Protein AF-A0A2S2N7P5-F1 (afdb_monomer)

InterPro domains:
  IPR018631 AAA-ATPase-like domain [PF09820] (160-215)
  IPR018631 AAA-ATPase-like domain [PF09820] (234-398)
  IPR027417 P-loop containing nucleoside triphosphate hydrolase [SSF52540] (177-439)

Organism: Schizaphis graminum (NCBI:txid13262)

Nearest PDB structures (foldseek):
  8r2g-assembly1_C  TM=4.570E-01  e=6.400E-01  Homo sapiens
  3c1y-assembly1_A  TM=4.745E-01  e=5.557E+00  Thermotoga maritima
  9cc3-assembly1_E  TM=2.678E-01  e=4.001E-01  Homo sapiens

Structure (mmCIF, N/CA/C/O backbone):
data_AF-A0A2S2N7P5-F1
#
_entry.id   AF-A0A2S2N7P5-F1
#
loop_
_atom_site.group_PDB
_atom_site.id
_atom_site.type_symbol
_atom_site.label_atom_id
_atom_site.label_alt_id
_atom_site.label_comp_id
_atom_site.label_asym_id
_atom_site.label_entity_id
_atom_site.label_seq_id
_atom_site.pdbx_PDB_ins_code
_atom_site.Cartn_x
_atom_site.Cartn_y
_atom_site.Cartn_z
_atom_site.occupancy
_atom_site.B_iso_or_equiv
_atom_site.auth_seq_id
_atom_site.auth_comp_id
_atom_site.auth_asym_id
_atom_site.auth_atom_id
_atom_site.pdbx_PDB_model_num
ATOM 1 N N . MET A 1 1 ? 34.978 11.174 -26.347 1.00 22.53 1 MET A N 1
ATOM 2 C CA . MET A 1 1 ? 35.007 11.654 -27.748 1.00 22.53 1 MET A CA 1
ATOM 3 C C . MET A 1 1 ? 33.895 10.942 -28.495 1.00 22.53 1 MET A C 1
ATOM 5 O O . MET A 1 1 ? 33.695 9.767 -28.235 1.00 22.53 1 MET A O 1
ATOM 9 N N . GLY A 1 2 ? 33.103 11.694 -29.259 1.00 28.83 2 GLY A N 1
ATOM 10 C CA . GLY A 1 2 ? 31.720 11.357 -29.600 1.00 28.83 2 GLY A CA 1
ATOM 11 C C . GLY A 1 2 ? 31.508 10.189 -30.557 1.00 28.83 2 GLY A C 1
ATOM 12 O O . GLY A 1 2 ? 32.218 10.045 -31.549 1.00 28.83 2 GLY A O 1
ATOM 13 N N . GLU A 1 3 ? 30.437 9.443 -30.300 1.00 23.84 3 GLU A N 1
ATOM 14 C CA . GLU A 1 3 ? 29.691 8.774 -31.358 1.00 23.84 3 GLU A CA 1
ATOM 15 C C . GLU A 1 3 ? 28.946 9.845 -32.157 1.00 23.84 3 GLU A C 1
ATOM 17 O O . GLU A 1 3 ? 28.132 10.613 -31.635 1.00 23.84 3 GLU A O 1
ATOM 22 N N . LYS A 1 4 ? 29.314 9.958 -33.433 1.00 25.45 4 LYS A N 1
ATOM 23 C CA . LYS A 1 4 ? 28.655 10.831 -34.393 1.00 25.45 4 LYS A CA 1
ATOM 24 C C . LYS A 1 4 ? 27.201 10.394 -34.560 1.00 25.45 4 LYS A C 1
ATOM 26 O O . LYS A 1 4 ? 26.922 9.246 -34.889 1.00 25.45 4 LYS A O 1
ATOM 31 N N . PHE A 1 5 ? 26.291 11.354 -34.431 1.00 30.88 5 PHE A N 1
ATOM 32 C CA . PHE A 1 5 ? 24.923 11.278 -34.940 1.00 30.88 5 PHE A CA 1
ATOM 33 C C . PHE A 1 5 ? 24.932 11.275 -36.485 1.00 30.88 5 PHE A C 1
ATOM 35 O O . PHE A 1 5 ? 24.481 12.227 -37.124 1.00 30.88 5 PHE A O 1
ATOM 42 N N . GLU A 1 6 ? 25.452 10.216 -37.107 1.00 25.92 6 GLU A N 1
ATOM 43 C CA . GLU A 1 6 ? 25.338 9.983 -38.552 1.00 25.92 6 GLU A CA 1
ATOM 44 C C . GLU A 1 6 ? 23.896 9.559 -38.873 1.00 25.92 6 GLU A C 1
ATOM 46 O O . GLU A 1 6 ? 23.529 8.391 -38.901 1.00 25.92 6 GLU A O 1
ATOM 51 N N . GLY A 1 7 ? 23.035 10.562 -39.029 1.00 26.22 7 GLY A N 1
ATOM 52 C CA . GLY A 1 7 ? 21.618 10.401 -39.367 1.00 26.22 7 GLY A CA 1
ATOM 53 C C . GLY A 1 7 ? 20.826 11.708 -39.293 1.00 26.22 7 GLY A C 1
ATOM 54 O O . GLY A 1 7 ? 19.800 11.849 -39.957 1.00 26.22 7 GLY A O 1
ATOM 55 N N . PHE A 1 8 ? 21.327 12.697 -38.542 1.00 30.81 8 PHE A N 1
ATOM 56 C CA . PHE A 1 8 ? 20.687 14.009 -38.394 1.00 30.81 8 PHE A CA 1
ATOM 57 C C . PHE A 1 8 ? 21.118 15.043 -39.450 1.00 30.81 8 PHE A C 1
ATOM 59 O O . PHE A 1 8 ? 20.298 15.876 -39.833 1.00 30.81 8 PHE A O 1
ATOM 66 N N . GLU A 1 9 ? 22.351 14.984 -39.967 1.00 25.83 9 GLU A N 1
ATOM 67 C CA . GLU A 1 9 ? 22.865 16.003 -40.904 1.00 25.83 9 GLU A CA 1
ATOM 68 C C . GLU A 1 9 ? 22.209 15.936 -42.295 1.00 25.83 9 GLU A C 1
ATOM 70 O O . GLU A 1 9 ? 21.950 16.968 -42.909 1.00 25.83 9 GLU A O 1
ATOM 75 N N . GLY A 1 10 ? 21.839 14.744 -42.775 1.00 25.25 10 GLY A N 1
ATOM 76 C CA . GLY A 1 10 ? 21.233 14.579 -44.104 1.00 25.25 10 GLY A CA 1
ATOM 77 C C . GLY A 1 10 ? 19.764 15.013 -44.213 1.00 25.25 10 GLY A C 1
ATOM 78 O O . GLY A 1 10 ? 19.281 15.266 -45.317 1.00 25.25 10 GLY A O 1
ATOM 79 N N . CYS A 1 11 ? 19.039 15.117 -43.092 1.00 26.73 11 CYS A N 1
ATOM 80 C CA . CYS A 1 11 ? 17.595 15.398 -43.094 1.00 26.73 11 CYS A CA 1
ATOM 81 C C . CYS A 1 11 ? 17.250 16.897 -43.039 1.00 26.73 11 CYS A C 1
ATOM 83 O O . CYS A 1 11 ? 16.102 17.265 -43.283 1.00 26.73 11 CYS A O 1
ATOM 85 N N . PHE A 1 12 ? 18.228 17.764 -42.756 1.00 29.31 12 PHE A N 1
ATOM 86 C CA . PHE A 1 12 ? 18.055 19.217 -42.655 1.00 29.31 12 PHE A CA 1
ATOM 87 C C . PHE A 1 12 ? 18.959 19.988 -43.626 1.00 29.31 12 PHE A C 1
ATOM 89 O O . PHE A 1 12 ? 19.442 21.065 -43.300 1.00 29.31 12 PHE A O 1
ATOM 96 N N . ASN A 1 13 ? 19.080 19.542 -44.879 1.00 25.12 13 ASN A N 1
ATOM 97 C CA . ASN A 1 13 ? 19.386 20.478 -45.969 1.00 25.12 13 ASN A CA 1
ATOM 98 C C . ASN A 1 13 ? 18.123 21.275 -46.344 1.00 25.12 13 ASN A C 1
ATOM 100 O O . ASN A 1 13 ? 17.674 21.297 -47.486 1.00 25.12 13 ASN A O 1
ATOM 104 N N . MET A 1 14 ? 17.521 21.942 -45.355 1.00 30.52 14 MET A N 1
ATOM 105 C CA . MET A 1 14 ? 16.767 23.150 -45.646 1.00 30.52 14 MET A CA 1
ATOM 106 C C . MET A 1 14 ? 17.818 24.207 -45.955 1.00 30.52 14 MET A C 1
ATOM 108 O O . MET A 1 14 ? 18.618 24.539 -45.086 1.00 30.52 14 MET A O 1
ATOM 112 N N . THR A 1 15 ? 17.825 24.737 -47.174 1.00 26.23 15 THR A N 1
ATOM 113 C CA . THR A 1 15 ? 18.546 25.968 -47.507 1.00 26.23 15 THR A CA 1
ATOM 114 C C . THR A 1 15 ? 18.020 27.092 -46.611 1.00 26.23 15 THR A C 1
ATOM 116 O O . THR A 1 15 ? 17.050 27.776 -46.940 1.00 26.23 15 THR A O 1
ATOM 119 N N . PHE A 1 16 ? 18.602 27.227 -45.422 1.00 29.69 16 PHE A N 1
ATOM 120 C CA . PHE A 1 16 ? 18.388 28.349 -44.529 1.00 29.69 16 PHE A CA 1
ATOM 121 C C . PHE A 1 16 ? 19.351 29.445 -44.958 1.00 29.69 16 PHE A C 1
ATOM 123 O O . PHE A 1 16 ? 20.567 29.269 -44.947 1.00 29.69 16 PHE A O 1
ATOM 130 N N . ASN A 1 17 ? 18.788 30.580 -45.357 1.00 30.58 17 ASN A N 1
ATOM 131 C CA . ASN A 1 17 ? 19.556 31.797 -45.549 1.00 30.58 17 ASN A CA 1
ATOM 132 C C . ASN A 1 17 ? 20.205 32.138 -44.195 1.00 30.58 17 ASN A C 1
ATOM 134 O O . ASN A 1 17 ? 19.498 32.257 -43.192 1.00 30.58 17 ASN A O 1
ATOM 138 N N . ALA A 1 18 ? 21.536 32.233 -44.155 1.00 30.48 18 ALA A N 1
ATOM 139 C CA . ALA A 1 18 ? 22.371 32.284 -42.947 1.00 30.48 18 ALA A CA 1
ATOM 140 C C . ALA A 1 18 ? 22.202 33.554 -42.076 1.00 30.48 18 ALA A C 1
ATOM 142 O O . ALA A 1 18 ? 23.038 33.854 -41.229 1.00 30.48 18 ALA A O 1
ATOM 143 N N . SER A 1 19 ? 21.120 34.307 -42.265 1.00 35.16 19 SER A N 1
ATOM 144 C CA . SER A 1 19 ? 20.821 35.567 -41.587 1.00 35.16 19 SER A CA 1
ATOM 145 C C . SER A 1 19 ? 19.783 35.453 -40.460 1.00 35.16 19 SER A C 1
ATOM 147 O O . SER A 1 19 ? 19.518 36.453 -39.803 1.00 35.16 19 SER A O 1
ATOM 149 N N . ASN A 1 20 ? 19.211 34.268 -40.181 1.00 42.38 20 ASN A N 1
ATOM 150 C CA . ASN A 1 20 ? 18.206 34.096 -39.115 1.00 42.38 20 ASN A CA 1
ATOM 151 C C . ASN A 1 20 ? 18.400 32.796 -38.293 1.00 42.38 20 ASN A C 1
ATOM 153 O O . ASN A 1 20 ? 17.680 31.813 -38.456 1.00 42.38 20 ASN A O 1
ATOM 157 N N . ASN A 1 21 ? 19.371 32.800 -37.369 1.00 41.62 21 ASN A N 1
ATOM 158 C CA . ASN A 1 21 ? 19.732 31.661 -36.497 1.00 41.62 21 ASN A CA 1
ATOM 159 C C . ASN A 1 21 ? 18.733 31.364 -35.353 1.00 41.62 21 ASN A C 1
ATOM 161 O O . ASN A 1 21 ? 18.910 30.402 -34.605 1.00 41.62 21 ASN A O 1
ATOM 165 N N . ILE A 1 22 ? 17.674 32.163 -35.207 1.00 47.28 22 ILE A N 1
ATOM 166 C CA . ILE A 1 22 ? 16.736 32.124 -34.070 1.00 47.28 22 ILE A CA 1
ATOM 167 C C . ILE A 1 22 ? 16.019 30.760 -33.907 1.00 47.28 22 ILE A C 1
ATOM 169 O O . ILE A 1 22 ? 15.952 30.268 -32.781 1.00 47.28 22 ILE A O 1
ATOM 173 N N . PRO A 1 23 ? 15.533 30.074 -34.966 1.00 44.66 23 PRO A N 1
ATOM 174 C CA . PRO A 1 23 ? 14.848 28.782 -34.810 1.00 44.66 23 PRO A CA 1
ATOM 175 C C . PRO A 1 23 ? 15.770 27.623 -34.402 1.00 44.66 23 PRO A C 1
ATOM 177 O O . PRO A 1 23 ? 15.336 26.712 -33.700 1.00 44.66 23 PRO A O 1
ATOM 180 N N . LEU A 1 24 ? 17.037 27.645 -34.835 1.00 43.69 24 LEU A N 1
ATOM 181 C CA . LEU A 1 24 ? 18.036 26.645 -34.438 1.00 43.69 24 LEU A CA 1
ATOM 182 C C . LEU A 1 24 ? 18.472 26.847 -32.985 1.00 43.69 24 LEU A C 1
ATOM 184 O O . LEU A 1 24 ? 18.645 25.866 -32.266 1.00 43.69 24 LEU A O 1
ATOM 188 N N . LEU A 1 25 ? 18.592 28.104 -32.544 1.00 51.56 25 LEU A N 1
ATOM 189 C CA . LEU A 1 25 ? 18.802 28.443 -31.135 1.00 51.56 25 LEU A CA 1
ATOM 190 C C . LEU A 1 25 ? 17.624 27.959 -30.283 1.00 51.56 25 LEU A C 1
ATOM 192 O O . LEU A 1 25 ? 17.841 27.253 -29.308 1.00 51.56 25 LEU A O 1
ATOM 196 N N . TYR A 1 26 ? 16.388 28.190 -30.730 1.00 55.41 26 TYR A N 1
ATOM 197 C CA . TYR A 1 26 ? 15.192 27.696 -30.047 1.00 55.41 26 TYR A CA 1
ATOM 198 C C . TYR A 1 26 ? 15.174 26.161 -29.914 1.00 55.41 26 TYR A C 1
ATOM 200 O O . TYR A 1 26 ? 14.989 25.640 -28.819 1.00 55.41 26 TYR A O 1
ATOM 208 N N . LEU A 1 27 ? 15.439 25.408 -30.991 1.00 56.97 27 LEU A N 1
ATOM 209 C CA . LEU A 1 27 ? 15.514 23.936 -30.940 1.00 56.97 27 LEU A CA 1
ATOM 210 C C . LEU A 1 27 ? 16.673 23.420 -30.071 1.00 56.97 27 LEU A C 1
ATOM 212 O O . LEU A 1 27 ? 16.563 22.365 -29.438 1.00 56.97 27 LEU A O 1
ATOM 216 N N . ARG A 1 28 ? 17.795 24.143 -30.045 1.00 62.19 28 ARG A N 1
ATOM 217 C CA . ARG A 1 28 ? 18.932 23.837 -29.174 1.00 62.19 28 ARG A CA 1
ATOM 218 C C . ARG A 1 28 ? 18.552 24.032 -27.709 1.00 62.19 28 ARG A C 1
ATOM 220 O O . ARG A 1 28 ? 18.751 23.105 -26.929 1.00 62.19 28 ARG A O 1
ATOM 227 N N . ASP A 1 29 ? 17.966 25.172 -27.365 1.00 62.53 29 ASP A N 1
ATOM 228 C CA . ASP A 1 29 ? 17.514 25.492 -26.008 1.00 62.53 29 ASP A CA 1
ATOM 229 C C . ASP A 1 29 ? 16.441 24.501 -25.541 1.00 62.53 29 ASP A C 1
ATOM 231 O O . ASP A 1 29 ? 16.486 24.017 -24.414 1.00 62.53 29 ASP A O 1
ATOM 235 N N . MET A 1 30 ? 15.544 24.078 -26.437 1.00 66.38 30 MET A N 1
ATOM 236 C CA . MET A 1 30 ? 14.578 23.012 -26.160 1.00 66.38 30 MET A CA 1
ATOM 237 C C . MET A 1 30 ? 15.243 21.682 -25.799 1.00 66.38 30 MET A C 1
ATOM 239 O O . MET A 1 30 ? 14.840 21.029 -24.837 1.00 66.38 30 MET A O 1
ATOM 243 N N . ASN A 1 31 ? 16.250 21.257 -26.565 1.00 66.69 31 ASN A N 1
ATOM 244 C CA . ASN A 1 31 ? 16.970 20.021 -26.264 1.00 66.69 31 ASN A CA 1
ATOM 245 C C . ASN A 1 31 ? 17.793 20.141 -24.972 1.00 66.69 31 ASN A C 1
ATOM 247 O O . ASN A 1 31 ? 17.956 19.142 -24.276 1.00 66.69 31 ASN A O 1
ATOM 251 N N . ILE A 1 32 ? 18.290 21.336 -24.637 1.00 70.50 32 ILE A N 1
ATOM 252 C CA . ILE A 1 32 ? 18.959 21.607 -23.357 1.00 70.50 32 ILE A CA 1
ATOM 253 C C . ILE A 1 32 ? 17.954 21.485 -22.206 1.00 70.50 32 ILE A C 1
ATOM 255 O O . ILE A 1 32 ? 18.173 20.670 -21.315 1.00 70.50 32 ILE A O 1
ATOM 259 N N . ASN A 1 33 ? 16.817 22.182 -22.273 1.00 72.12 33 ASN A N 1
ATOM 260 C CA . ASN A 1 33 ? 15.761 22.122 -21.255 1.00 72.12 33 ASN A CA 1
ATOM 261 C C . ASN A 1 33 ? 15.247 20.695 -21.050 1.00 72.12 33 ASN A C 1
ATOM 263 O O . ASN A 1 33 ? 15.081 20.230 -19.925 1.00 72.12 33 ASN A O 1
ATOM 267 N N . ARG A 1 34 ? 15.058 19.953 -22.144 1.00 74.69 34 ARG A N 1
ATOM 268 C CA . ARG A 1 34 ? 14.683 18.542 -22.093 1.00 74.69 34 ARG A CA 1
ATOM 269 C C . ARG A 1 34 ? 15.723 17.706 -21.350 1.00 74.69 34 ARG A C 1
ATOM 271 O O . ARG A 1 34 ? 15.346 16.930 -20.479 1.00 74.69 34 ARG A O 1
ATOM 278 N N . LYS A 1 35 ? 17.010 17.864 -21.677 1.00 74.56 35 LYS A N 1
ATOM 279 C CA . LYS A 1 35 ? 18.097 17.173 -20.970 1.00 74.56 35 LYS A CA 1
ATOM 280 C C . LYS A 1 35 ? 18.106 17.537 -19.491 1.00 74.56 35 LYS A C 1
ATOM 282 O O . LYS A 1 35 ? 18.282 16.656 -18.662 1.00 74.56 35 LYS A O 1
ATOM 287 N N . GLU A 1 36 ? 17.868 18.797 -19.138 1.00 75.94 36 GLU A N 1
ATOM 288 C CA . GLU A 1 36 ? 17.748 19.207 -17.737 1.00 75.94 36 GLU A CA 1
ATOM 289 C C . GLU A 1 36 ? 16.574 18.521 -17.031 1.00 75.94 36 GLU A C 1
ATOM 291 O O . GLU A 1 36 ? 16.726 18.068 -15.896 1.00 75.94 36 GLU A O 1
ATOM 296 N N . VAL A 1 37 ? 15.422 18.388 -17.694 1.00 77.62 37 VAL A N 1
ATOM 297 C CA . VAL A 1 37 ? 14.265 17.657 -17.158 1.00 77.62 37 VAL A CA 1
ATOM 298 C C . VAL A 1 37 ? 14.563 16.164 -17.032 1.00 77.62 37 VAL A C 1
ATOM 300 O O . VAL A 1 37 ? 14.272 15.590 -15.990 1.00 77.62 37 VAL A O 1
ATOM 303 N N . GLU A 1 38 ? 15.198 15.538 -18.023 1.00 72.44 38 GLU A N 1
ATOM 304 C CA . GLU A 1 38 ? 15.634 14.134 -17.964 1.00 72.44 38 GLU A CA 1
ATOM 305 C C . GLU A 1 38 ? 16.653 13.907 -16.832 1.00 72.44 38 GLU A C 1
ATOM 307 O O . GLU A 1 38 ? 16.534 12.938 -16.084 1.00 72.44 38 GLU A O 1
ATOM 312 N N . ILE A 1 39 ? 17.578 14.846 -16.609 1.00 72.00 39 ILE A N 1
ATOM 313 C CA . ILE A 1 39 ? 18.507 14.833 -15.471 1.00 72.00 39 ILE A CA 1
ATOM 314 C C . ILE A 1 39 ? 17.749 14.977 -14.147 1.00 72.00 39 ILE A C 1
ATOM 316 O O . ILE A 1 39 ? 18.034 14.246 -13.200 1.00 72.00 39 ILE A O 1
ATOM 320 N N . LYS A 1 40 ? 16.784 15.901 -14.046 1.00 70.62 40 LYS A N 1
ATOM 321 C CA . LYS A 1 40 ? 15.939 16.055 -12.847 1.00 70.62 40 LYS A CA 1
ATOM 322 C C . LYS A 1 40 ? 15.116 14.791 -12.578 1.00 70.62 40 LYS A C 1
ATOM 324 O O . LYS A 1 40 ? 14.973 14.414 -11.416 1.00 70.62 40 LYS A O 1
ATOM 329 N N . ILE A 1 41 ? 14.597 14.140 -13.626 1.00 68.94 41 ILE A N 1
ATOM 330 C CA . ILE A 1 41 ? 13.883 12.859 -13.543 1.00 68.94 41 ILE A CA 1
ATOM 331 C C . ILE A 1 41 ? 14.835 11.803 -12.993 1.00 68.94 41 ILE A C 1
ATOM 333 O O . ILE A 1 41 ? 14.551 11.237 -11.944 1.00 68.94 41 ILE A O 1
ATOM 337 N N . ALA A 1 42 ? 15.996 11.604 -13.620 1.00 66.25 42 ALA A N 1
ATOM 338 C CA . ALA A 1 42 ? 16.997 10.637 -13.175 1.00 66.25 42 ALA A CA 1
ATOM 339 C C . ALA A 1 42 ? 17.438 10.884 -11.722 1.00 66.25 42 ALA A C 1
ATOM 341 O O . ALA A 1 42 ? 17.638 9.937 -10.962 1.00 66.25 42 ALA A O 1
ATOM 342 N N . LYS A 1 43 ? 17.518 12.157 -11.316 1.00 64.56 43 LYS A N 1
ATOM 343 C CA . LYS A 1 43 ? 17.856 12.562 -9.949 1.00 64.56 43 LYS A CA 1
ATOM 344 C C . LYS A 1 43 ? 16.709 12.432 -8.944 1.00 64.56 43 LYS A C 1
ATOM 346 O O . LYS A 1 43 ? 16.936 12.605 -7.751 1.00 64.56 43 LYS A O 1
ATOM 351 N N . GLY A 1 44 ? 15.481 12.165 -9.390 1.00 64.38 44 GLY A N 1
ATOM 352 C CA . GLY A 1 44 ? 14.291 12.150 -8.536 1.00 64.38 44 GLY A CA 1
ATOM 353 C C . GLY A 1 44 ? 13.937 13.516 -7.937 1.00 64.38 44 GLY A C 1
ATOM 354 O O . GLY A 1 44 ? 13.206 13.577 -6.955 1.00 64.38 44 GLY A O 1
ATOM 355 N N . THR A 1 45 ? 14.461 14.609 -8.499 1.00 66.88 45 THR A N 1
ATOM 356 C CA . THR A 1 45 ? 14.221 15.990 -8.040 1.00 66.88 45 THR A CA 1
ATOM 357 C C . THR A 1 45 ? 13.246 16.742 -8.940 1.00 66.88 45 THR A C 1
ATOM 359 O O . THR A 1 45 ? 13.047 17.943 -8.771 1.00 66.88 45 THR A O 1
ATOM 362 N N . VAL A 1 46 ? 12.700 16.072 -9.954 1.00 72.00 46 VAL A N 1
ATOM 363 C CA . VAL A 1 46 ? 11.745 16.665 -10.887 1.00 72.00 46 VAL A CA 1
ATOM 364 C C . VAL A 1 46 ? 10.425 16.958 -10.178 1.00 72.00 46 VAL A C 1
ATOM 366 O O . VAL A 1 46 ? 9.903 16.124 -9.440 1.00 72.00 46 VAL A O 1
ATOM 369 N N . SER A 1 47 ? 9.866 18.142 -10.406 1.00 71.44 47 SER A N 1
ATOM 370 C CA . SER A 1 47 ? 8.515 18.490 -9.970 1.00 71.44 47 SER A CA 1
ATOM 371 C C . SER A 1 47 ? 7.488 18.182 -11.063 1.00 71.44 47 SER A C 1
ATOM 373 O O . SER A 1 47 ? 7.816 18.128 -12.251 1.00 71.44 47 SER A O 1
ATOM 375 N N . LYS A 1 48 ? 6.210 18.043 -10.684 1.00 68.31 48 LYS A N 1
ATOM 376 C CA . LYS A 1 48 ? 5.107 17.928 -11.655 1.00 68.31 48 LYS A CA 1
ATOM 377 C C . LYS A 1 48 ? 5.133 19.097 -12.648 1.00 68.31 48 LYS A C 1
ATOM 379 O O . LYS A 1 48 ? 4.966 18.885 -13.844 1.00 68.31 48 LYS A O 1
ATOM 384 N N . ASN A 1 49 ? 5.436 20.303 -12.164 1.00 69.69 49 ASN A N 1
ATOM 385 C CA . ASN A 1 49 ? 5.528 21.515 -12.978 1.00 69.69 49 ASN A CA 1
ATOM 386 C C . ASN A 1 49 ? 6.672 21.468 -13.999 1.00 69.69 49 ASN A C 1
ATOM 388 O O . ASN A 1 49 ? 6.476 21.929 -15.120 1.00 69.69 49 ASN A O 1
ATOM 392 N N . ASP A 1 50 ? 7.826 20.883 -13.658 1.00 74.81 50 ASP A N 1
ATOM 393 C CA . ASP A 1 50 ? 8.937 20.720 -14.608 1.00 74.81 50 ASP A CA 1
ATOM 394 C C . ASP A 1 50 ? 8.509 19.861 -15.812 1.00 74.81 50 ASP A C 1
ATOM 396 O O . ASP A 1 50 ? 8.694 20.263 -16.962 1.00 74.81 50 ASP A O 1
ATOM 400 N N . ILE A 1 51 ? 7.888 18.698 -15.560 1.00 72.19 51 ILE A N 1
ATOM 401 C CA . ILE A 1 51 ? 7.466 17.789 -16.640 1.00 72.19 51 ILE A CA 1
ATOM 402 C C . ILE A 1 51 ? 6.293 18.378 -17.425 1.00 72.19 51 ILE A C 1
ATOM 404 O O . ILE A 1 51 ? 6.281 18.305 -18.652 1.00 72.19 51 ILE A O 1
ATOM 408 N N . MET A 1 52 ? 5.326 19.001 -16.744 1.00 69.19 52 MET A N 1
ATOM 409 C CA . MET A 1 52 ? 4.206 19.673 -17.408 1.00 69.19 52 MET A CA 1
ATOM 410 C C . MET A 1 52 ? 4.666 20.849 -18.276 1.00 69.19 52 MET A C 1
ATOM 412 O O . MET A 1 52 ? 4.149 21.031 -19.377 1.00 69.19 52 MET A O 1
ATOM 416 N N . GLY A 1 53 ? 5.661 21.614 -17.820 1.00 72.56 53 GLY A N 1
ATOM 417 C CA . GLY A 1 53 ? 6.295 22.668 -18.606 1.00 72.56 53 GLY A CA 1
ATOM 418 C C . GLY A 1 53 ? 6.931 22.110 -19.878 1.00 72.56 53 GLY A C 1
ATOM 419 O O . GLY A 1 53 ? 6.618 22.578 -20.972 1.00 72.56 53 GLY A O 1
ATOM 420 N N . GLN A 1 54 ? 7.749 21.059 -19.758 1.00 79.06 54 GLN A N 1
ATOM 421 C CA . GLN A 1 54 ? 8.369 20.411 -20.919 1.00 79.06 54 GLN A CA 1
ATOM 422 C C . GLN A 1 54 ? 7.334 19.813 -21.877 1.00 79.06 54 GLN A C 1
ATOM 424 O O . GLN A 1 54 ? 7.465 19.960 -23.089 1.00 79.06 54 GLN A O 1
ATOM 429 N N . LEU A 1 55 ? 6.285 19.175 -21.355 1.00 72.94 55 LEU A N 1
ATOM 430 C CA . LEU A 1 55 ? 5.193 18.635 -22.160 1.00 72.94 55 LEU A CA 1
ATOM 431 C C . LEU A 1 55 ? 4.499 19.736 -22.969 1.00 72.94 55 LEU A C 1
ATOM 433 O O . LEU A 1 55 ? 4.279 19.565 -24.165 1.00 72.94 55 LEU A O 1
ATOM 437 N N . LYS A 1 56 ? 4.194 20.877 -22.337 1.00 69.12 56 LYS A N 1
ATOM 438 C CA . LYS A 1 56 ? 3.610 22.039 -23.018 1.00 69.12 56 LYS A CA 1
ATOM 439 C C . LYS A 1 56 ? 4.503 22.512 -24.166 1.00 69.12 56 LYS A C 1
ATOM 441 O O . LYS A 1 56 ? 3.992 22.778 -25.250 1.00 69.12 56 LYS A O 1
ATOM 446 N N . PHE A 1 57 ? 5.818 22.569 -23.960 1.00 72.69 57 PHE A N 1
ATOM 447 C CA . PHE A 1 57 ? 6.766 22.933 -25.016 1.00 72.69 57 PHE A CA 1
ATOM 448 C C . PHE A 1 57 ? 6.818 21.911 -26.162 1.00 72.69 57 PHE A C 1
ATOM 450 O O . PHE A 1 57 ? 6.813 22.309 -27.325 1.00 72.69 57 PHE A O 1
ATOM 457 N N . GLU A 1 58 ? 6.838 20.606 -25.871 1.00 73.50 58 GLU A N 1
ATOM 458 C CA . GLU A 1 58 ? 6.822 19.560 -26.911 1.00 73.50 58 GLU A CA 1
ATOM 459 C C . GLU A 1 58 ? 5.516 19.608 -27.726 1.00 73.50 58 GLU A C 1
ATOM 461 O O . GLU A 1 58 ? 5.554 19.479 -28.949 1.00 73.50 58 GLU A O 1
ATOM 466 N N . LEU A 1 59 ? 4.376 19.890 -27.080 1.00 66.88 59 LEU A N 1
ATOM 467 C CA . LEU A 1 59 ? 3.086 20.107 -27.749 1.00 66.88 59 LEU A CA 1
ATOM 468 C C . LEU A 1 59 ? 3.082 21.377 -28.620 1.00 66.88 59 LEU A C 1
ATOM 470 O O . LEU A 1 59 ? 2.586 21.348 -29.743 1.00 66.88 59 LEU A O 1
ATOM 474 N N . GLN A 1 60 ? 3.676 22.480 -28.155 1.00 67.06 60 GLN A N 1
ATOM 475 C CA . GLN A 1 60 ? 3.816 23.715 -28.944 1.00 67.06 60 GLN A CA 1
ATOM 476 C C . GLN A 1 60 ? 4.732 23.542 -30.162 1.00 67.06 60 GLN A C 1
ATOM 478 O O . GLN A 1 60 ? 4.478 24.117 -31.224 1.00 67.06 60 GLN A O 1
ATOM 483 N N . LEU A 1 61 ? 5.803 22.756 -30.028 1.00 70.00 61 LEU A N 1
ATOM 484 C CA . LEU A 1 61 ? 6.680 22.414 -31.146 1.00 70.00 61 LEU A CA 1
ATOM 485 C C . LEU A 1 61 ? 5.958 21.523 -32.152 1.00 70.00 61 LEU A C 1
ATOM 487 O O . LEU A 1 61 ? 6.058 21.764 -33.354 1.00 70.00 61 LEU A O 1
ATOM 491 N N . PHE A 1 62 ? 5.221 20.528 -31.660 1.00 67.50 62 PHE A N 1
ATOM 492 C CA . PHE A 1 62 ? 4.378 19.675 -32.485 1.00 67.50 62 PHE A CA 1
ATOM 493 C C . PHE A 1 62 ? 3.395 20.515 -33.315 1.00 67.50 62 PHE A C 1
ATOM 495 O O . PHE A 1 62 ? 3.372 20.398 -34.537 1.00 67.50 62 PHE A O 1
ATOM 502 N N . ASP A 1 63 ? 2.694 21.458 -32.684 1.00 62.28 63 ASP A N 1
ATOM 503 C CA . ASP A 1 63 ? 1.796 22.409 -33.350 1.00 62.28 63 ASP A CA 1
ATOM 504 C C . ASP A 1 63 ? 2.497 23.318 -34.365 1.00 62.28 63 ASP A C 1
ATOM 506 O O . ASP A 1 63 ? 2.056 23.465 -35.503 1.00 62.28 63 ASP A O 1
ATOM 510 N N . SER A 1 64 ? 3.631 23.906 -33.985 1.00 63.38 64 SER A N 1
ATOM 511 C CA . SER A 1 64 ? 4.401 24.788 -34.868 1.00 63.38 64 SER A CA 1
ATOM 512 C C . SER A 1 64 ? 4.917 24.054 -36.106 1.00 63.38 64 SER A C 1
ATOM 514 O O . SER A 1 64 ? 4.999 24.638 -37.190 1.00 63.38 64 SER A O 1
ATOM 516 N N . LEU A 1 65 ? 5.280 22.777 -35.955 1.00 64.19 65 LEU A N 1
ATOM 517 C CA . LEU A 1 65 ? 5.668 21.916 -37.065 1.00 64.19 65 LEU A CA 1
ATOM 518 C C . LEU A 1 65 ? 4.463 21.598 -37.945 1.00 64.19 65 LEU A C 1
ATOM 520 O O . LEU A 1 65 ? 4.571 21.791 -39.153 1.00 64.19 65 LEU A O 1
ATOM 524 N N . LEU A 1 66 ? 3.320 21.219 -37.363 1.00 57.00 66 LEU A N 1
ATOM 525 C CA . LEU A 1 66 ? 2.078 20.998 -38.110 1.00 57.00 66 LEU A CA 1
ATOM 526 C C . LEU A 1 66 ? 1.670 22.237 -38.927 1.00 57.00 66 LEU A C 1
ATOM 528 O O . LEU A 1 66 ? 1.430 22.121 -40.124 1.00 57.00 66 LEU A O 1
ATOM 532 N N . LYS A 1 67 ? 1.719 23.440 -38.341 1.00 57.19 67 LYS A N 1
ATOM 533 C CA . LYS A 1 67 ? 1.405 24.712 -39.026 1.00 57.19 67 LYS A CA 1
ATOM 534 C C . LYS A 1 67 ? 2.400 25.090 -40.128 1.00 57.19 67 LYS A C 1
ATOM 536 O O . LYS A 1 67 ? 2.025 25.714 -41.116 1.00 57.19 67 LYS A O 1
ATOM 541 N N . LYS A 1 68 ? 3.684 24.734 -39.995 1.00 55.66 68 LYS A N 1
ATOM 542 C CA . LYS A 1 68 ? 4.694 24.996 -41.041 1.00 55.66 68 LYS A CA 1
ATOM 543 C C . LYS A 1 68 ? 4.595 24.033 -42.223 1.00 55.66 68 LYS A C 1
ATOM 545 O O . LYS A 1 68 ? 5.022 24.415 -43.316 1.00 55.66 68 LYS A O 1
ATOM 550 N N . ILE A 1 69 ? 4.034 22.836 -42.032 1.00 52.12 69 ILE A N 1
ATOM 551 C CA . ILE A 1 69 ? 3.812 21.855 -43.108 1.00 52.12 69 ILE A CA 1
ATOM 552 C C . ILE A 1 69 ? 2.882 22.426 -44.189 1.00 52.12 69 ILE A C 1
ATOM 554 O O . ILE A 1 69 ? 3.143 22.202 -45.369 1.00 52.12 69 ILE A O 1
ATOM 558 N N . ASP A 1 70 ? 1.910 23.267 -43.818 1.00 48.81 70 ASP A N 1
ATOM 559 C CA . ASP A 1 70 ? 1.013 23.955 -44.763 1.00 48.81 70 ASP A CA 1
ATOM 560 C C . ASP A 1 70 ? 1.730 24.950 -45.694 1.00 48.81 70 ASP A C 1
ATOM 562 O O . ASP A 1 70 ? 1.228 25.270 -46.769 1.00 48.81 70 ASP A O 1
ATOM 566 N N . SER A 1 71 ? 2.923 25.429 -45.318 1.00 46.62 71 SER A N 1
ATOM 567 C CA . SER A 1 71 ? 3.638 26.488 -46.051 1.00 46.62 71 SER A CA 1
ATOM 568 C C . SER A 1 71 ? 4.712 25.994 -47.033 1.00 46.62 71 SER A C 1
ATOM 570 O O . SER A 1 71 ? 5.213 26.785 -47.833 1.00 46.62 71 SER A O 1
ATOM 572 N N . LYS A 1 72 ? 5.107 24.710 -46.982 1.00 50.59 72 LYS A N 1
ATOM 573 C CA . LYS A 1 72 ? 6.274 24.178 -47.722 1.00 50.59 72 LYS A CA 1
ATOM 574 C C . LYS A 1 72 ? 5.999 22.887 -48.504 1.00 50.59 72 LYS A C 1
ATOM 576 O O . LYS A 1 72 ? 6.813 21.966 -48.509 1.00 50.59 72 LYS A O 1
ATOM 581 N N . THR A 1 73 ? 4.891 22.820 -49.229 1.00 50.19 73 THR A N 1
ATOM 582 C CA . THR A 1 73 ? 4.598 21.705 -50.141 1.00 50.19 73 THR A CA 1
ATOM 583 C C . THR A 1 73 ? 5.073 21.966 -51.564 1.00 50.19 73 THR A C 1
ATOM 585 O O . THR A 1 73 ? 4.307 22.370 -52.432 1.00 50.19 73 THR A O 1
ATOM 588 N N . ARG A 1 74 ? 6.350 21.654 -51.816 1.00 49.03 74 ARG A N 1
ATOM 589 C CA . ARG A 1 74 ? 6.837 21.123 -53.101 1.00 49.03 74 ARG A CA 1
ATOM 590 C C . ARG A 1 74 ? 7.942 20.100 -52.803 1.00 49.03 74 ARG A C 1
ATOM 592 O O . ARG A 1 74 ? 8.842 20.404 -52.034 1.00 49.03 74 ARG A O 1
ATOM 599 N N . GLU A 1 75 ? 7.838 18.923 -53.430 1.00 51.19 75 GLU A N 1
ATOM 600 C CA . GLU A 1 75 ? 8.757 17.759 -53.432 1.00 51.19 75 GLU A CA 1
ATOM 601 C C . GLU A 1 75 ? 8.418 16.562 -52.508 1.00 51.19 75 GLU A C 1
ATOM 603 O O . GLU A 1 75 ? 8.320 16.662 -51.285 1.00 51.19 75 GLU A O 1
ATOM 608 N N . MET A 1 76 ? 8.337 15.368 -53.120 1.00 48.78 76 MET A N 1
ATOM 609 C CA . MET A 1 76 ? 8.073 14.035 -52.530 1.00 48.78 76 MET A CA 1
ATOM 610 C C . MET A 1 76 ? 9.073 13.570 -51.438 1.00 48.78 76 MET A C 1
ATOM 612 O O . MET A 1 76 ? 8.958 12.450 -50.948 1.00 48.78 76 MET A O 1
ATOM 616 N N . LYS A 1 77 ? 10.034 14.407 -51.012 1.00 48.38 77 LYS A N 1
ATOM 617 C CA . LYS A 1 77 ? 10.937 14.169 -49.861 1.00 48.38 77 LYS A CA 1
ATOM 618 C C . LYS A 1 77 ? 10.343 14.604 -48.512 1.00 48.38 77 LYS A C 1
ATOM 620 O O . LYS A 1 77 ? 10.865 14.234 -47.463 1.00 48.38 77 LYS A O 1
ATOM 625 N N . CYS A 1 78 ? 9.243 15.356 -48.542 1.00 51.25 78 CYS A N 1
ATOM 626 C CA . CYS A 1 78 ? 8.532 15.894 -47.380 1.00 51.25 78 CYS A CA 1
ATOM 627 C C . CYS A 1 78 ? 8.098 14.799 -46.377 1.00 51.25 78 CYS A C 1
ATOM 629 O O . CYS A 1 78 ? 8.290 14.944 -45.172 1.00 51.25 78 CYS A O 1
ATOM 631 N N . CYS A 1 79 ? 7.590 13.657 -46.859 1.00 52.16 79 CYS A N 1
ATOM 632 C CA . CYS A 1 79 ? 6.918 12.667 -46.011 1.00 52.16 79 CYS A CA 1
ATOM 633 C C . CYS A 1 79 ? 7.851 11.892 -45.065 1.00 52.16 79 CYS A C 1
ATOM 635 O O . CYS A 1 79 ? 7.485 11.668 -43.918 1.00 52.16 79 CYS A O 1
ATOM 637 N N . THR A 1 80 ? 9.044 11.471 -45.501 1.00 55.72 80 THR A N 1
ATOM 638 C CA . THR A 1 80 ? 9.905 10.583 -44.690 1.00 55.72 80 THR A CA 1
ATOM 639 C C . THR A 1 80 ? 10.524 11.308 -43.497 1.00 55.72 80 THR A C 1
ATOM 641 O O . THR A 1 80 ? 10.485 10.804 -42.376 1.00 55.72 80 THR A O 1
ATOM 644 N N . VAL A 1 81 ? 11.056 12.516 -43.716 1.00 53.72 81 VAL A N 1
ATOM 645 C CA . VAL A 1 81 ? 11.642 13.331 -42.640 1.00 53.72 81 VAL A CA 1
ATOM 646 C C . VAL A 1 81 ? 10.556 13.773 -41.660 1.00 53.72 81 VAL A C 1
ATOM 648 O O . VAL A 1 81 ? 10.757 13.679 -40.451 1.00 53.72 81 VAL A O 1
ATOM 651 N N . LEU A 1 82 ? 9.378 14.169 -42.158 1.00 56.81 82 LEU A N 1
ATOM 652 C CA . LEU A 1 82 ? 8.239 14.508 -41.305 1.00 56.81 82 LEU A CA 1
ATOM 653 C C . LEU A 1 82 ? 7.747 13.316 -40.492 1.00 56.81 82 LEU A C 1
ATOM 655 O O . LEU A 1 82 ? 7.595 13.448 -39.284 1.00 56.81 82 LEU A O 1
ATOM 659 N N . ASN A 1 83 ? 7.565 12.145 -41.103 1.00 58.41 83 ASN A N 1
ATOM 660 C CA . ASN A 1 83 ? 7.148 10.944 -40.378 1.00 58.41 83 ASN A CA 1
ATOM 661 C C . ASN A 1 83 ? 8.132 10.609 -39.246 1.00 58.41 83 ASN A C 1
ATOM 663 O O . ASN A 1 83 ? 7.698 10.274 -38.147 1.00 58.41 83 ASN A O 1
ATOM 667 N N . ASN A 1 84 ? 9.440 10.765 -39.475 1.00 61.75 84 ASN A N 1
ATOM 668 C CA . ASN A 1 84 ? 10.456 10.533 -38.449 1.00 61.75 84 ASN A CA 1
ATOM 669 C C . ASN A 1 84 ? 10.407 11.581 -37.327 1.00 61.75 84 ASN A C 1
ATOM 671 O O . ASN A 1 84 ? 10.394 11.215 -36.154 1.00 61.75 84 ASN A O 1
ATOM 675 N N . VAL A 1 85 ? 10.347 12.875 -37.662 1.00 61.25 85 VAL A N 1
ATOM 676 C CA . VAL A 1 85 ? 10.297 13.964 -36.668 1.00 61.25 85 VAL A CA 1
ATOM 677 C C . VAL A 1 85 ? 9.025 13.879 -35.826 1.00 61.25 85 VAL A C 1
ATOM 679 O O . VAL A 1 85 ? 9.091 13.958 -34.601 1.00 61.25 85 VAL A O 1
ATOM 682 N N . ILE A 1 86 ? 7.877 13.671 -36.470 1.00 61.25 86 ILE A N 1
ATOM 683 C CA . ILE A 1 86 ? 6.583 13.568 -35.798 1.00 61.25 86 ILE A CA 1
ATOM 684 C C . ILE A 1 86 ? 6.546 12.290 -34.940 1.00 61.25 86 ILE A C 1
ATOM 686 O O . ILE A 1 86 ? 6.184 12.375 -33.773 1.00 61.25 86 ILE A O 1
ATOM 690 N N . SER A 1 87 ? 7.022 11.140 -35.437 1.00 62.34 87 SER A N 1
ATOM 691 C CA . SER A 1 87 ? 7.140 9.899 -34.646 1.00 62.34 87 SER A CA 1
ATOM 692 C C . SER A 1 87 ? 8.003 10.079 -33.391 1.00 62.34 87 SER A C 1
ATOM 694 O O . SER A 1 87 ? 7.617 9.665 -32.293 1.00 62.34 87 SER A O 1
ATOM 696 N N . ILE A 1 88 ? 9.144 10.767 -33.520 1.00 67.25 88 ILE A N 1
ATOM 697 C CA . ILE A 1 88 ? 10.001 11.106 -32.380 1.00 67.25 88 ILE A CA 1
ATOM 698 C C . ILE A 1 88 ? 9.234 11.987 -31.390 1.00 67.25 88 ILE A C 1
ATOM 700 O O . ILE A 1 88 ? 9.200 11.658 -30.207 1.00 67.25 88 ILE A O 1
ATOM 704 N N . LEU A 1 89 ? 8.597 13.073 -31.838 1.00 66.44 89 LEU A N 1
ATOM 705 C CA . LEU A 1 89 ? 7.849 13.981 -30.957 1.00 66.44 89 LEU A CA 1
ATOM 706 C C . LEU A 1 89 ? 6.674 13.296 -30.263 1.00 66.44 89 LEU A C 1
ATOM 708 O O . LEU A 1 89 ? 6.486 13.477 -29.066 1.00 66.44 89 LEU A O 1
ATOM 712 N N . THR A 1 90 ? 5.942 12.438 -30.960 1.00 61.69 90 THR A N 1
ATOM 713 C CA . THR A 1 90 ? 4.873 11.632 -30.370 1.00 61.69 90 THR A CA 1
ATOM 714 C C . THR A 1 90 ? 5.406 10.705 -29.288 1.00 61.69 90 THR A C 1
ATOM 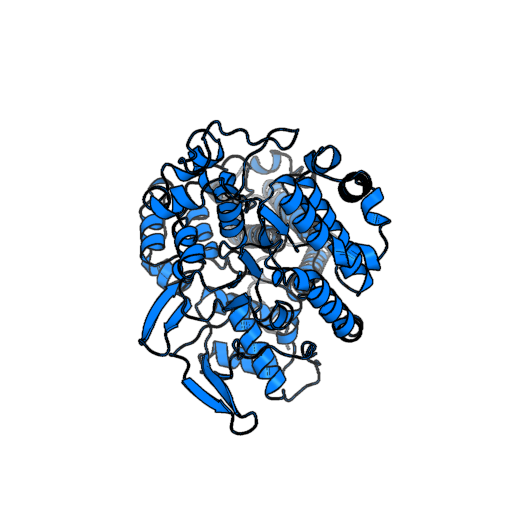716 O O . THR A 1 90 ? 4.861 10.674 -28.185 1.00 61.69 90 THR A O 1
ATOM 719 N N . LYS A 1 91 ? 6.516 10.000 -29.543 1.00 66.12 91 LYS A N 1
ATOM 720 C CA . LYS A 1 91 ? 7.174 9.179 -28.517 1.00 66.12 91 LYS A CA 1
ATOM 721 C C . LYS A 1 91 ? 7.595 10.030 -27.318 1.00 66.12 91 LYS A C 1
ATOM 723 O O . LYS A 1 91 ? 7.414 9.615 -26.179 1.00 66.12 91 LYS A O 1
ATOM 728 N N . ARG A 1 92 ? 8.115 11.236 -27.557 1.00 72.25 92 ARG A N 1
ATOM 729 C CA . ARG A 1 92 ? 8.523 12.180 -26.507 1.00 72.25 92 ARG A CA 1
ATOM 730 C C . ARG A 1 92 ? 7.345 12.651 -25.653 1.00 72.25 92 ARG A C 1
ATOM 732 O O . ARG A 1 92 ? 7.452 12.601 -24.431 1.00 72.25 92 ARG A O 1
ATOM 739 N N . ILE A 1 93 ? 6.248 13.067 -26.281 1.00 67.31 93 ILE A N 1
ATOM 740 C CA . ILE A 1 93 ? 5.017 13.508 -25.615 1.00 67.31 93 ILE A CA 1
ATOM 741 C C . ILE A 1 93 ? 4.444 12.366 -24.773 1.00 67.31 93 ILE A C 1
ATOM 743 O O . ILE A 1 93 ? 4.219 12.541 -23.577 1.00 67.31 93 ILE A O 1
ATOM 747 N N . ASN A 1 94 ? 4.299 11.176 -25.364 1.00 63.88 94 ASN A N 1
ATOM 748 C CA . ASN A 1 94 ? 3.791 9.997 -24.667 1.00 63.88 94 ASN A CA 1
ATOM 749 C C . ASN A 1 94 ? 4.697 9.596 -23.494 1.00 63.88 94 ASN A C 1
ATOM 751 O O . ASN A 1 94 ? 4.193 9.275 -22.421 1.00 63.88 94 ASN A O 1
ATOM 755 N N . ASN A 1 95 ? 6.023 9.665 -23.655 1.00 68.75 95 ASN A N 1
ATOM 756 C CA . ASN A 1 95 ? 6.961 9.400 -22.565 1.00 68.75 95 ASN A CA 1
ATOM 757 C C . ASN A 1 95 ? 6.782 10.397 -21.416 1.00 68.75 95 ASN A C 1
ATOM 759 O O . ASN A 1 95 ? 6.594 9.965 -20.287 1.00 68.75 95 ASN A O 1
ATOM 763 N N . LEU A 1 96 ? 6.771 11.707 -21.691 1.00 69.62 96 LEU A N 1
ATOM 764 C CA . LEU A 1 96 ? 6.576 12.734 -20.658 1.00 69.62 96 LEU A CA 1
ATOM 765 C C . LEU A 1 96 ? 5.236 12.558 -19.935 1.00 69.62 96 LEU A C 1
ATOM 767 O O . LEU A 1 96 ? 5.187 12.616 -18.708 1.00 69.62 96 LEU A O 1
ATOM 771 N N . TRP A 1 97 ? 4.165 12.283 -20.681 1.00 65.62 97 TRP A N 1
ATOM 772 C CA . TRP A 1 97 ? 2.841 12.018 -20.121 1.00 65.62 97 TRP A CA 1
ATOM 773 C C . TRP A 1 97 ? 2.832 10.790 -19.206 1.00 65.62 97 TRP A C 1
ATOM 775 O O . TRP A 1 97 ? 2.331 10.840 -18.081 1.00 65.62 97 TRP A O 1
ATOM 785 N N . ASN A 1 98 ? 3.450 9.696 -19.654 1.00 64.56 98 ASN A N 1
ATOM 786 C CA . ASN A 1 98 ? 3.585 8.478 -18.864 1.00 64.56 98 ASN A CA 1
ATOM 787 C C . ASN A 1 98 ? 4.403 8.731 -17.601 1.00 64.56 98 ASN A C 1
ATOM 789 O O . ASN A 1 98 ? 4.002 8.299 -16.525 1.00 64.56 98 ASN A O 1
ATOM 793 N N . THR A 1 99 ? 5.504 9.473 -17.700 1.00 66.81 99 THR A N 1
ATOM 794 C CA . THR A 1 99 ? 6.334 9.824 -16.548 1.00 66.81 99 THR A CA 1
ATOM 795 C C . THR A 1 99 ? 5.563 10.678 -15.535 1.00 66.81 99 THR A C 1
ATOM 797 O O . THR A 1 99 ? 5.689 10.425 -14.339 1.00 66.81 99 THR A O 1
ATOM 800 N N . ILE A 1 100 ? 4.701 11.615 -15.963 1.00 65.81 100 ILE A N 1
ATOM 801 C CA . ILE A 1 100 ? 3.819 12.356 -15.036 1.00 65.81 100 ILE A CA 1
ATOM 802 C C . ILE A 1 100 ? 2.945 11.383 -14.245 1.00 65.81 100 ILE A C 1
ATOM 804 O O . ILE A 1 100 ? 2.879 11.468 -13.022 1.00 65.81 100 ILE A O 1
ATOM 808 N N . TYR A 1 101 ? 2.317 10.441 -14.946 1.00 59.91 101 TYR A N 1
ATOM 809 C CA . TYR A 1 101 ? 1.429 9.442 -14.363 1.00 59.91 101 TYR A CA 1
ATOM 810 C C . TYR A 1 101 ? 2.127 8.497 -13.380 1.00 59.91 101 TYR A C 1
ATOM 812 O O . TYR A 1 101 ? 1.571 8.062 -12.367 1.00 59.91 101 TYR A O 1
ATOM 820 N N . LEU A 1 102 ? 3.349 8.116 -13.740 1.00 62.12 102 LEU A N 1
ATOM 821 C CA . LEU A 1 102 ? 4.158 7.190 -12.973 1.00 62.12 102 LEU A CA 1
ATOM 822 C C . LEU A 1 102 ? 4.709 7.857 -11.730 1.00 62.12 102 LEU A C 1
ATOM 824 O O . LEU A 1 102 ? 4.727 7.208 -10.692 1.00 62.12 102 LEU A O 1
ATOM 828 N N . LEU A 1 103 ? 5.128 9.121 -11.808 1.00 61.25 103 LEU A N 1
ATOM 829 C CA . LEU A 1 103 ? 5.793 9.807 -10.705 1.00 61.25 103 LEU A CA 1
ATOM 830 C C . LEU A 1 103 ? 4.814 10.510 -9.765 1.00 61.25 103 LEU A C 1
ATOM 832 O O . LEU A 1 103 ? 4.980 10.379 -8.551 1.00 61.25 103 LEU A O 1
ATOM 836 N N . PHE A 1 104 ? 3.765 11.150 -10.282 1.00 62.09 104 PHE A N 1
ATOM 837 C CA . PHE A 1 104 ? 2.864 12.000 -9.502 1.00 62.09 104 PHE A CA 1
ATOM 838 C C . PHE A 1 104 ? 1.452 11.422 -9.413 1.00 62.09 104 PHE A C 1
ATOM 840 O O . PHE A 1 104 ? 0.945 10.821 -10.358 1.00 62.09 104 PHE A O 1
ATOM 847 N N . ASP A 1 105 ? 0.795 11.635 -8.273 1.00 50.03 105 ASP A N 1
ATOM 848 C CA . ASP A 1 105 ? -0.637 11.369 -8.174 1.00 50.03 105 ASP A CA 1
ATOM 849 C C . ASP A 1 105 ? -1.404 12.435 -8.969 1.00 50.03 105 ASP A C 1
ATOM 851 O O . ASP A 1 105 ? -1.134 13.640 -8.893 1.00 50.03 105 ASP A O 1
ATOM 855 N N . ILE A 1 106 ? -2.384 11.982 -9.745 1.00 48.09 106 ILE A N 1
ATOM 856 C CA . ILE A 1 106 ? -3.417 12.850 -10.298 1.00 48.09 106 ILE A CA 1
ATOM 857 C C . ILE A 1 106 ? -4.494 12.900 -9.217 1.00 48.09 106 ILE A C 1
ATOM 859 O O . ILE A 1 106 ? -5.406 12.080 -9.224 1.00 48.09 106 ILE A O 1
ATOM 863 N N . ASN A 1 107 ? -4.315 13.764 -8.214 1.00 42.53 107 ASN A N 1
ATOM 864 C CA . ASN A 1 107 ? -5.358 14.003 -7.218 1.00 42.53 107 ASN A CA 1
ATOM 865 C C . ASN A 1 107 ? -6.660 14.384 -7.938 1.00 42.53 107 ASN A C 1
ATOM 867 O O . ASN A 1 107 ? -6.632 15.219 -8.842 1.00 42.53 107 ASN A O 1
ATOM 871 N N . ASP A 1 108 ? -7.777 13.816 -7.477 1.00 40.06 108 ASP A N 1
ATOM 872 C CA . ASP A 1 108 ? -9.144 14.057 -7.969 1.00 40.06 108 ASP A CA 1
ATOM 873 C C . ASP A 1 108 ? -9.595 15.541 -7.852 1.00 40.06 108 ASP A C 1
ATOM 875 O O . ASP A 1 108 ? -10.688 15.877 -8.293 1.00 40.06 108 ASP A O 1
ATOM 879 N N . GLU A 1 109 ? -8.783 16.437 -7.272 1.00 35.03 109 GLU A N 1
ATOM 880 C CA . GLU A 1 109 ? -9.154 17.836 -6.974 1.00 35.03 109 GLU A CA 1
ATOM 881 C C . GLU A 1 109 ? -8.188 18.904 -7.524 1.00 35.03 109 GLU A C 1
ATOM 883 O O . GLU A 1 109 ? -8.436 20.095 -7.364 1.00 35.03 109 GLU A O 1
ATOM 888 N N . LEU A 1 110 ? -7.092 18.521 -8.188 1.00 35.75 110 LEU A N 1
ATOM 889 C CA . LEU A 1 110 ? -6.166 19.479 -8.811 1.00 35.75 110 LEU A CA 1
ATOM 890 C C . LEU A 1 110 ? -6.008 19.145 -10.291 1.00 35.75 110 LEU A C 1
ATOM 892 O O . LEU A 1 110 ? -4.965 18.658 -10.745 1.00 35.75 110 LEU A O 1
ATOM 896 N N . GLU A 1 111 ? -7.086 19.422 -11.025 1.00 38.66 111 GLU A N 1
ATOM 897 C CA . GLU A 1 111 ? -7.041 19.677 -12.459 1.00 38.66 111 GLU A CA 1
ATOM 898 C C . GLU A 1 111 ? -5.987 20.759 -12.719 1.00 38.66 111 GLU A C 1
ATOM 900 O O . GLU A 1 111 ? -6.120 21.888 -12.242 1.00 38.66 111 GLU A O 1
ATOM 905 N N . PRO A 1 112 ? -4.912 20.477 -13.464 1.00 38.00 112 PRO A N 1
ATOM 906 C CA . PRO A 1 112 ? -4.145 21.559 -14.028 1.00 38.00 112 PRO A CA 1
ATOM 907 C C . PRO A 1 112 ? -4.965 22.127 -15.193 1.00 38.00 112 PRO A C 1
ATOM 909 O O . PRO A 1 112 ? -5.046 21.499 -16.248 1.00 38.00 112 PRO A O 1
ATOM 912 N N . GLU A 1 113 ? -5.452 23.360 -15.047 1.00 38.34 113 GLU A N 1
ATOM 913 C CA . GLU A 1 113 ? -5.902 24.283 -16.117 1.00 38.34 113 GLU A CA 1
ATOM 914 C C . GLU A 1 113 ? -4.839 24.533 -17.226 1.00 38.34 113 GLU A C 1
ATOM 916 O O . GLU A 1 113 ? -4.911 25.477 -18.008 1.00 38.34 113 GLU A O 1
ATOM 921 N N . ILE A 1 114 ? -3.794 23.709 -17.320 1.00 38.78 114 ILE A N 1
ATOM 922 C CA . ILE A 1 114 ? -2.590 23.972 -18.116 1.00 38.78 114 ILE A CA 1
ATOM 923 C C . ILE A 1 114 ? -2.663 23.326 -19.509 1.00 38.78 114 ILE A C 1
ATOM 925 O O . ILE A 1 114 ? -1.886 23.695 -20.390 1.00 38.78 114 ILE A O 1
ATOM 929 N N . LEU A 1 115 ? -3.627 22.437 -19.762 1.00 38.34 115 LEU A N 1
ATOM 930 C CA . LEU A 1 115 ? -3.910 21.916 -21.103 1.00 38.34 115 LEU A CA 1
ATOM 931 C C . LEU A 1 115 ? -5.141 22.590 -21.726 1.00 38.34 115 LEU A C 1
ATOM 933 O O . LEU A 1 115 ? -5.998 21.919 -22.286 1.00 38.34 115 LEU A O 1
ATOM 937 N N . ASN A 1 116 ? -5.193 23.926 -21.723 1.00 37.50 116 ASN A N 1
ATOM 938 C CA . ASN A 1 116 ? -5.942 24.667 -22.750 1.00 37.50 116 ASN A CA 1
ATOM 939 C C . ASN A 1 116 ? -5.183 24.576 -24.083 1.00 37.50 116 ASN A C 1
ATOM 941 O O . ASN A 1 116 ? -4.649 25.543 -24.623 1.00 37.50 116 ASN A O 1
ATOM 945 N N . VAL A 1 117 ? -5.064 23.348 -24.569 1.00 38.25 117 VAL A N 1
ATOM 946 C CA . VAL A 1 117 ? -4.636 23.012 -25.915 1.00 38.25 117 VAL A CA 1
ATOM 947 C C . VAL A 1 117 ? -5.959 23.000 -26.688 1.00 38.25 117 VAL A C 1
ATOM 949 O O . VAL A 1 117 ? -6.672 22.005 -26.651 1.00 38.25 117 VAL A O 1
ATOM 952 N N . SER A 1 118 ? -6.355 24.160 -27.240 1.00 37.41 118 SER A N 1
ATOM 953 C CA . SER A 1 118 ? -7.588 24.350 -28.025 1.00 37.41 118 SER A CA 1
ATOM 954 C C . SER A 1 118 ? -7.843 23.183 -28.982 1.00 37.41 118 SER A C 1
ATOM 956 O O . SER A 1 118 ? -6.919 22.713 -29.622 1.00 37.41 118 SER A O 1
ATOM 958 N N . GLU A 1 119 ? -9.079 22.708 -29.140 1.00 39.25 119 GLU A N 1
ATOM 959 C CA . GLU A 1 119 ? -9.402 21.589 -30.054 1.00 39.25 119 GLU A CA 1
ATOM 960 C C . GLU A 1 119 ? -8.909 21.799 -31.513 1.00 39.25 119 GLU A C 1
ATOM 962 O O . GLU A 1 119 ? -8.813 20.843 -32.283 1.00 39.25 119 GLU A O 1
ATOM 967 N N . ASP A 1 120 ? -8.491 23.019 -31.867 1.00 38.91 120 ASP A N 1
ATOM 968 C CA . ASP A 1 120 ? -7.881 23.420 -33.139 1.00 38.91 120 ASP A CA 1
ATOM 969 C C . ASP A 1 120 ? -6.592 22.663 -33.533 1.00 38.91 120 ASP A C 1
ATOM 971 O O . ASP A 1 120 ? -6.230 22.666 -34.712 1.00 38.91 120 ASP A O 1
ATOM 975 N N . PHE A 1 121 ? -5.877 21.986 -32.615 1.00 40.97 121 PHE A N 1
ATOM 976 C CA . PHE A 1 121 ? -4.702 21.168 -33.005 1.00 40.97 121 PHE A CA 1
ATOM 977 C C . PHE A 1 121 ? -5.097 19.965 -33.885 1.00 40.97 121 PHE A C 1
ATOM 979 O O . PHE A 1 121 ? -4.271 19.451 -34.644 1.00 40.97 121 PHE A O 1
ATOM 986 N N . LEU A 1 122 ? -6.358 19.516 -33.814 1.00 42.72 122 LEU A N 1
ATOM 987 C CA . LEU A 1 122 ? -6.868 18.321 -34.499 1.00 42.72 122 LEU A CA 1
ATOM 988 C C . LEU A 1 122 ? -7.302 18.568 -35.953 1.00 42.72 122 LEU A C 1
ATOM 990 O O . LEU A 1 122 ? -7.708 17.627 -36.635 1.00 42.72 122 LEU A O 1
ATOM 994 N N . THR A 1 123 ? -7.220 19.807 -36.450 1.00 41.44 123 THR A N 1
ATOM 995 C CA . THR A 1 123 ? -7.761 20.175 -37.771 1.00 41.44 123 THR A CA 1
ATOM 996 C C . THR A 1 123 ? -6.709 20.484 -38.837 1.00 41.44 123 THR A C 1
ATOM 998 O O . THR A 1 123 ? -7.086 20.849 -39.950 1.00 41.44 123 THR A O 1
ATOM 1001 N N . SER A 1 124 ? -5.409 20.334 -38.550 1.00 45.28 124 SER A N 1
ATOM 1002 C CA . SER A 1 124 ? -4.366 20.559 -39.567 1.00 45.28 124 SER A CA 1
ATOM 1003 C C . SER A 1 124 ? -4.460 19.515 -40.693 1.00 45.28 124 SER A C 1
ATOM 1005 O O . SER A 1 124 ? -4.375 18.309 -40.459 1.00 45.28 124 SER A O 1
ATOM 1007 N N . ARG A 1 125 ? -4.680 19.977 -41.931 1.00 46.62 125 ARG A N 1
ATOM 1008 C CA . ARG A 1 125 ? -4.803 19.136 -43.132 1.00 46.62 125 ARG A CA 1
ATOM 1009 C C . ARG A 1 125 ? -3.691 19.486 -44.103 1.00 46.62 125 ARG A C 1
ATOM 1011 O O . ARG A 1 125 ? -3.623 20.616 -44.570 1.00 46.62 125 ARG A O 1
ATOM 1018 N N . CYS A 1 126 ? -2.873 18.504 -44.480 1.00 45.94 126 CYS A N 1
ATOM 1019 C CA . CYS A 1 126 ? -1.916 18.695 -45.564 1.00 45.94 126 CYS A CA 1
ATOM 1020 C C . CYS A 1 126 ? -2.681 18.833 -46.889 1.00 45.94 126 CYS A C 1
ATOM 1022 O O . CYS A 1 126 ? -3.092 17.842 -47.483 1.00 45.94 126 CYS A O 1
ATOM 1024 N N . SER A 1 127 ? -2.835 20.064 -47.374 1.00 47.94 127 SER A N 1
ATOM 1025 C CA . SER A 1 127 ? -3.614 20.424 -48.573 1.00 47.94 127 SER A CA 1
ATOM 1026 C C . SER A 1 127 ? -3.155 19.776 -49.892 1.00 47.94 127 SER A C 1
ATOM 1028 O O . SER A 1 127 ? -3.788 19.957 -50.928 1.00 47.94 127 SER A O 1
ATOM 1030 N N . THR A 1 128 ? -2.031 19.057 -49.887 1.00 47.59 128 THR A N 1
ATOM 1031 C CA . THR A 1 128 ? -1.286 18.666 -51.097 1.00 47.59 128 THR A CA 1
ATOM 1032 C C . THR A 1 128 ? -0.722 17.238 -51.059 1.00 47.59 128 THR A C 1
ATOM 1034 O O . THR A 1 128 ? -0.151 16.798 -52.055 1.00 47.59 128 THR A O 1
ATOM 1037 N N . CYS A 1 129 ? -0.883 16.478 -49.964 1.00 54.50 129 CYS A N 1
ATOM 1038 C CA . CYS A 1 129 ? -0.416 15.087 -49.877 1.00 54.50 129 CYS A CA 1
ATOM 1039 C C . CYS A 1 129 ? -1.351 14.198 -49.039 1.00 54.50 129 CYS A C 1
ATOM 1041 O O . CYS A 1 129 ? -1.337 14.249 -47.808 1.00 54.50 129 CYS A O 1
ATOM 1043 N N . ALA A 1 130 ? -2.074 13.292 -49.708 1.00 54.06 130 ALA A N 1
ATOM 1044 C CA . ALA A 1 130 ? -2.956 12.316 -49.060 1.00 54.06 130 ALA A CA 1
ATOM 1045 C C . ALA A 1 130 ? -2.208 11.373 -48.091 1.00 54.06 130 ALA A C 1
ATOM 1047 O O . ALA A 1 130 ? -2.726 11.028 -47.033 1.00 54.06 130 ALA A O 1
ATOM 1048 N N . ASN A 1 131 ? -0.956 11.002 -48.397 1.00 52.53 131 ASN A N 1
ATOM 1049 C CA . ASN A 1 131 ? -0.143 10.166 -47.504 1.00 52.53 131 ASN A CA 1
ATOM 1050 C C . ASN A 1 131 ? 0.259 10.899 -46.213 1.00 52.53 131 ASN A C 1
ATOM 1052 O O . ASN A 1 131 ? 0.309 10.273 -45.157 1.00 52.53 131 ASN A O 1
ATOM 1056 N N . CYS A 1 132 ? 0.520 12.211 -46.272 1.00 51.91 132 CYS A N 1
ATOM 1057 C CA . CYS A 1 132 ? 0.769 13.011 -45.072 1.00 51.91 132 CYS A CA 1
ATOM 1058 C C . CYS A 1 132 ? -0.482 13.096 -44.205 1.00 51.91 132 CYS A C 1
ATOM 1060 O O . CYS A 1 132 ? -0.365 13.002 -42.993 1.00 51.91 132 CYS A O 1
ATOM 1062 N N . GLU A 1 133 ? -1.664 13.239 -44.802 1.00 54.00 133 GLU A N 1
ATOM 1063 C CA . GLU A 1 133 ? -2.920 13.303 -44.053 1.00 54.00 133 GLU A CA 1
ATOM 1064 C C . GLU A 1 133 ? -3.209 11.981 -43.323 1.00 54.00 133 GLU A C 1
ATOM 1066 O O . GLU A 1 133 ? -3.508 11.993 -42.131 1.00 54.00 133 GLU A O 1
ATOM 1071 N N . VAL A 1 134 ? -2.982 10.833 -43.975 1.00 55.88 134 VAL A N 1
ATOM 1072 C CA . VAL A 1 134 ? -3.081 9.508 -43.333 1.00 55.88 134 VAL A CA 1
ATOM 1073 C C . VAL A 1 134 ? -2.030 9.324 -42.231 1.00 55.88 134 VAL A C 1
ATOM 1075 O O . VAL A 1 134 ? -2.350 8.798 -41.164 1.00 55.88 134 VAL A O 1
ATOM 1078 N N . SER A 1 135 ? -0.783 9.760 -42.448 1.00 51.72 135 SER A N 1
ATOM 1079 C CA . SER A 1 135 ? 0.268 9.731 -41.421 1.00 51.72 135 SER A CA 1
ATOM 1080 C C . SER A 1 135 ? -0.065 10.630 -40.231 1.00 51.72 135 SER A C 1
ATOM 1082 O O . SER A 1 135 ? 0.034 10.185 -39.094 1.00 51.72 135 SER A O 1
ATOM 1084 N N . ILE A 1 136 ? -0.483 11.873 -40.472 1.00 51.97 136 ILE A N 1
ATOM 1085 C CA . ILE A 1 136 ? -0.845 12.841 -39.432 1.00 51.97 136 ILE A CA 1
ATOM 1086 C C . ILE A 1 136 ? -2.048 12.321 -38.645 1.00 51.97 136 ILE A C 1
ATOM 1088 O O . ILE A 1 136 ? -1.991 12.321 -37.422 1.00 51.97 136 ILE A O 1
ATOM 1092 N N . GLN A 1 137 ? -3.078 11.775 -39.300 1.00 55.53 137 GLN A N 1
ATOM 1093 C CA . GLN A 1 137 ? -4.212 11.153 -38.609 1.00 55.53 137 GLN A CA 1
ATOM 1094 C C . GLN A 1 137 ? -3.799 9.934 -37.779 1.00 55.53 137 GLN A C 1
ATOM 1096 O O . GLN A 1 137 ? -4.187 9.833 -36.616 1.00 55.53 137 GLN A O 1
ATOM 1101 N N . ARG A 1 138 ? -2.968 9.034 -38.327 1.00 53.75 138 ARG A N 1
ATOM 1102 C CA . ARG A 1 138 ? -2.407 7.907 -37.561 1.00 53.75 138 ARG A CA 1
ATOM 1103 C C . ARG A 1 138 ? -1.617 8.390 -36.350 1.00 53.75 138 ARG A C 1
ATOM 1105 O O . ARG A 1 138 ? -1.733 7.810 -35.274 1.00 53.75 138 ARG A O 1
ATOM 1112 N N . ILE A 1 139 ? -0.844 9.458 -36.498 1.00 51.69 139 ILE A N 1
ATOM 1113 C CA . ILE A 1 139 ? 0.016 9.954 -35.431 1.00 51.69 139 ILE A CA 1
ATOM 1114 C C . ILE A 1 139 ? -0.781 10.727 -34.373 1.00 51.69 139 ILE A C 1
ATOM 1116 O O . ILE A 1 139 ? -0.594 10.473 -33.187 1.00 51.69 139 ILE A O 1
ATOM 1120 N N . ILE A 1 140 ? -1.733 11.572 -34.766 1.00 50.56 140 ILE A N 1
ATOM 1121 C CA . ILE A 1 140 ? -2.696 12.202 -33.852 1.00 50.56 140 ILE A CA 1
ATOM 1122 C C . ILE A 1 140 ? -3.453 11.124 -33.070 1.00 50.56 140 ILE A C 1
ATOM 1124 O O . ILE A 1 140 ? -3.538 11.213 -31.851 1.00 50.56 140 ILE A O 1
ATOM 1128 N N . SER A 1 141 ? -3.891 10.046 -33.732 1.00 51.53 141 SER A N 1
ATOM 1129 C CA . SER A 1 141 ? -4.532 8.911 -33.052 1.00 51.53 141 SER A CA 1
ATOM 1130 C C . SER A 1 141 ? -3.603 8.139 -32.103 1.00 51.53 141 SER A C 1
ATOM 1132 O O . SER A 1 141 ? -4.081 7.376 -31.269 1.00 51.53 141 SER A O 1
ATOM 1134 N N . SER A 1 142 ? -2.283 8.335 -32.212 1.00 48.91 142 SER A N 1
ATOM 1135 C CA . SER A 1 142 ? -1.268 7.734 -31.337 1.00 48.91 142 SER A CA 1
ATOM 1136 C C . SER A 1 142 ? -0.773 8.661 -30.218 1.00 48.91 142 SER A C 1
ATOM 1138 O O . SER A 1 142 ? -0.054 8.205 -29.324 1.00 48.91 142 SER A O 1
ATOM 1140 N N . ILE A 1 143 ? -1.142 9.949 -30.243 1.00 47.66 143 ILE A N 1
ATOM 1141 C CA . ILE A 1 143 ? -0.983 10.844 -29.096 1.00 47.66 143 ILE A CA 1
ATOM 1142 C C . ILE A 1 143 ? -2.154 10.544 -28.163 1.00 47.66 143 ILE A C 1
ATOM 1144 O O . ILE A 1 143 ? -3.273 11.012 -28.357 1.00 47.66 143 ILE A O 1
ATOM 1148 N N . GLU A 1 144 ? -1.887 9.728 -27.148 1.00 51.03 144 GLU A N 1
ATOM 1149 C CA . GLU A 1 144 ? -2.859 9.378 -26.115 1.00 51.03 144 GLU A CA 1
ATOM 1150 C C . GLU A 1 144 ? -3.023 10.563 -25.145 1.00 51.03 144 GLU A C 1
ATOM 1152 O O . GLU A 1 144 ? -2.618 10.488 -23.983 1.00 51.03 144 GLU A O 1
ATOM 1157 N N . ILE A 1 145 ? -3.620 11.679 -25.588 1.00 45.28 145 ILE A N 1
ATOM 1158 C CA . ILE A 1 145 ? -4.246 12.593 -24.627 1.00 45.28 145 ILE A CA 1
ATOM 1159 C C . ILE A 1 145 ? -5.422 11.800 -24.084 1.00 45.28 145 ILE A C 1
ATOM 1161 O O . ILE A 1 145 ? -6.393 11.566 -24.798 1.00 45.28 145 ILE A O 1
ATOM 1165 N N . ILE A 1 146 ? -5.296 11.302 -22.855 1.00 42.31 146 ILE A N 1
ATOM 1166 C CA . ILE A 1 146 ? -6.394 10.626 -22.171 1.00 42.31 146 ILE A CA 1
ATOM 1167 C C . ILE A 1 146 ? -7.516 11.658 -22.063 1.00 42.31 146 ILE A C 1
ATOM 1169 O O . ILE A 1 146 ? -7.535 12.479 -21.150 1.00 42.31 146 ILE A O 1
ATOM 1173 N N . THR A 1 147 ? -8.442 11.645 -23.017 1.00 37.25 147 THR A N 1
ATOM 1174 C CA . THR A 1 147 ? -9.741 12.263 -22.831 1.00 37.25 147 THR A CA 1
ATOM 1175 C C . THR A 1 147 ? -10.354 11.531 -21.650 1.00 37.25 147 THR A C 1
ATOM 1177 O O . THR A 1 147 ? -10.505 10.312 -21.700 1.00 37.25 147 THR A O 1
ATOM 1180 N N . PHE A 1 148 ? -10.706 12.261 -20.592 1.00 40.12 148 PHE A N 1
ATOM 1181 C CA . PHE A 1 148 ? -11.345 11.749 -19.369 1.00 40.12 148 PHE A CA 1
ATOM 1182 C C . PHE A 1 148 ? -12.657 10.969 -19.616 1.00 40.12 148 PHE A C 1
ATOM 1184 O O . PHE A 1 148 ? -13.286 10.467 -18.694 1.00 40.12 148 PHE A O 1
ATOM 1191 N N . LYS A 1 149 ? -13.077 10.826 -20.874 1.00 38.09 149 LYS A N 1
ATOM 1192 C CA . LYS A 1 149 ? -14.141 9.935 -21.318 1.00 38.09 149 LYS A CA 1
ATOM 1193 C C . LYS A 1 149 ? -13.571 8.570 -21.714 1.00 38.09 149 LYS A C 1
ATOM 1195 O O . LYS A 1 149 ? -13.516 8.270 -22.897 1.00 38.09 149 LYS A O 1
ATOM 1200 N N . ASP A 1 150 ? -13.128 7.782 -20.733 1.00 46.28 150 ASP A N 1
ATOM 1201 C CA . ASP A 1 150 ? -13.169 6.304 -20.797 1.00 46.28 150 ASP A CA 1
ATOM 1202 C C . ASP A 1 150 ? -12.832 5.641 -19.438 1.00 46.28 150 ASP A C 1
ATOM 1204 O O . ASP A 1 150 ? -12.083 4.666 -19.338 1.00 46.28 150 ASP A O 1
ATOM 1208 N N . ASP A 1 151 ? -13.428 6.148 -18.351 1.00 54.16 151 ASP A N 1
ATOM 1209 C CA . ASP A 1 151 ? -13.237 5.631 -16.982 1.00 54.16 151 ASP A CA 1
ATOM 1210 C C . ASP A 1 151 ? -13.819 4.218 -16.739 1.00 54.16 151 ASP A C 1
ATOM 1212 O O . ASP A 1 151 ? -13.596 3.625 -15.682 1.00 54.16 151 ASP A O 1
ATOM 1216 N N . ALA A 1 152 ? -14.536 3.628 -17.703 1.00 62.47 152 ALA A N 1
ATOM 1217 C CA . ALA A 1 152 ? -15.183 2.322 -17.533 1.00 62.47 152 ALA A CA 1
ATOM 1218 C C . ALA A 1 152 ? -14.211 1.123 -17.619 1.00 62.47 152 ALA A C 1
ATOM 1220 O O . ALA A 1 152 ? -14.461 0.056 -17.044 1.00 62.47 152 ALA A O 1
ATOM 1221 N N . VAL A 1 153 ? -13.089 1.254 -18.338 1.00 75.94 153 VAL A N 1
ATOM 1222 C CA . VAL A 1 153 ? -12.190 0.109 -18.585 1.00 75.94 153 VAL A CA 1
ATOM 1223 C C . VAL A 1 153 ? -11.075 0.030 -17.540 1.00 75.94 153 VAL A C 1
ATOM 1225 O O . VAL A 1 153 ? -10.882 -1.029 -16.939 1.00 75.94 153 VAL A O 1
ATOM 1228 N N . PHE A 1 154 ? -10.381 1.142 -17.279 1.00 80.06 154 PHE A N 1
ATOM 1229 C CA . PHE A 1 154 ? -9.306 1.240 -16.285 1.00 80.06 154 PHE A CA 1
ATOM 1230 C C . PHE A 1 154 ? -9.338 2.595 -15.575 1.00 80.06 154 PHE A C 1
ATOM 1232 O O . PHE A 1 154 ? -9.329 3.627 -16.238 1.00 80.06 154 PHE A O 1
ATOM 1239 N N . ASN A 1 155 ? -9.217 2.592 -14.247 1.00 79.12 155 ASN A N 1
ATOM 1240 C CA . ASN A 1 155 ? -8.980 3.788 -13.443 1.00 79.12 155 ASN A CA 1
ATOM 1241 C C . ASN A 1 155 ? -7.636 3.633 -12.722 1.00 79.12 155 ASN A C 1
ATOM 1243 O O . ASN A 1 155 ? -7.534 2.988 -11.684 1.00 79.12 155 ASN A O 1
ATOM 1247 N N . PHE A 1 156 ? -6.575 4.166 -13.316 1.00 76.94 156 PHE A N 1
ATOM 1248 C CA . PHE A 1 156 ? -5.224 4.043 -12.769 1.00 76.94 156 PHE A CA 1
ATOM 1249 C C . PHE A 1 156 ? -4.891 5.134 -11.723 1.00 76.94 156 PHE A C 1
ATOM 1251 O O . PHE A 1 156 ? -3.816 5.074 -11.104 1.00 76.94 156 PHE A O 1
ATOM 1258 N N . SER A 1 157 ? -5.747 6.167 -11.607 1.00 72.31 157 SER A N 1
ATOM 1259 C CA . SER A 1 157 ? -5.484 7.396 -10.838 1.00 72.31 157 SER A CA 1
ATOM 1260 C C . SER A 1 157 ? -6.004 7.241 -9.425 1.00 72.31 157 SER A C 1
ATOM 1262 O O . SER A 1 157 ? -5.456 7.821 -8.494 1.00 72.31 157 SER A O 1
ATOM 1264 N N . SER A 1 158 ? -7.007 6.385 -9.258 1.00 81.62 158 SER A N 1
ATOM 1265 C CA . SER A 1 158 ? -7.517 6.002 -7.964 1.00 81.62 158 SER A CA 1
ATOM 1266 C C . SER A 1 158 ? -6.842 4.749 -7.406 1.00 81.62 158 SER A C 1
ATOM 1268 O O . SER A 1 158 ? -6.366 3.869 -8.122 1.00 81.62 158 SER A O 1
ATOM 1270 N N . SER A 1 159 ? -6.854 4.649 -6.083 1.00 87.56 159 SER A N 1
ATOM 1271 C CA . SER A 1 159 ? -6.640 3.413 -5.333 1.00 87.56 159 SER A CA 1
ATOM 1272 C C . SER A 1 159 ? -7.850 3.055 -4.458 1.00 87.56 159 SER A C 1
ATOM 1274 O O . SER A 1 159 ? -7.784 2.112 -3.669 1.00 87.56 159 SER A O 1
ATOM 1276 N N . ASP A 1 160 ? -8.963 3.781 -4.595 1.00 92.12 160 ASP A N 1
ATOM 1277 C CA . ASP A 1 160 ? -10.192 3.548 -3.842 1.00 92.12 160 ASP A CA 1
ATOM 1278 C C . ASP A 1 160 ? -10.929 2.318 -4.386 1.00 92.12 160 ASP A C 1
ATOM 1280 O O . ASP A 1 160 ? -11.291 2.253 -5.561 1.00 92.12 160 ASP A O 1
ATOM 1284 N N . PHE A 1 161 ? -11.134 1.317 -3.531 1.00 96.38 161 PHE A N 1
ATOM 1285 C CA . PHE A 1 161 ? -11.688 0.026 -3.933 1.00 96.38 161 PHE A CA 1
ATOM 1286 C C . PHE A 1 161 ? -13.036 0.117 -4.681 1.00 96.38 161 PHE A C 1
ATOM 1288 O O . PHE A 1 161 ? -13.129 -0.508 -5.735 1.00 96.38 161 PHE A O 1
ATOM 1295 N N . PRO A 1 162 ? -14.046 0.897 -4.239 1.00 94.94 162 PRO A N 1
ATOM 1296 C CA . PRO A 1 162 ? -15.288 1.098 -4.985 1.00 94.94 162 PRO A CA 1
ATOM 1297 C C . PRO A 1 162 ? -15.077 1.618 -6.409 1.00 94.94 162 PRO A C 1
ATOM 1299 O O . PRO A 1 162 ? -15.689 1.090 -7.335 1.00 94.94 162 PRO A O 1
ATOM 1302 N N . LYS A 1 163 ? -14.188 2.604 -6.602 1.00 91.69 163 LYS A N 1
ATOM 1303 C CA . LYS A 1 163 ? -13.863 3.132 -7.937 1.00 91.69 163 LYS A CA 1
ATOM 1304 C C . LYS A 1 163 ? -13.200 2.061 -8.807 1.00 91.69 163 LYS A C 1
ATOM 1306 O O . LYS A 1 163 ? -13.572 1.891 -9.962 1.00 91.69 163 LYS A O 1
ATOM 1311 N N . ILE A 1 164 ? -12.259 1.293 -8.252 1.00 92.62 164 ILE A N 1
ATOM 1312 C CA . ILE A 1 164 ? -11.570 0.221 -8.989 1.00 92.62 164 ILE A CA 1
ATOM 1313 C C . ILE A 1 164 ? -12.506 -0.950 -9.314 1.00 92.62 164 ILE A C 1
ATOM 1315 O O . ILE A 1 164 ? -12.419 -1.505 -10.407 1.00 92.62 164 ILE A O 1
ATOM 1319 N N . LEU A 1 165 ? -13.420 -1.308 -8.410 1.00 94.00 165 LEU A N 1
ATOM 1320 C CA . LEU A 1 165 ? -14.399 -2.386 -8.588 1.00 94.00 165 LEU A CA 1
ATOM 1321 C C . LEU A 1 165 ? -15.304 -2.166 -9.811 1.00 94.00 165 LEU A C 1
ATOM 1323 O O . LEU A 1 165 ? -15.741 -3.134 -10.427 1.00 94.00 165 LEU A O 1
ATOM 1327 N N . GLN A 1 166 ? -15.564 -0.908 -10.174 1.00 90.44 166 GLN A N 1
ATOM 1328 C CA . GLN A 1 166 ? -16.370 -0.541 -11.344 1.00 90.44 166 GLN A CA 1
ATOM 1329 C C . GLN A 1 166 ? -15.617 -0.697 -12.675 1.00 90.44 166 GLN A C 1
ATOM 1331 O O . GLN A 1 166 ? -16.232 -0.632 -13.736 1.00 90.44 166 GLN A O 1
ATOM 1336 N N . THR A 1 167 ? -14.300 -0.914 -12.639 1.00 90.31 167 THR A N 1
ATOM 1337 C CA . THR A 1 167 ? -13.478 -1.016 -13.848 1.00 90.31 167 THR A CA 1
ATOM 1338 C C . THR A 1 167 ? -13.484 -2.426 -14.427 1.00 90.31 167 THR A C 1
ATOM 1340 O O . THR A 1 167 ? -13.461 -3.430 -13.710 1.00 90.31 167 THR A O 1
ATOM 1343 N N . THR A 1 168 ? -13.399 -2.526 -15.752 1.00 89.06 168 THR A N 1
ATOM 1344 C CA . THR A 1 168 ? -13.241 -3.825 -16.430 1.00 89.06 168 THR A CA 1
ATOM 1345 C C . THR A 1 168 ? -11.905 -4.499 -16.080 1.00 89.06 168 THR A C 1
ATOM 1347 O O . THR A 1 168 ? -11.815 -5.728 -16.053 1.00 89.06 168 THR A O 1
ATOM 1350 N N . GLY A 1 169 ? -10.872 -3.717 -15.753 1.00 89.19 169 GLY A N 1
ATOM 1351 C CA . GLY A 1 169 ? -9.567 -4.190 -15.281 1.00 89.19 169 GLY A CA 1
ATOM 1352 C C . GLY A 1 169 ? -9.554 -4.808 -13.877 1.00 89.19 169 GLY A C 1
ATOM 1353 O O . GLY A 1 169 ? -8.513 -5.318 -13.460 1.00 89.19 169 GLY A O 1
ATOM 1354 N N . PHE A 1 170 ? -10.672 -4.790 -13.141 1.00 93.44 170 PHE A N 1
ATOM 1355 C CA . PHE A 1 170 ? -10.731 -5.347 -11.792 1.00 93.44 170 PHE A CA 1
ATOM 1356 C C . PHE A 1 170 ? -10.462 -6.859 -11.769 1.00 93.44 170 PHE A C 1
ATOM 1358 O O . PHE A 1 170 ? -11.076 -7.653 -12.493 1.00 93.44 170 PHE A O 1
ATOM 1365 N N . VAL A 1 171 ? -9.569 -7.258 -10.863 1.00 95.31 171 VAL A N 1
ATOM 1366 C CA . VAL A 1 171 ? -9.277 -8.652 -10.527 1.00 95.31 171 VAL A CA 1
ATOM 1367 C C . VAL A 1 171 ? -9.655 -8.879 -9.071 1.00 95.31 171 VAL A C 1
ATOM 1369 O O . VAL A 1 171 ? -9.133 -8.224 -8.173 1.00 95.31 171 VAL A O 1
ATOM 1372 N N . ASP A 1 172 ? -10.556 -9.830 -8.828 1.00 97.31 172 ASP A N 1
ATOM 1373 C CA . ASP A 1 172 ? -11.068 -10.106 -7.487 1.00 97.31 172 ASP A CA 1
ATOM 1374 C C . ASP A 1 172 ? -10.005 -10.751 -6.578 1.00 97.31 172 ASP A C 1
ATOM 1376 O O . ASP A 1 172 ? -9.766 -11.969 -6.631 1.00 97.31 172 ASP A O 1
ATOM 1380 N N . LYS A 1 173 ? -9.423 -9.906 -5.714 1.00 97.75 173 LYS A N 1
ATOM 1381 C CA . LYS A 1 173 ? -8.480 -10.238 -4.634 1.00 97.75 173 LYS A CA 1
ATOM 1382 C C . LYS A 1 173 ? -9.137 -10.344 -3.253 1.00 97.75 173 LYS A C 1
ATOM 1384 O O . LYS A 1 173 ? -8.432 -10.428 -2.248 1.00 97.75 173 LYS A O 1
ATOM 1389 N N . THR A 1 174 ? -10.468 -10.377 -3.158 1.00 98.50 174 THR A N 1
ATOM 1390 C CA . THR A 1 174 ? -11.176 -10.297 -1.865 1.00 98.50 174 THR A CA 1
ATOM 1391 C C . THR A 1 174 ? -10.877 -11.451 -0.909 1.00 98.50 174 THR A C 1
ATOM 1393 O O . THR A 1 174 ? -10.985 -11.289 0.306 1.00 98.50 174 THR A O 1
ATOM 1396 N N . LEU A 1 175 ? -10.400 -12.595 -1.409 1.00 98.50 175 LEU A N 1
ATOM 1397 C CA . LEU A 1 175 ? -9.924 -13.691 -0.559 1.00 98.50 175 LEU A CA 1
ATOM 1398 C C . LEU A 1 175 ? -8.686 -13.334 0.280 1.00 98.50 175 LEU A C 1
ATOM 1400 O O . LEU A 1 175 ? -8.406 -14.038 1.249 1.00 98.50 175 LEU A O 1
ATOM 1404 N N . MET A 1 176 ? -8.008 -12.214 0.009 1.00 98.25 176 MET A N 1
ATOM 1405 C CA . MET A 1 176 ? -6.995 -11.663 0.912 1.00 98.25 176 MET A CA 1
ATOM 1406 C C . MET A 1 176 ? -7.559 -11.456 2.322 1.00 98.25 176 MET A C 1
ATOM 1408 O O . MET A 1 176 ? -6.872 -11.706 3.308 1.00 98.25 176 MET A O 1
ATOM 1412 N N . ILE A 1 177 ? -8.830 -11.057 2.434 1.00 98.50 177 ILE A N 1
ATOM 1413 C CA . ILE A 1 177 ? -9.507 -10.832 3.716 1.00 98.50 177 ILE A CA 1
ATOM 1414 C C . ILE A 1 177 ? -9.542 -12.122 4.543 1.00 98.50 177 ILE A C 1
ATOM 1416 O O . ILE A 1 177 ? -9.334 -12.087 5.752 1.00 98.50 177 ILE A O 1
ATOM 1420 N N . LYS A 1 178 ? -9.741 -13.283 3.909 1.00 97.75 178 LYS A N 1
ATOM 1421 C CA . LYS A 1 178 ? -9.666 -14.579 4.598 1.00 97.75 178 LYS A CA 1
ATOM 1422 C C . LYS A 1 178 ? -8.268 -14.822 5.165 1.00 97.75 178 LYS A C 1
ATOM 1424 O O . LYS A 1 178 ? -8.146 -15.259 6.307 1.00 97.75 178 LYS A O 1
ATOM 1429 N N . GLU A 1 179 ? -7.228 -14.505 4.396 1.00 97.19 179 GLU A N 1
ATOM 1430 C CA . GLU A 1 179 ? -5.838 -14.656 4.834 1.00 97.19 179 GLU A CA 1
ATOM 1431 C C . GLU A 1 179 ? -5.514 -13.738 6.025 1.00 97.19 179 GLU A C 1
ATOM 1433 O O . GLU A 1 179 ? -4.896 -14.187 6.990 1.00 97.19 179 GLU A O 1
ATOM 1438 N N . VAL A 1 180 ? -6.050 -12.506 6.041 1.00 97.25 180 VAL A N 1
ATOM 1439 C CA . VAL A 1 180 ? -5.945 -11.572 7.183 1.00 97.25 180 VAL A CA 1
ATOM 1440 C C . VAL A 1 180 ? -6.415 -12.202 8.493 1.00 97.25 180 VAL A C 1
ATOM 1442 O O . VAL A 1 180 ? -5.870 -11.862 9.539 1.00 97.25 180 VAL A O 1
ATOM 1445 N N . PHE A 1 181 ? -7.387 -13.118 8.470 1.00 95.88 181 PHE A N 1
ATOM 1446 C CA . PHE A 1 181 ? -7.942 -13.763 9.669 1.00 95.88 181 PHE A CA 1
ATOM 1447 C C . PHE A 1 181 ? -7.504 -15.217 9.867 1.00 95.88 181 PHE A C 1
ATOM 1449 O O . PHE A 1 181 ? -7.921 -15.852 10.839 1.00 95.88 181 PHE A O 1
ATOM 1456 N N . ARG A 1 182 ? -6.652 -15.752 8.986 1.00 93.62 182 ARG A N 1
ATOM 1457 C CA . ARG A 1 182 ? -6.259 -17.166 9.004 1.00 93.62 182 ARG A CA 1
ATOM 1458 C C . ARG A 1 182 ? -5.530 -17.551 10.285 1.00 93.62 182 ARG A C 1
ATOM 1460 O O . ARG A 1 182 ? -5.912 -18.515 10.944 1.00 93.62 182 ARG A O 1
ATOM 1467 N N . ASN A 1 183 ? -4.508 -16.784 10.657 1.00 89.44 183 ASN A N 1
ATOM 1468 C CA . ASN A 1 183 ? -3.772 -16.989 11.899 1.00 89.44 183 ASN A CA 1
ATOM 1469 C C . ASN A 1 183 ? -4.248 -15.992 12.962 1.00 89.44 183 ASN A C 1
ATOM 1471 O O . ASN A 1 183 ? -3.960 -14.794 12.895 1.00 89.44 183 ASN A O 1
ATOM 1475 N N . LYS A 1 184 ? -4.974 -16.502 13.962 1.00 87.06 184 LYS A N 1
ATOM 1476 C CA . LYS A 1 184 ? -5.562 -15.715 15.058 1.00 87.06 184 LYS A CA 1
ATOM 1477 C C . LYS A 1 184 ? -4.533 -15.198 16.069 1.00 87.06 184 LYS A C 1
ATOM 1479 O O . LYS A 1 184 ? -4.828 -14.230 16.762 1.00 87.06 184 LYS A O 1
ATOM 1484 N N . ASN A 1 185 ? -3.339 -15.789 16.109 1.00 86.81 185 ASN A N 1
ATOM 1485 C CA . ASN A 1 185 ? -2.299 -15.461 17.088 1.00 86.81 185 ASN A CA 1
ATOM 1486 C C . ASN A 1 185 ? -1.473 -14.229 16.689 1.00 86.81 185 ASN A C 1
ATOM 1488 O O . ASN A 1 185 ? -0.832 -13.616 17.537 1.00 86.81 185 ASN A O 1
ATOM 1492 N N . ILE A 1 186 ? -1.510 -13.837 15.413 1.00 88.19 186 ILE A N 1
ATOM 1493 C CA . ILE A 1 186 ? -0.798 -12.654 14.921 1.00 88.19 186 ILE A CA 1
ATOM 1494 C C . ILE A 1 186 ? -1.537 -11.380 15.345 1.00 88.19 186 ILE A C 1
ATOM 1496 O O . ILE A 1 186 ? -2.743 -11.237 15.117 1.00 88.19 186 ILE A O 1
ATOM 1500 N N . LYS A 1 187 ? -0.813 -10.420 15.936 1.00 92.94 187 LYS A N 1
ATOM 1501 C CA . LYS A 1 187 ? -1.388 -9.125 16.331 1.00 92.94 187 LYS A CA 1
ATOM 1502 C C . LYS A 1 187 ? -1.532 -8.168 15.153 1.00 92.94 187 LYS A C 1
ATOM 1504 O O . LYS A 1 187 ? -2.456 -7.357 15.124 1.00 92.94 187 LYS A O 1
ATOM 1509 N N . GLY A 1 188 ? -0.645 -8.258 14.178 1.00 95.06 188 GLY A N 1
ATOM 1510 C CA . GLY A 1 188 ? -0.774 -7.527 12.934 1.00 95.06 188 GLY A CA 1
ATOM 1511 C C . GLY A 1 188 ? 0.212 -8.001 11.887 1.00 95.06 188 GLY A C 1
ATOM 1512 O O . GLY A 1 188 ? 1.132 -8.754 12.192 1.00 95.06 188 GLY A O 1
ATOM 1513 N N . THR A 1 189 ? 0.012 -7.533 10.666 1.00 96.56 189 THR A N 1
ATOM 1514 C CA . THR A 1 189 ? 0.840 -7.901 9.521 1.00 96.56 189 THR A CA 1
ATOM 1515 C C . THR A 1 189 ? 1.260 -6.644 8.777 1.00 96.56 189 THR A C 1
ATOM 1517 O O . THR A 1 189 ? 0.437 -5.754 8.564 1.00 96.56 189 THR A O 1
ATOM 1520 N N . VAL A 1 190 ? 2.523 -6.570 8.373 1.00 96.06 190 VAL A N 1
ATOM 1521 C CA . VAL A 1 190 ? 3.018 -5.603 7.393 1.00 96.06 190 VAL A CA 1
ATOM 1522 C C . VAL A 1 190 ? 3.240 -6.340 6.084 1.00 96.06 190 VAL A C 1
ATOM 1524 O O . VAL A 1 190 ? 3.962 -7.331 6.071 1.00 96.06 190 VAL A O 1
ATOM 1527 N N . ILE A 1 191 ? 2.676 -5.841 4.988 1.00 95.94 191 ILE A N 1
ATOM 1528 C CA . ILE A 1 191 ? 3.046 -6.281 3.644 1.00 95.94 191 ILE A CA 1
ATOM 1529 C C . ILE A 1 191 ? 3.933 -5.221 3.005 1.00 95.94 191 ILE A C 1
ATOM 1531 O O . ILE A 1 191 ? 3.501 -4.079 2.824 1.00 95.94 191 ILE A O 1
ATOM 1535 N N . THR A 1 192 ? 5.142 -5.604 2.601 1.00 93.75 192 THR A N 1
ATOM 1536 C CA . THR A 1 192 ? 5.898 -4.787 1.646 1.00 93.75 192 THR A CA 1
ATOM 1537 C C . THR A 1 192 ? 5.622 -5.285 0.241 1.00 93.75 192 THR A C 1
ATOM 1539 O O . THR A 1 192 ? 5.463 -6.482 0.033 1.00 93.75 192 THR A O 1
ATOM 1542 N N . ALA A 1 193 ? 5.509 -4.372 -0.719 1.00 92.31 193 ALA A N 1
ATOM 1543 C CA . ALA A 1 193 ? 5.526 -4.696 -2.141 1.00 92.31 193 ALA A CA 1
ATOM 1544 C C . ALA A 1 193 ? 5.936 -3.478 -2.971 1.00 92.31 193 ALA A C 1
ATOM 1546 O O . ALA A 1 193 ? 5.730 -2.343 -2.522 1.00 92.31 193 ALA A O 1
ATOM 1547 N N . PRO A 1 194 ? 6.422 -3.669 -4.206 1.00 89.25 194 PRO A N 1
ATOM 1548 C CA . PRO A 1 194 ? 6.785 -2.556 -5.069 1.00 89.25 194 PRO A CA 1
ATOM 1549 C C . PRO A 1 194 ? 5.595 -1.634 -5.395 1.00 89.25 194 PRO A C 1
ATOM 1551 O O . PRO A 1 194 ? 4.420 -1.914 -5.101 1.00 89.25 194 PRO A O 1
ATOM 1554 N N . ARG A 1 195 ? 5.884 -0.468 -5.980 1.00 83.62 195 ARG A N 1
ATOM 1555 C CA . ARG A 1 195 ? 4.864 0.523 -6.364 1.00 83.62 195 ARG A CA 1
ATOM 1556 C C . ARG A 1 195 ? 3.854 -0.084 -7.355 1.00 83.62 195 ARG A C 1
ATOM 1558 O O . ARG A 1 195 ? 4.213 -0.912 -8.175 1.00 83.62 195 ARG A O 1
ATOM 1565 N N . LYS A 1 196 ? 2.579 0.322 -7.265 1.00 84.62 196 LYS A N 1
ATOM 1566 C CA . LYS A 1 196 ? 1.474 -0.114 -8.153 1.00 84.62 196 LYS A CA 1
ATOM 1567 C C . LYS A 1 196 ? 1.161 -1.635 -8.165 1.00 84.62 196 LYS A C 1
ATOM 1569 O O . LYS A 1 196 ? 0.458 -2.107 -9.048 1.00 84.62 196 LYS A O 1
ATOM 1574 N N . TYR A 1 197 ? 1.553 -2.389 -7.131 1.00 89.81 197 TYR A N 1
ATOM 1575 C CA . TYR A 1 197 ? 1.155 -3.801 -6.924 1.00 89.81 197 TYR A CA 1
ATOM 1576 C C . TYR A 1 197 ? -0.206 -3.999 -6.215 1.00 89.81 197 TYR A C 1
ATOM 1578 O O . TYR A 1 197 ? -0.496 -5.084 -5.717 1.00 89.81 197 TYR A O 1
ATOM 1586 N N . GLY A 1 198 ? -1.043 -2.957 -6.128 1.00 91.69 198 GLY A N 1
ATOM 1587 C CA . GLY A 1 198 ? -2.387 -3.047 -5.533 1.00 91.69 198 GLY A CA 1
ATOM 1588 C C . GLY A 1 198 ? -2.462 -2.879 -4.009 1.00 91.69 198 GLY A C 1
ATOM 1589 O O . GLY A 1 198 ? -3.516 -3.124 -3.432 1.00 91.69 198 GLY A O 1
ATOM 1590 N N . LYS A 1 199 ? -1.381 -2.434 -3.342 1.00 94.81 199 LYS A N 1
ATOM 1591 C CA . LYS A 1 199 ? -1.336 -2.274 -1.872 1.00 94.81 199 LYS A CA 1
ATOM 1592 C C . LYS A 1 199 ? -2.472 -1.415 -1.310 1.00 94.81 199 LYS A C 1
ATOM 1594 O O . LYS A 1 199 ? -3.259 -1.911 -0.508 1.00 94.81 199 LYS A O 1
ATOM 1599 N N . SER A 1 200 ? -2.581 -0.172 -1.771 1.00 95.06 200 SER A N 1
ATOM 1600 C CA . SER A 1 200 ? -3.601 0.771 -1.305 1.00 95.06 200 SER A CA 1
ATOM 1601 C C . SER A 1 200 ? -5.017 0.293 -1.637 1.00 95.06 200 SER A C 1
ATOM 1603 O O . SER A 1 200 ? -5.881 0.322 -0.771 1.00 95.06 200 SER A O 1
ATOM 1605 N N . THR A 1 201 ? -5.247 -0.261 -2.833 1.00 96.19 201 THR A N 1
ATOM 1606 C CA . THR A 1 201 ? -6.5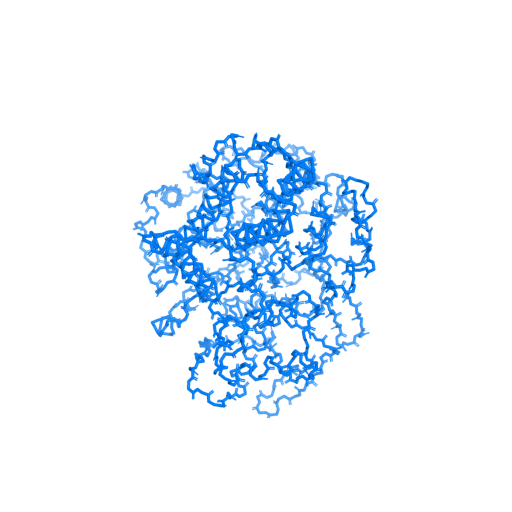50 -0.840 -3.222 1.00 96.19 201 THR A CA 1
ATOM 1607 C C . THR A 1 201 ? -6.961 -2.010 -2.335 1.00 96.19 201 THR A C 1
ATOM 1609 O O . THR A 1 201 ? -8.108 -2.099 -1.905 1.00 96.19 201 THR A O 1
ATOM 1612 N N . ASN A 1 202 ? -6.025 -2.894 -2.001 1.00 97.62 202 ASN A N 1
ATOM 1613 C CA . ASN A 1 202 ? -6.281 -3.994 -1.079 1.00 97.62 202 ASN A CA 1
ATOM 1614 C C . ASN A 1 202 ? -6.562 -3.493 0.348 1.00 97.62 202 ASN A C 1
ATOM 1616 O O . ASN A 1 202 ? -7.405 -4.055 1.051 1.00 97.62 202 ASN A O 1
ATOM 1620 N N . LEU A 1 203 ? -5.878 -2.432 0.786 1.00 97.62 203 LEU A N 1
ATOM 1621 C CA . LEU A 1 203 ? -6.086 -1.844 2.105 1.00 97.62 203 LEU A CA 1
ATOM 1622 C C . LEU A 1 203 ? -7.438 -1.119 2.203 1.00 97.62 203 LEU A C 1
ATOM 1624 O O . LEU A 1 203 ? -8.145 -1.288 3.197 1.00 97.62 203 LEU A O 1
ATOM 1628 N N . THR A 1 204 ? -7.839 -0.373 1.167 1.00 97.81 204 THR A N 1
ATOM 1629 C CA . THR A 1 204 ? -9.164 0.263 1.094 1.00 97.81 204 THR A CA 1
ATOM 1630 C C . THR A 1 204 ? -10.269 -0.788 0.997 1.00 97.81 204 THR A C 1
ATOM 1632 O O . THR A 1 204 ? -11.255 -0.693 1.720 1.00 97.81 204 THR A O 1
ATOM 1635 N N . MET A 1 205 ? -10.080 -1.865 0.228 1.00 98.62 205 MET A N 1
ATOM 1636 C CA . MET A 1 205 ? -10.978 -3.027 0.227 1.00 98.62 205 MET A CA 1
ATOM 1637 C C . MET A 1 205 ? -11.169 -3.597 1.642 1.00 98.62 205 MET A C 1
ATOM 1639 O O . MET A 1 205 ? -12.299 -3.820 2.077 1.00 98.62 205 MET A O 1
ATOM 1643 N N . LEU A 1 206 ? -10.079 -3.804 2.391 1.00 98.69 206 LEU A N 1
ATOM 1644 C CA . LEU A 1 206 ? -10.147 -4.297 3.768 1.00 98.69 206 LEU A CA 1
ATOM 1645 C C . LEU A 1 206 ? -10.862 -3.302 4.700 1.00 98.69 206 LEU A C 1
ATOM 1647 O O . LEU A 1 206 ? -11.631 -3.730 5.560 1.00 98.69 206 LEU A O 1
ATOM 1651 N N . LYS A 1 207 ? -10.665 -1.990 4.507 1.00 98.62 207 LYS A N 1
ATOM 1652 C CA . LYS A 1 207 ? -11.403 -0.935 5.220 1.00 98.62 207 LYS A CA 1
ATOM 1653 C C . LYS A 1 207 ? -12.913 -1.079 5.000 1.00 98.62 207 LYS A C 1
ATOM 1655 O O . LYS A 1 207 ? -13.627 -1.278 5.981 1.00 98.62 207 LYS A O 1
ATOM 1660 N N . TYR A 1 208 ? -13.382 -1.059 3.748 1.00 98.62 208 TYR A N 1
ATOM 1661 C CA . TYR A 1 208 ? -14.814 -1.166 3.425 1.00 98.62 208 TYR A CA 1
ATOM 1662 C C . TYR A 1 208 ? -15.427 -2.487 3.905 1.00 98.62 208 TYR A C 1
ATOM 1664 O O . TYR A 1 208 ? -16.578 -2.523 4.339 1.00 98.62 208 TYR A O 1
ATOM 1672 N N . PHE A 1 209 ? -14.661 -3.581 3.878 1.00 98.81 209 PHE A N 1
ATOM 1673 C CA . PHE A 1 209 ? -15.130 -4.865 4.390 1.00 98.81 209 PHE A CA 1
ATOM 1674 C C . PHE A 1 209 ? -15.373 -4.840 5.906 1.00 98.81 209 PHE A C 1
ATOM 1676 O O . PHE A 1 209 ? -16.339 -5.424 6.391 1.00 98.81 209 PHE A O 1
ATOM 1683 N N . LEU A 1 210 ? -14.482 -4.210 6.676 1.00 98.62 210 LEU A N 1
ATOM 1684 C CA . LEU A 1 210 ? -14.485 -4.295 8.138 1.00 98.62 210 LEU A CA 1
ATOM 1685 C C . LEU A 1 210 ? -15.300 -3.201 8.823 1.00 98.62 210 LEU A C 1
ATOM 1687 O O . LEU A 1 210 ? -15.832 -3.447 9.908 1.00 98.62 210 LEU A O 1
ATOM 1691 N N . GLU A 1 211 ? -15.339 -2.003 8.243 1.00 98.06 211 GLU A N 1
ATOM 1692 C CA . GLU A 1 211 ? -15.808 -0.802 8.927 1.00 98.06 211 GLU A CA 1
ATOM 1693 C C . GLU A 1 211 ? -17.302 -0.839 9.258 1.00 98.06 211 GLU A C 1
ATOM 1695 O O . GLU A 1 211 ? -18.153 -1.210 8.449 1.00 98.06 211 GLU A O 1
ATOM 1700 N N . ILE A 1 212 ? -17.631 -0.405 10.472 1.00 97.69 212 ILE A N 1
ATOM 1701 C CA . ILE A 1 212 ? -19.013 -0.124 10.852 1.00 97.69 212 ILE A CA 1
ATOM 1702 C C . ILE A 1 212 ? -19.447 1.146 10.115 1.00 97.69 212 ILE A C 1
ATOM 1704 O O . ILE A 1 212 ? -18.996 2.239 10.456 1.00 97.69 212 ILE A O 1
ATOM 1708 N N . GLN A 1 213 ? -20.348 1.012 9.142 1.00 96.69 213 GLN A N 1
ATOM 1709 C CA . GLN A 1 213 ? -20.973 2.171 8.508 1.00 96.69 213 GLN A CA 1
ATOM 1710 C C . GLN A 1 213 ? -21.893 2.900 9.492 1.00 96.69 213 GLN A C 1
ATOM 1712 O O . GLN A 1 213 ? -22.719 2.274 10.167 1.00 96.69 213 GLN A O 1
ATOM 1717 N N . VAL A 1 214 ? -21.758 4.224 9.560 1.00 96.38 214 VAL A N 1
ATOM 1718 C CA . VAL A 1 214 ? -22.463 5.081 10.519 1.00 96.38 214 VAL A CA 1
ATOM 1719 C C . VAL A 1 214 ? -23.090 6.308 9.867 1.00 96.38 214 VAL A C 1
ATOM 1721 O O . VAL A 1 214 ? -22.664 6.738 8.799 1.00 96.38 214 VAL A O 1
ATOM 1724 N N . ASP A 1 215 ? -24.099 6.869 10.529 1.00 94.62 215 ASP A N 1
ATOM 1725 C CA . ASP A 1 215 ? -24.658 8.180 10.201 1.00 94.62 215 ASP A CA 1
ATOM 1726 C C . ASP A 1 215 ? -23.761 9.337 10.694 1.00 94.62 215 ASP A C 1
ATOM 1728 O O . ASP A 1 215 ? -22.692 9.136 11.280 1.00 94.62 215 ASP A O 1
ATOM 1732 N N . SER A 1 216 ? -24.209 10.579 10.488 1.00 92.62 216 SER A N 1
ATOM 1733 C CA . SER A 1 216 ? -23.496 11.791 10.921 1.00 92.62 216 SER A CA 1
ATOM 1734 C C . SER A 1 216 ? -23.309 11.907 12.442 1.00 92.62 216 SER A C 1
ATOM 1736 O O . SER A 1 216 ? -22.457 12.672 12.896 1.00 92.62 216 SER A O 1
ATOM 1738 N N . LEU A 1 217 ? -24.063 11.140 13.238 1.00 91.81 217 LEU A N 1
ATOM 1739 C CA . LEU A 1 217 ? -23.962 11.082 14.698 1.00 91.81 217 LEU A CA 1
ATOM 1740 C C . LEU A 1 217 ? -23.075 9.921 15.180 1.00 91.81 217 LEU A C 1
ATOM 1742 O O . LEU A 1 217 ? -22.860 9.767 16.386 1.00 91.81 217 LEU A O 1
ATOM 1746 N N . GLY A 1 218 ? -22.539 9.110 14.264 1.00 92.69 218 GLY A N 1
ATOM 1747 C CA . GLY A 1 218 ? -21.727 7.939 14.587 1.00 92.69 218 GLY A CA 1
ATOM 1748 C C . GLY A 1 218 ? -22.550 6.708 14.970 1.00 92.69 218 GLY A C 1
ATOM 1749 O O . GLY A 1 218 ? -21.998 5.734 15.488 1.00 92.69 218 GLY A O 1
ATOM 1750 N N . LYS A 1 219 ? -23.868 6.713 14.741 1.00 93.44 219 LYS A N 1
ATOM 1751 C CA . LYS A 1 219 ? -24.718 5.553 15.014 1.00 93.44 219 LYS A CA 1
ATOM 1752 C C . LYS A 1 219 ? -24.647 4.570 13.837 1.00 93.44 219 LYS A C 1
ATOM 1754 O O . LYS A 1 219 ? -24.769 5.006 12.695 1.00 93.44 219 LYS A O 1
ATOM 1759 N N . PRO A 1 220 ? -24.480 3.254 14.081 1.00 95.06 220 PRO A N 1
ATOM 1760 C CA . PRO A 1 220 ? -24.514 2.253 13.017 1.00 95.06 220 PRO A CA 1
ATOM 1761 C C . PRO A 1 220 ? -25.807 2.332 12.199 1.00 95.06 220 PRO A C 1
ATOM 1763 O O . PRO A 1 220 ? -26.890 2.373 12.783 1.00 95.06 220 PRO A O 1
ATOM 1766 N N . ILE A 1 221 ? -25.690 2.330 10.867 1.00 96.12 221 ILE A N 1
ATOM 1767 C CA . ILE A 1 221 ? -26.857 2.418 9.968 1.00 96.12 221 ILE A CA 1
ATOM 1768 C C . ILE A 1 221 ? -27.564 1.070 9.765 1.00 96.12 221 ILE A C 1
ATOM 1770 O O . ILE A 1 221 ? -28.735 1.036 9.395 1.00 96.12 221 ILE A O 1
ATOM 1774 N N . THR A 1 222 ? -26.862 -0.040 10.016 1.00 95.31 222 THR A N 1
ATOM 1775 C CA . THR A 1 222 ? -27.425 -1.392 9.906 1.00 95.31 222 THR A CA 1
ATOM 1776 C C . THR A 1 222 ? -28.502 -1.636 10.965 1.00 95.31 222 THR A C 1
ATOM 1778 O O . THR A 1 222 ? -28.375 -1.237 12.125 1.00 95.31 222 THR A O 1
ATOM 1781 N N . LYS A 1 223 ? -29.557 -2.350 10.573 1.00 93.56 223 LYS A N 1
ATOM 1782 C CA . LYS A 1 223 ? -30.629 -2.847 11.446 1.00 93.56 223 LYS A CA 1
ATOM 1783 C C . LYS A 1 223 ? -30.310 -4.231 12.018 1.00 93.56 223 LYS A C 1
ATOM 1785 O O . LYS A 1 223 ? -31.066 -4.741 12.850 1.00 93.56 223 LYS A O 1
ATOM 1790 N N . ALA A 1 224 ? -29.217 -4.862 11.581 1.00 91.75 224 ALA A N 1
ATOM 1791 C CA . ALA A 1 224 ? -28.824 -6.183 12.047 1.00 91.75 224 ALA A CA 1
ATOM 1792 C C . ALA A 1 224 ? -28.530 -6.170 13.557 1.00 91.75 224 ALA A C 1
ATOM 1794 O O . ALA A 1 224 ? -27.758 -5.359 14.071 1.00 91.75 224 ALA A O 1
ATOM 1795 N N . LYS A 1 225 ? -29.135 -7.114 14.287 1.00 88.38 225 LYS A N 1
ATOM 1796 C CA . LYS A 1 225 ? -28.835 -7.324 15.710 1.00 88.38 225 LYS A CA 1
ATOM 1797 C C . LYS A 1 225 ? -27.419 -7.880 15.885 1.00 88.38 225 LYS A C 1
ATOM 1799 O O . LYS A 1 225 ? -26.874 -8.526 14.989 1.00 88.38 225 LYS A O 1
ATOM 1804 N N . SER A 1 226 ? -26.854 -7.693 17.079 1.00 82.94 226 SER A N 1
ATOM 1805 C CA . SER A 1 226 ? -25.551 -8.267 17.436 1.00 82.94 226 SER A CA 1
ATOM 1806 C C . SER A 1 226 ? -25.495 -9.766 17.116 1.00 82.94 226 SER A C 1
ATOM 1808 O O . SER A 1 226 ? -26.435 -10.510 17.399 1.00 82.94 226 SER A O 1
ATOM 1810 N N . GLY A 1 227 ? -24.409 -10.200 16.476 1.00 82.06 227 GLY A N 1
ATOM 1811 C CA . GLY A 1 227 ? -24.206 -11.590 16.058 1.00 82.06 227 GLY A CA 1
ATOM 1812 C C . GLY A 1 227 ? -24.906 -12.005 14.758 1.00 82.06 227 GLY A C 1
ATOM 1813 O O . GLY A 1 227 ? -24.568 -13.056 14.221 1.00 82.06 227 GLY A O 1
ATOM 1814 N N . LYS A 1 228 ? -25.818 -11.200 14.191 1.00 92.06 228 LYS A N 1
ATOM 1815 C CA . LYS A 1 228 ? -26.433 -11.496 12.885 1.00 92.06 228 LYS A CA 1
ATOM 1816 C C . LYS A 1 228 ? -25.564 -11.006 11.714 1.00 92.06 228 LYS A C 1
ATOM 1818 O O . LYS A 1 228 ? -24.717 -10.128 11.918 1.00 92.06 228 LYS A O 1
ATOM 1823 N N . PRO A 1 229 ? -25.697 -11.598 10.514 1.00 94.19 229 PRO A N 1
ATOM 1824 C CA . PRO A 1 229 ? -25.035 -11.096 9.311 1.00 94.19 229 PRO A CA 1
ATOM 1825 C C . PRO A 1 229 ? -25.535 -9.688 8.964 1.00 94.19 229 PRO A C 1
ATOM 1827 O O . PRO A 1 229 ? -26.718 -9.398 9.139 1.00 94.19 229 PRO A O 1
ATOM 1830 N N . ILE A 1 230 ? -24.635 -8.829 8.486 1.00 96.62 230 ILE A N 1
ATOM 1831 C CA . ILE A 1 230 ? -24.968 -7.489 7.990 1.00 96.62 230 ILE A CA 1
ATOM 1832 C C . ILE A 1 230 ? -25.120 -7.593 6.474 1.00 96.62 230 ILE A C 1
ATOM 1834 O O . ILE A 1 230 ? -24.170 -7.985 5.799 1.00 96.62 230 ILE A O 1
ATOM 1838 N N . ILE A 1 231 ? -26.312 -7.274 5.969 1.00 96.56 231 ILE A N 1
ATOM 1839 C CA . ILE A 1 231 ? -26.673 -7.381 4.542 1.00 96.56 231 ILE A CA 1
ATOM 1840 C C . ILE A 1 231 ? -27.375 -6.122 4.007 1.00 96.56 231 ILE A C 1
ATOM 1842 O O . ILE A 1 231 ? -27.818 -6.094 2.867 1.00 96.56 231 ILE A O 1
ATOM 1846 N N . ASP A 1 232 ? -27.527 -5.097 4.846 1.00 96.12 232 ASP A N 1
ATOM 1847 C CA . ASP A 1 232 ? -28.361 -3.912 4.623 1.00 96.12 232 ASP A CA 1
ATOM 1848 C C . ASP A 1 232 ? -27.539 -2.612 4.579 1.00 96.12 232 ASP A C 1
ATOM 1850 O O . ASP A 1 232 ? -28.020 -1.542 4.947 1.00 96.12 232 ASP A O 1
ATOM 1854 N N . THR A 1 233 ? -26.277 -2.708 4.157 1.00 97.06 233 THR A N 1
ATOM 1855 C CA . THR A 1 233 ? -25.330 -1.588 4.067 1.00 97.06 233 THR A CA 1
ATOM 1856 C C . THR A 1 233 ? -24.848 -1.400 2.635 1.00 97.06 233 THR A C 1
ATOM 1858 O O . THR A 1 233 ? -24.772 -2.362 1.872 1.00 97.06 233 THR A O 1
ATOM 1861 N N . SER A 1 234 ? -24.451 -0.181 2.259 1.00 96.88 234 SER A N 1
ATOM 1862 C CA . SER A 1 234 ? -23.887 0.044 0.920 1.00 96.88 234 SER A CA 1
ATOM 1863 C C . SER A 1 234 ? -22.558 -0.691 0.730 1.00 96.88 234 SER A C 1
ATOM 1865 O O . SER A 1 234 ? -22.270 -1.145 -0.372 1.00 96.88 234 SER A O 1
ATOM 1867 N N . ASN A 1 235 ? -21.788 -0.913 1.804 1.00 97.56 235 ASN A N 1
ATOM 1868 C CA . ASN A 1 235 ? -20.601 -1.763 1.724 1.00 97.56 235 ASN A CA 1
ATOM 1869 C C . ASN A 1 235 ? -20.973 -3.205 1.355 1.00 97.56 235 ASN A C 1
ATOM 1871 O O . ASN A 1 235 ? -20.219 -3.830 0.624 1.00 97.56 235 ASN A O 1
ATOM 1875 N N . TYR A 1 236 ? -22.109 -3.758 1.808 1.00 97.88 236 TYR A N 1
ATOM 1876 C CA . TYR A 1 236 ? -22.491 -5.139 1.466 1.00 97.88 236 TYR A CA 1
ATOM 1877 C C . TYR A 1 236 ? -22.662 -5.327 -0.044 1.00 97.88 236 TYR A C 1
ATOM 1879 O O . TYR A 1 236 ? -22.204 -6.324 -0.607 1.00 97.88 236 TYR A O 1
ATOM 1887 N N . GLU A 1 237 ? -23.228 -4.321 -0.710 1.00 97.44 237 GLU A N 1
ATOM 1888 C CA . GLU A 1 237 ? -23.412 -4.299 -2.161 1.00 97.44 237 GLU A CA 1
ATOM 1889 C C . GLU A 1 237 ? -22.088 -4.412 -2.928 1.00 97.44 237 GLU A C 1
ATOM 1891 O O . GLU A 1 237 ? -22.053 -5.050 -3.979 1.00 97.44 237 GLU A O 1
ATOM 1896 N N . LEU A 1 238 ? -20.987 -3.889 -2.371 1.00 97.81 238 LEU A N 1
ATOM 1897 C CA . LEU A 1 238 ? -19.651 -4.007 -2.963 1.00 97.81 238 LEU A CA 1
ATOM 1898 C C . LEU A 1 238 ? -19.117 -5.447 -2.942 1.00 97.81 238 LEU A C 1
ATOM 1900 O O . LEU A 1 238 ? -18.306 -5.804 -3.789 1.00 97.81 238 LEU A O 1
ATOM 1904 N N . PHE A 1 239 ? -19.532 -6.278 -1.978 1.00 98.50 239 PHE A N 1
ATOM 1905 C CA . PHE A 1 239 ? -18.936 -7.602 -1.746 1.00 98.50 239 PHE A CA 1
ATOM 1906 C C . PHE A 1 239 ? -19.839 -8.780 -2.102 1.00 98.50 239 PHE A C 1
ATOM 1908 O O . PHE A 1 239 ? -19.323 -9.885 -2.269 1.00 98.50 239 PHE A O 1
ATOM 1915 N N . LYS A 1 240 ? -21.158 -8.588 -2.231 1.00 97.31 240 LYS A N 1
ATOM 1916 C CA . LYS A 1 240 ? -22.135 -9.685 -2.378 1.00 97.31 240 LYS A CA 1
ATOM 1917 C C . LYS A 1 240 ? -21.898 -10.612 -3.580 1.00 97.31 240 LYS A C 1
ATOM 1919 O O . LYS A 1 240 ? -22.322 -11.761 -3.543 1.00 97.31 240 LYS A O 1
ATOM 1924 N N . THR A 1 241 ? -21.220 -10.137 -4.627 1.00 97.12 241 THR A N 1
ATOM 1925 C CA . THR A 1 241 ? -20.875 -10.923 -5.828 1.00 97.12 241 THR A CA 1
ATOM 1926 C C . THR A 1 241 ? -19.417 -11.395 -5.856 1.00 97.12 241 THR A C 1
ATOM 1928 O O . THR A 1 241 ? -19.049 -12.199 -6.713 1.00 97.12 241 THR A O 1
ATOM 1931 N N . LEU A 1 242 ? -18.581 -10.926 -4.924 1.00 98.38 242 LEU A N 1
ATOM 1932 C CA . LEU A 1 242 ? -17.143 -11.201 -4.886 1.00 98.38 242 LEU A CA 1
ATOM 1933 C C . LEU A 1 242 ? -16.840 -12.524 -4.181 1.00 98.38 242 LEU A C 1
ATOM 1935 O O . LEU A 1 242 ? -17.638 -13.020 -3.387 1.00 98.38 242 LEU A O 1
ATOM 1939 N N . LYS A 1 243 ? -15.665 -13.106 -4.431 1.00 98.44 243 LYS A N 1
ATOM 1940 C CA . LYS A 1 243 ? -15.236 -14.414 -3.901 1.00 98.44 243 LYS A CA 1
ATOM 1941 C C . LYS A 1 243 ? -15.374 -14.510 -2.379 1.00 98.44 243 LYS A C 1
ATOM 1943 O O . LYS A 1 243 ? -15.783 -15.559 -1.887 1.00 98.44 243 LYS A O 1
ATOM 1948 N N . ILE A 1 244 ? -15.085 -13.434 -1.640 1.00 98.44 244 ILE A N 1
ATOM 1949 C CA . ILE A 1 244 ? -15.201 -13.411 -0.173 1.00 98.44 244 ILE A CA 1
ATOM 1950 C C . ILE A 1 244 ? -16.631 -13.640 0.335 1.00 98.44 244 ILE A C 1
ATOM 1952 O O . ILE A 1 244 ? -16.792 -14.176 1.428 1.00 98.44 244 ILE A O 1
ATOM 1956 N N . SER A 1 245 ? -17.669 -13.326 -0.451 1.00 97.81 245 SER A N 1
ATOM 1957 C CA . SER A 1 245 ? -19.069 -13.579 -0.066 1.00 97.81 245 SER A CA 1
ATOM 1958 C C . SER A 1 245 ? -19.355 -15.061 0.200 1.00 97.81 245 SER A C 1
ATOM 1960 O O . SER A 1 245 ? -20.219 -15.391 1.010 1.00 97.81 245 SER A O 1
ATOM 1962 N N . LYS A 1 246 ? -18.584 -15.959 -0.430 1.00 97.81 246 LYS A N 1
ATOM 1963 C CA . LYS A 1 246 ? -18.681 -17.415 -0.256 1.00 97.81 246 LYS A CA 1
ATOM 1964 C C . LYS A 1 246 ? -18.065 -17.893 1.063 1.00 97.81 246 LYS A C 1
ATOM 1966 O O . LYS A 1 246 ? -18.341 -19.003 1.509 1.00 97.81 246 LYS A O 1
ATOM 1971 N N . GLU A 1 247 ? -17.262 -17.064 1.725 1.00 98.12 247 GLU A N 1
ATOM 1972 C CA . GLU A 1 247 ? -16.628 -17.369 3.008 1.00 98.12 247 GLU A CA 1
ATOM 1973 C C . GLU A 1 247 ? -17.556 -16.975 4.167 1.00 98.12 247 GLU A C 1
ATOM 1975 O O . GLU A 1 247 ? -17.290 -16.034 4.919 1.00 98.12 247 GLU A O 1
ATOM 1980 N N . ALA A 1 248 ? -18.660 -17.715 4.326 1.00 96.19 248 ALA A N 1
ATOM 1981 C CA . ALA A 1 248 ? -19.743 -17.393 5.262 1.00 96.19 248 ALA A CA 1
ATOM 1982 C C . ALA A 1 248 ? -19.261 -17.117 6.698 1.00 96.19 248 ALA A C 1
ATOM 1984 O O . ALA A 1 248 ? -19.760 -16.208 7.358 1.00 96.19 248 ALA A O 1
ATOM 1985 N N . LYS A 1 249 ? -18.254 -17.856 7.181 1.00 96.38 249 LYS A N 1
ATOM 1986 C CA . LYS A 1 249 ? -17.667 -17.631 8.511 1.00 96.38 249 LYS A CA 1
ATOM 1987 C C . LYS A 1 249 ? -17.009 -16.254 8.626 1.00 96.38 249 LYS A C 1
ATOM 1989 O O . LYS A 1 249 ? -17.256 -15.544 9.594 1.00 96.38 249 LYS A O 1
ATOM 1994 N N . ILE A 1 250 ? -16.212 -15.863 7.631 1.00 97.50 250 ILE A N 1
ATOM 1995 C CA . ILE A 1 250 ? -15.517 -14.569 7.611 1.00 97.50 250 ILE A CA 1
ATOM 1996 C C . ILE A 1 250 ? -16.527 -13.426 7.466 1.00 97.50 250 ILE A C 1
ATOM 1998 O O . ILE A 1 250 ? -16.458 -12.453 8.218 1.00 97.50 250 ILE A O 1
ATOM 2002 N N . MET A 1 251 ? -17.511 -13.579 6.573 1.00 97.81 251 MET A N 1
ATOM 2003 C CA . MET A 1 251 ? -18.618 -12.628 6.422 1.00 97.81 251 MET A CA 1
ATOM 2004 C C . MET A 1 251 ? -19.363 -12.432 7.749 1.00 97.81 251 MET A C 1
ATOM 2006 O O . MET A 1 251 ? -19.535 -11.309 8.219 1.00 97.81 251 MET A O 1
ATOM 2010 N N . ASN A 1 252 ? -19.739 -13.524 8.416 1.00 96.12 252 ASN A N 1
ATOM 2011 C CA . ASN A 1 252 ? -20.504 -13.462 9.656 1.00 96.12 252 ASN A CA 1
ATOM 2012 C C . ASN A 1 252 ? -19.694 -12.915 10.836 1.00 96.12 252 ASN A C 1
ATOM 2014 O O . ASN A 1 252 ? -20.258 -12.211 11.670 1.00 96.12 252 ASN A O 1
ATOM 2018 N N . GLU A 1 253 ? -18.401 -13.214 10.949 1.00 95.75 253 GLU A N 1
ATOM 2019 C CA . GLU A 1 253 ? -17.589 -12.782 12.095 1.00 95.75 253 GLU A CA 1
ATOM 2020 C C . GLU A 1 253 ? -17.063 -11.342 11.956 1.00 95.75 253 GLU A C 1
ATOM 2022 O O . GLU A 1 253 ? -16.874 -10.658 12.969 1.00 95.75 253 GLU A O 1
ATOM 2027 N N . HIS A 1 254 ? -16.819 -10.861 10.731 1.00 97.25 254 HIS A N 1
ATOM 2028 C CA . HIS A 1 254 ? -16.008 -9.655 10.525 1.00 97.25 254 HIS A CA 1
ATOM 2029 C C . HIS A 1 254 ? -16.625 -8.576 9.636 1.00 97.25 254 HIS A C 1
ATOM 2031 O O . HIS A 1 254 ? -16.294 -7.408 9.846 1.00 97.25 254 HIS A O 1
ATOM 2037 N N . PHE A 1 255 ? -17.514 -8.922 8.701 1.00 98.44 255 PHE A N 1
ATOM 2038 C CA . PHE A 1 255 ? -18.065 -7.943 7.765 1.00 98.44 255 PHE A CA 1
ATOM 2039 C C . PHE A 1 255 ? -18.838 -6.838 8.492 1.00 98.44 255 PHE A C 1
ATOM 2041 O O . PHE A 1 255 ? -19.753 -7.137 9.260 1.00 98.44 255 PHE A O 1
ATOM 2048 N N . GLY A 1 256 ? -18.464 -5.577 8.267 1.00 97.88 256 GLY A N 1
ATOM 2049 C CA . GLY A 1 256 ? -19.123 -4.389 8.817 1.00 97.88 256 GLY A CA 1
ATOM 2050 C C . GLY A 1 256 ? -19.137 -4.292 10.347 1.00 97.88 256 GLY A C 1
ATOM 2051 O O . GLY A 1 256 ? -19.994 -3.617 10.918 1.00 97.88 256 GLY A O 1
ATOM 2052 N N . LYS A 1 257 ? -18.260 -5.030 11.042 1.00 97.00 257 LYS A N 1
ATOM 2053 C CA . LYS A 1 257 ? -18.353 -5.252 12.497 1.00 97.00 257 LYS A CA 1
ATOM 2054 C C . LYS A 1 257 ? -17.262 -4.584 13.312 1.00 97.00 257 LYS A C 1
ATOM 2056 O O . LYS A 1 257 ? -17.310 -4.690 14.539 1.00 97.00 257 LYS A O 1
ATOM 2061 N N . HIS A 1 258 ? -16.271 -3.938 12.709 1.00 97.69 258 HIS A N 1
ATOM 2062 C CA . HIS A 1 258 ? -15.128 -3.385 13.437 1.00 97.69 258 HIS A CA 1
ATOM 2063 C C . HIS A 1 258 ? -15.063 -1.860 13.342 1.00 97.69 258 HIS A C 1
ATOM 2065 O O . HIS A 1 258 ? -15.254 -1.304 12.262 1.00 97.69 258 HIS A O 1
ATOM 2071 N N . PRO A 1 259 ? -14.741 -1.157 14.443 1.00 98.06 259 PRO A N 1
ATOM 2072 C CA . PRO A 1 259 ? -14.237 0.197 14.314 1.00 98.06 259 PRO A CA 1
ATOM 2073 C C . PRO A 1 259 ? -12.894 0.135 13.591 1.00 98.06 259 PRO A C 1
ATOM 2075 O O . PRO A 1 259 ? -11.998 -0.600 14.011 1.00 98.06 259 PRO A O 1
ATOM 2078 N N . VAL A 1 260 ? -12.764 0.873 12.495 1.00 98.69 260 VAL A N 1
ATOM 2079 C CA . VAL A 1 260 ? -11.538 0.912 11.698 1.00 98.69 260 VAL A CA 1
ATOM 2080 C C . VAL A 1 260 ? -10.863 2.255 11.915 1.00 98.69 260 VAL A C 1
ATOM 2082 O O . VAL A 1 260 ? -11.505 3.286 11.762 1.00 98.69 260 VAL A O 1
ATOM 2085 N N . MET A 1 261 ? -9.579 2.240 12.274 1.00 98.62 261 MET A N 1
ATOM 2086 C CA . MET A 1 261 ? -8.729 3.428 12.234 1.00 98.62 261 MET A CA 1
ATOM 2087 C C . MET A 1 261 ? -7.843 3.324 10.996 1.00 98.62 261 MET A C 1
ATOM 2089 O O . MET A 1 261 ? -6.990 2.441 10.942 1.00 98.62 261 MET A O 1
ATOM 2093 N N . TYR A 1 262 ? -8.046 4.208 10.024 1.00 98.62 262 TYR A N 1
ATOM 2094 C CA . TYR A 1 262 ? -7.268 4.254 8.789 1.00 98.62 262 TYR A CA 1
ATOM 2095 C C . TYR A 1 262 ? -6.345 5.474 8.786 1.00 98.62 262 TYR A C 1
ATOM 2097 O O . TYR A 1 262 ? -6.813 6.581 9.042 1.00 98.62 262 TYR A O 1
ATOM 2105 N N . ALA A 1 263 ? -5.063 5.273 8.478 1.00 98.19 263 ALA A N 1
ATOM 2106 C CA . ALA A 1 263 ? -4.080 6.341 8.313 1.00 98.19 263 ALA A CA 1
ATOM 2107 C C . ALA A 1 263 ? -3.237 6.091 7.056 1.00 98.19 263 ALA A C 1
ATOM 2109 O O . ALA A 1 263 ? -2.638 5.029 6.919 1.00 98.19 263 ALA A O 1
ATOM 2110 N N . ASN A 1 264 ? -3.166 7.066 6.152 1.00 96.06 264 ASN A N 1
ATOM 2111 C CA . ASN A 1 264 ? -2.264 7.026 5.000 1.00 96.06 264 ASN A CA 1
ATOM 2112 C C . ASN A 1 264 ? -1.054 7.911 5.300 1.00 96.06 264 ASN A C 1
ATOM 2114 O O . ASN A 1 264 ? -1.242 9.092 5.569 1.00 96.06 264 ASN A O 1
ATOM 2118 N N . PHE A 1 265 ? 0.152 7.338 5.287 1.00 94.31 265 PHE A N 1
ATOM 2119 C CA . PHE A 1 265 ? 1.392 8.038 5.628 1.00 94.31 265 PHE A CA 1
ATOM 2120 C C . PHE A 1 265 ? 2.022 8.787 4.450 1.00 94.31 265 PHE A C 1
ATOM 2122 O O . PHE A 1 265 ? 3.003 9.509 4.637 1.00 94.31 265 PHE A O 1
ATOM 2129 N N . LYS A 1 266 ? 1.454 8.662 3.248 1.00 87.31 266 LYS A N 1
ATOM 2130 C CA . LYS A 1 266 ? 1.854 9.478 2.108 1.00 87.31 266 LYS A CA 1
ATOM 2131 C C . LYS A 1 266 ? 1.536 10.949 2.375 1.00 87.31 266 LYS A C 1
ATOM 2133 O O . LYS A 1 266 ? 0.402 11.301 2.699 1.00 87.31 266 LYS A O 1
ATOM 2138 N N . THR A 1 267 ? 2.534 11.807 2.203 1.00 79.12 267 THR A N 1
ATOM 2139 C CA . THR A 1 267 ? 2.405 13.262 2.347 1.00 79.12 267 THR A CA 1
ATOM 2140 C C . THR A 1 267 ? 2.832 13.962 1.064 1.00 79.12 267 THR A C 1
ATOM 2142 O O . THR A 1 267 ? 3.713 13.488 0.348 1.00 79.12 267 THR A O 1
ATOM 2145 N N . GLU A 1 268 ? 2.184 15.087 0.771 1.00 71.62 268 GLU A N 1
ATOM 2146 C CA . GLU A 1 268 ? 2.556 15.978 -0.334 1.00 71.62 268 GLU A CA 1
ATOM 2147 C C . GLU A 1 268 ? 3.729 16.892 0.049 1.00 71.62 268 GLU A C 1
ATOM 2149 O O . GLU A 1 268 ? 4.353 17.510 -0.814 1.00 71.62 268 GLU A O 1
ATOM 2154 N N . ASN A 1 269 ? 4.053 16.968 1.344 1.00 70.44 269 ASN A N 1
ATOM 2155 C CA . ASN A 1 269 ? 5.140 17.793 1.841 1.00 70.44 269 ASN A CA 1
ATOM 2156 C C . ASN A 1 269 ? 6.494 17.194 1.456 1.00 70.44 269 ASN A C 1
ATOM 2158 O O . ASN A 1 269 ? 6.750 16.002 1.636 1.00 70.44 269 ASN A O 1
ATOM 2162 N N . VAL A 1 270 ? 7.403 18.051 0.992 1.00 73.38 270 VAL A N 1
ATOM 2163 C CA . VAL A 1 270 ? 8.801 17.669 0.781 1.00 73.38 270 VAL A CA 1
ATOM 2164 C C . VAL A 1 270 ? 9.444 17.407 2.141 1.00 73.38 270 VAL A C 1
ATOM 2166 O O . VAL A 1 270 ? 9.613 18.323 2.946 1.00 73.38 270 VAL A O 1
ATOM 2169 N N . ILE A 1 271 ? 9.815 16.153 2.393 1.00 76.25 271 ILE A N 1
ATOM 2170 C CA . ILE A 1 271 ? 10.474 15.753 3.636 1.00 76.25 271 ILE A CA 1
ATOM 2171 C C . ILE A 1 271 ? 11.988 15.938 3.501 1.00 76.25 271 ILE A C 1
ATOM 2173 O O . ILE A 1 271 ? 12.651 15.213 2.762 1.00 76.25 271 ILE A O 1
ATOM 2177 N N . ASN A 1 272 ? 12.532 16.916 4.227 1.00 77.75 272 ASN A N 1
ATOM 2178 C CA . ASN A 1 272 ? 13.951 17.299 4.193 1.00 77.75 272 ASN A CA 1
ATOM 2179 C C . ASN A 1 272 ? 14.585 17.501 5.587 1.00 77.75 272 ASN A C 1
ATOM 2181 O O . ASN A 1 272 ? 15.769 17.817 5.686 1.00 77.75 272 ASN A O 1
ATOM 2185 N N . SER A 1 273 ? 13.797 17.349 6.653 1.00 82.81 273 SER A N 1
ATOM 2186 C CA . SER A 1 273 ? 14.193 17.596 8.046 1.00 82.81 273 SER A CA 1
ATOM 2187 C C . SER A 1 273 ? 13.256 16.890 9.027 1.00 82.81 273 SER A C 1
ATOM 2189 O O . SER A 1 273 ? 12.111 16.575 8.687 1.00 82.81 273 SER A O 1
ATOM 2191 N N . TYR A 1 274 ? 13.680 16.720 10.280 1.00 87.12 274 TYR A N 1
ATOM 2192 C CA . TYR A 1 274 ? 12.802 16.222 11.343 1.00 87.12 274 TYR A CA 1
ATOM 2193 C C . TYR A 1 274 ? 11.524 17.068 11.496 1.00 87.12 274 TYR A C 1
ATOM 2195 O O . TYR A 1 274 ? 10.432 16.521 11.624 1.00 87.12 274 TYR A O 1
ATOM 2203 N N . SER A 1 275 ? 11.632 18.397 11.392 1.00 88.88 275 SER A N 1
ATOM 2204 C CA . SER A 1 275 ? 10.477 19.308 11.457 1.00 88.88 275 SER A CA 1
ATOM 2205 C C . SER A 1 275 ? 9.446 19.022 10.355 1.00 88.88 275 SER A C 1
ATOM 2207 O O . SER A 1 275 ? 8.253 18.901 10.635 1.00 88.88 275 SER A O 1
ATOM 2209 N N . SER A 1 276 ? 9.900 18.802 9.114 1.00 87.50 276 SER A N 1
ATOM 2210 C CA . SER A 1 276 ? 9.005 18.442 8.002 1.00 87.50 276 SER A CA 1
ATOM 2211 C C . SER A 1 276 ? 8.281 17.105 8.221 1.00 87.50 276 SER A C 1
ATOM 2213 O O . SER A 1 276 ? 7.117 16.978 7.846 1.00 87.50 276 SER A O 1
ATOM 2215 N N . VAL A 1 277 ? 8.914 16.134 8.899 1.00 89.62 277 VAL A N 1
ATOM 2216 C CA . VAL A 1 277 ? 8.263 14.870 9.295 1.00 89.62 277 VAL A CA 1
ATOM 2217 C C . VAL A 1 277 ? 7.143 15.120 10.302 1.00 89.62 277 VAL A C 1
ATOM 2219 O O . VAL A 1 277 ? 6.072 14.526 10.179 1.00 89.62 277 VAL A O 1
ATOM 2222 N N . ILE A 1 278 ? 7.356 16.005 11.282 1.00 91.94 278 ILE A N 1
ATOM 2223 C CA . ILE A 1 278 ? 6.324 16.358 12.267 1.00 91.94 278 ILE A CA 1
ATOM 2224 C C . ILE A 1 278 ? 5.122 17.020 11.587 1.00 91.94 278 ILE A C 1
ATOM 2226 O O . ILE A 1 278 ? 3.986 16.635 11.868 1.00 91.94 278 ILE A O 1
ATOM 2230 N N . GLU A 1 279 ? 5.347 17.964 10.672 1.00 91.94 279 GLU A N 1
ATOM 2231 C CA . GLU A 1 279 ? 4.264 18.621 9.926 1.00 91.94 279 GLU A CA 1
ATOM 2232 C C . GLU A 1 279 ? 3.519 17.647 9.001 1.00 91.94 279 GLU A C 1
ATOM 2234 O O . GLU A 1 279 ? 2.285 17.611 9.013 1.00 91.94 279 GLU A O 1
ATOM 2239 N N . GLY A 1 280 ? 4.240 16.779 8.283 1.00 92.19 280 GLY A N 1
ATOM 2240 C CA . GLY A 1 280 ? 3.626 15.704 7.501 1.00 92.19 280 GLY A CA 1
ATOM 2241 C C . GLY A 1 280 ? 2.788 14.767 8.374 1.00 92.19 280 GLY A C 1
ATOM 2242 O O . GLY A 1 280 ? 1.658 14.425 8.033 1.00 92.19 280 GLY A O 1
ATOM 2243 N N . TYR A 1 281 ? 3.275 14.410 9.563 1.00 94.88 281 TYR A N 1
ATOM 2244 C CA . TYR A 1 281 ? 2.526 13.560 10.485 1.00 94.88 281 TYR A CA 1
ATOM 2245 C C . TYR A 1 281 ? 1.306 14.250 11.111 1.00 94.88 281 TYR A C 1
ATOM 2247 O O . TYR A 1 281 ? 0.273 13.601 11.295 1.00 94.88 281 TYR A O 1
ATOM 2255 N N . LYS A 1 282 ? 1.351 15.563 11.369 1.00 95.38 282 LYS A N 1
ATOM 2256 C CA . LYS A 1 282 ? 0.159 16.338 11.759 1.00 95.38 282 LYS A CA 1
ATOM 2257 C C . LYS A 1 282 ? -0.953 16.215 10.715 1.00 95.38 282 LYS A C 1
ATOM 2259 O O . LYS A 1 282 ? -2.107 15.999 11.085 1.00 95.38 282 LYS A O 1
ATOM 2264 N N . GLU A 1 283 ? -0.609 16.315 9.432 1.00 94.62 283 GLU A N 1
ATOM 2265 C CA . GLU A 1 283 ? -1.549 16.142 8.319 1.00 94.62 283 GLU A CA 1
ATOM 2266 C C . GLU A 1 283 ? -2.137 14.721 8.280 1.00 94.62 283 GLU A C 1
ATOM 2268 O O . GLU A 1 283 ? -3.350 14.554 8.145 1.00 94.62 283 GLU A O 1
ATOM 2273 N N . ILE A 1 284 ? -1.303 13.696 8.482 1.00 96.38 284 ILE A N 1
ATOM 2274 C CA . ILE A 1 284 ? -1.732 12.289 8.547 1.00 96.38 284 ILE A CA 1
ATOM 2275 C C . ILE A 1 284 ? -2.761 12.083 9.667 1.00 96.38 284 ILE A C 1
ATOM 2277 O O . ILE A 1 284 ? -3.812 11.466 9.456 1.00 96.38 284 ILE A O 1
ATOM 2281 N N . VAL A 1 285 ? -2.492 12.615 10.865 1.00 97.75 285 VAL A N 1
ATOM 2282 C CA . VAL A 1 285 ? -3.420 12.524 12.001 1.00 97.75 285 VAL A CA 1
ATOM 2283 C C . VAL A 1 285 ? -4.712 13.286 11.703 1.00 97.75 285 VAL A C 1
ATOM 2285 O O . VAL A 1 285 ? -5.790 12.735 11.924 1.00 97.75 285 VAL A O 1
ATOM 2288 N N . HIS A 1 286 ? -4.623 14.508 11.169 1.00 97.19 286 HIS A N 1
ATOM 2289 C CA . HIS A 1 286 ? -5.780 15.311 10.763 1.00 97.19 286 HIS A CA 1
ATOM 2290 C C . HIS A 1 286 ? -6.703 14.533 9.815 1.00 97.19 286 HIS A C 1
ATOM 2292 O O . HIS A 1 286 ? -7.860 14.289 10.165 1.00 97.19 286 HIS A O 1
ATOM 2298 N N . LYS A 1 287 ? -6.169 14.037 8.688 1.00 96.88 287 LYS A N 1
ATOM 2299 C CA . LYS A 1 287 ? -6.921 13.244 7.698 1.00 96.88 287 LYS A CA 1
ATOM 2300 C C . LYS A 1 287 ? -7.542 11.987 8.316 1.00 96.88 287 LYS A C 1
ATOM 2302 O O . LYS A 1 287 ? -8.672 11.629 7.998 1.00 96.88 287 LYS A O 1
ATOM 2307 N N . SER A 1 288 ? -6.844 11.342 9.254 1.00 98.12 288 SER A N 1
ATOM 2308 C CA . SER A 1 288 ? -7.371 10.172 9.972 1.00 98.12 288 SER A CA 1
ATOM 2309 C C . SER A 1 288 ? -8.558 10.534 10.878 1.00 98.12 288 SER A C 1
ATOM 2311 O O . SER A 1 288 ? -9.539 9.795 10.939 1.00 98.12 288 SER A O 1
ATOM 2313 N N . PHE A 1 289 ? -8.508 11.674 11.578 1.00 98.38 289 PHE A N 1
ATOM 2314 C CA . PHE A 1 289 ? -9.622 12.164 12.400 1.00 98.38 289 PHE A CA 1
ATOM 2315 C C . PHE A 1 289 ? -10.818 12.623 11.560 1.00 98.38 289 PHE A C 1
ATOM 2317 O O . PHE A 1 289 ? -11.961 12.440 11.986 1.00 98.38 289 PHE A O 1
ATOM 2324 N N . GLU A 1 290 ? -10.584 13.182 10.371 1.00 97.19 290 GLU A N 1
ATOM 2325 C CA . GLU A 1 290 ? -11.652 13.625 9.470 1.00 97.19 290 GLU A CA 1
ATOM 2326 C C . GLU A 1 290 ? -12.573 12.490 9.011 1.00 97.19 290 GLU A C 1
ATOM 2328 O O . GLU A 1 290 ? -13.770 12.715 8.825 1.00 97.19 290 GLU A O 1
ATOM 2333 N N . LEU A 1 291 ? -12.063 11.258 8.925 1.00 96.75 291 LEU A N 1
ATOM 2334 C CA . LEU A 1 291 ? -12.879 10.067 8.658 1.00 96.75 291 LEU A CA 1
ATOM 2335 C C . LEU A 1 291 ? -13.891 9.772 9.781 1.00 96.75 291 LEU A C 1
ATOM 2337 O O . LEU A 1 291 ? -14.826 8.997 9.593 1.00 96.75 291 LEU A O 1
ATOM 2341 N N . HIS A 1 292 ? -13.727 10.401 10.948 1.00 97.69 292 HIS A N 1
ATOM 2342 C CA . HIS A 1 292 ? -14.519 10.162 12.149 1.00 97.69 292 HIS A CA 1
ATOM 2343 C C . HIS A 1 292 ? -15.041 11.466 12.778 1.00 97.69 292 HIS A C 1
ATOM 2345 O O . HIS A 1 292 ? -15.083 11.603 14.005 1.00 97.69 292 HIS A O 1
ATOM 2351 N N . LYS A 1 293 ? -15.482 12.432 11.951 1.00 97.19 293 LYS A N 1
ATOM 2352 C CA . LYS A 1 293 ? -16.001 13.748 12.397 1.00 97.19 293 LYS A CA 1
ATOM 2353 C C . LYS A 1 293 ? -17.076 13.655 13.492 1.00 97.19 293 LYS A C 1
ATOM 2355 O O . LYS A 1 293 ? -17.110 14.505 14.381 1.00 97.19 293 LYS A O 1
ATOM 2360 N N . TYR A 1 294 ? -17.884 12.593 13.510 1.00 97.69 294 TYR A N 1
ATOM 2361 C CA . TYR A 1 294 ? -18.897 12.339 14.545 1.00 97.69 294 TYR A CA 1
ATOM 2362 C C . TYR A 1 294 ? -18.324 12.240 15.976 1.00 97.69 294 TYR A C 1
ATOM 2364 O O . TYR A 1 294 ? -19.029 12.508 16.953 1.00 97.69 294 TYR A O 1
ATOM 2372 N N . LEU A 1 295 ? -17.031 11.933 16.150 1.00 98.19 295 LEU A N 1
ATOM 2373 C CA . LEU A 1 295 ? -16.388 11.917 17.470 1.00 98.19 295 LEU A CA 1
ATOM 2374 C C . LEU A 1 295 ? -16.407 13.294 18.154 1.00 98.19 295 LEU A C 1
ATOM 2376 O O . LEU A 1 295 ? -16.426 13.361 19.383 1.00 98.19 295 LEU A O 1
ATOM 2380 N N . GLN A 1 296 ? -16.490 14.390 17.392 1.00 97.75 296 GLN A N 1
ATOM 2381 C CA . GLN A 1 296 ? -16.576 15.758 17.920 1.00 97.75 296 GLN A CA 1
ATOM 2382 C C . GLN A 1 296 ? -17.827 16.008 18.779 1.00 97.75 296 GLN A C 1
ATOM 2384 O O . GLN A 1 296 ? -17.814 16.889 19.644 1.00 97.75 296 GLN A O 1
ATOM 2389 N N . ILE A 1 297 ? -18.892 15.234 18.554 1.00 96.94 297 ILE A N 1
ATOM 2390 C CA . ILE A 1 297 ? -20.191 15.347 19.237 1.00 96.94 297 ILE A CA 1
ATOM 2391 C C . ILE A 1 297 ? -20.603 14.054 19.956 1.00 96.94 297 ILE A C 1
ATOM 2393 O O . ILE A 1 297 ? -21.662 13.995 20.572 1.00 96.94 297 ILE A O 1
ATOM 2397 N N . SER A 1 298 ? -19.753 13.025 19.938 1.00 97.06 298 SER A N 1
ATOM 2398 C CA . SER A 1 298 ? -20.032 11.736 20.571 1.00 97.06 298 SER A CA 1
ATOM 2399 C C . SER A 1 298 ? -20.298 11.886 22.073 1.00 97.06 298 SER A C 1
ATOM 2401 O O . SER A 1 298 ? -19.399 12.246 22.841 1.00 97.06 298 SER A O 1
ATOM 2403 N N . ASN A 1 299 ? -21.500 11.511 22.516 1.00 95.69 299 ASN A N 1
ATOM 2404 C CA . ASN A 1 299 ? -21.899 11.501 23.929 1.00 95.69 299 ASN A CA 1
ATOM 2405 C C . ASN A 1 299 ? -21.096 10.501 24.787 1.00 95.69 299 ASN A C 1
ATOM 2407 O O . ASN A 1 299 ? -20.968 10.692 25.991 1.00 95.69 299 ASN A O 1
ATOM 2411 N N . LYS A 1 300 ? -20.487 9.482 24.169 1.00 96.88 300 LYS A N 1
ATOM 2412 C CA . LYS A 1 300 ? -19.620 8.496 24.840 1.00 96.88 300 LYS A CA 1
ATOM 2413 C C . LYS A 1 300 ? -18.223 9.021 25.182 1.00 96.88 300 LYS A C 1
ATOM 2415 O O . LYS A 1 300 ? -17.486 8.371 25.919 1.00 96.88 300 LYS A O 1
ATOM 2420 N N . LEU A 1 301 ? -17.818 10.163 24.627 1.00 98.00 301 LEU A N 1
ATOM 2421 C CA . LEU A 1 301 ? -16.517 10.777 24.912 1.00 98.00 301 LEU A CA 1
ATOM 2422 C C . LEU A 1 301 ? -16.639 11.815 26.038 1.00 98.00 301 LEU A C 1
ATOM 2424 O O . LEU A 1 301 ? -17.726 12.317 26.311 1.00 98.00 301 LEU A O 1
ATOM 2428 N N . SER A 1 302 ? -15.535 12.140 26.715 1.00 98.06 302 SER A N 1
ATOM 2429 C CA . SER A 1 302 ? -15.513 13.279 27.649 1.00 98.06 302 SER A CA 1
ATOM 2430 C C . SER A 1 302 ? -15.456 14.614 26.893 1.00 98.06 302 SER A C 1
ATOM 2432 O O . SER A 1 302 ? -15.170 14.648 25.692 1.00 98.06 302 SER A O 1
ATOM 2434 N N . ASN A 1 303 ? -15.692 15.728 27.596 1.00 97.75 303 ASN A N 1
ATOM 2435 C CA . ASN A 1 303 ? -15.559 17.074 27.024 1.00 97.75 303 ASN A CA 1
ATOM 2436 C C . ASN A 1 303 ? -14.163 17.316 26.428 1.00 97.75 303 ASN A C 1
ATOM 2438 O O . ASN A 1 303 ? -14.054 17.814 25.310 1.00 97.75 303 ASN A O 1
ATOM 2442 N N . GLU A 1 304 ? -13.106 16.897 27.125 1.00 96.94 304 GLU A N 1
ATOM 2443 C CA . GLU A 1 304 ? -11.719 17.011 26.657 1.00 96.94 304 GLU A CA 1
ATOM 2444 C C . GLU A 1 304 ? -11.465 16.187 25.390 1.00 96.94 304 GLU A C 1
ATOM 2446 O O . GLU A 1 304 ? -10.879 16.679 24.429 1.00 96.94 304 GLU A O 1
ATOM 2451 N N . GLN A 1 305 ? -11.968 14.951 25.341 1.00 97.81 305 GLN A N 1
ATOM 2452 C CA . GLN A 1 305 ? -11.813 14.072 24.178 1.00 97.81 305 GLN A CA 1
ATOM 2453 C C . GLN A 1 305 ? -12.538 14.626 22.942 1.00 97.81 305 GLN A C 1
ATOM 2455 O O . GLN A 1 305 ? -12.000 14.595 21.831 1.00 97.81 305 GLN A O 1
ATOM 2460 N N . ARG A 1 306 ? -13.738 15.193 23.132 1.00 98.06 306 ARG A N 1
ATOM 2461 C CA . ARG A 1 306 ? -14.458 15.917 22.073 1.00 98.06 306 ARG A CA 1
ATOM 2462 C C . ARG A 1 306 ? -13.693 17.159 21.623 1.00 98.06 306 ARG A C 1
ATOM 2464 O O . ARG A 1 306 ? -13.577 17.385 20.423 1.00 98.06 306 ARG A O 1
ATOM 2471 N N . LYS A 1 307 ? -13.135 17.939 22.557 1.00 96.62 307 LYS A N 1
ATOM 2472 C CA . LYS A 1 307 ? -12.315 19.121 22.247 1.00 96.62 307 LYS A CA 1
ATOM 2473 C C . LYS A 1 307 ? -11.084 18.742 21.422 1.00 96.62 307 LYS A C 1
ATOM 2475 O O . LYS A 1 307 ? -10.844 19.370 20.399 1.00 96.62 307 LYS A O 1
ATOM 2480 N N . MET A 1 308 ? -10.371 17.679 21.793 1.00 95.88 308 MET A N 1
ATOM 2481 C CA . MET A 1 308 ? -9.234 17.186 21.010 1.00 95.88 308 MET A CA 1
ATOM 2482 C C . MET A 1 308 ? -9.660 16.705 19.616 1.00 95.88 308 MET A C 1
ATOM 2484 O O . MET A 1 308 ? -8.990 17.010 18.636 1.00 95.88 308 MET A O 1
ATOM 2488 N N . SER A 1 309 ? -10.807 16.028 19.498 1.00 96.94 309 SER A N 1
ATOM 2489 C CA . SER A 1 309 ? -11.346 15.631 18.187 1.00 96.94 309 SER A CA 1
ATOM 2490 C C . SER A 1 309 ? -11.656 16.847 17.303 1.00 96.94 309 SER A C 1
ATOM 2492 O O . SER A 1 309 ? -11.353 16.827 16.114 1.00 96.94 309 SER A O 1
ATOM 2494 N N . LYS A 1 310 ? -12.207 17.928 17.878 1.00 97.06 310 LYS A N 1
ATOM 2495 C CA . LYS A 1 310 ? -12.443 19.202 17.172 1.00 97.06 310 LYS A CA 1
ATOM 2496 C C . LYS A 1 310 ? -11.136 19.858 16.725 1.00 97.06 310 LYS A C 1
ATOM 2498 O O . LYS A 1 310 ? -11.058 20.319 15.593 1.00 97.06 310 LYS A O 1
ATOM 2503 N N . LEU A 1 311 ? -10.111 19.863 17.582 1.00 96.00 311 LEU A N 1
ATOM 2504 C CA . LEU A 1 311 ? -8.793 20.411 17.248 1.00 96.00 311 LEU A CA 1
ATOM 2505 C C . LEU A 1 311 ? -8.161 19.685 16.057 1.00 96.00 311 LEU A C 1
ATOM 2507 O O . LEU A 1 311 ? -7.712 20.351 15.126 1.00 96.00 311 LEU A O 1
ATOM 2511 N N . TRP A 1 312 ? -8.182 18.348 16.065 1.00 97.25 312 TRP A N 1
ATOM 2512 C CA . TRP A 1 312 ? -7.658 17.542 14.963 1.00 97.25 312 TRP A CA 1
ATOM 2513 C C . TRP A 1 312 ? -8.490 17.642 13.690 1.00 97.25 312 TRP A C 1
ATOM 2515 O O . TRP A 1 312 ? -7.913 17.539 12.623 1.00 97.25 312 TRP A O 1
ATOM 2525 N N . CYS A 1 313 ? -9.807 17.858 13.762 1.00 95.81 313 CYS A N 1
ATOM 2526 C CA . CYS A 1 313 ? -10.644 18.029 12.566 1.00 95.81 313 CYS A CA 1
ATOM 2527 C C . CYS A 1 313 ? -10.602 19.452 11.979 1.00 95.81 313 CYS A C 1
ATOM 2529 O O . CYS A 1 313 ? -11.057 19.651 10.858 1.00 95.81 313 CYS A O 1
ATOM 2531 N N . GLY A 1 314 ? -10.126 20.456 12.722 1.00 92.69 314 GLY A N 1
ATOM 2532 C CA . GLY A 1 314 ? -10.126 21.846 12.263 1.00 92.69 314 GLY A CA 1
ATOM 2533 C C . GLY A 1 314 ? -8.933 22.164 11.362 1.00 92.69 314 GLY A C 1
ATOM 2534 O O . GLY A 1 314 ? -7.793 22.028 11.797 1.00 92.69 314 GLY A O 1
ATOM 2535 N N . SER A 1 315 ? -9.192 22.667 10.151 1.00 86.12 315 SER A N 1
ATOM 2536 C CA . SER A 1 315 ? -8.209 22.903 9.072 1.00 86.12 315 SER A CA 1
ATOM 2537 C C . SER A 1 315 ? -7.004 23.788 9.437 1.00 86.12 315 SER A C 1
ATOM 2539 O O . SER A 1 315 ? -5.927 23.638 8.864 1.00 86.12 315 SER A O 1
ATOM 2541 N N . ALA A 1 316 ? -7.152 24.703 10.400 1.00 89.75 316 ALA A N 1
ATOM 2542 C CA . ALA A 1 316 ? -6.064 25.562 10.881 1.00 89.75 316 ALA A CA 1
ATOM 2543 C C . ALA A 1 316 ? -5.571 25.198 12.291 1.00 89.75 316 ALA A C 1
ATOM 2545 O O . ALA A 1 316 ? -4.430 25.497 12.644 1.00 89.75 316 ALA A O 1
ATOM 2546 N N . SER A 1 317 ? -6.415 24.575 13.120 1.00 91.75 317 SER A N 1
ATOM 2547 C CA . SER A 1 317 ? -6.081 24.283 14.518 1.00 91.75 317 SER A CA 1
ATOM 2548 C C . SER A 1 317 ? -5.093 23.134 14.653 1.00 91.75 317 SER A C 1
ATOM 2550 O O . SER A 1 317 ? -4.213 23.214 15.507 1.00 91.75 317 SER A O 1
ATOM 2552 N N . TYR A 1 318 ? -5.186 22.105 13.801 1.00 91.88 318 TYR A N 1
ATOM 2553 C CA . TYR A 1 318 ? -4.309 20.934 13.899 1.00 91.88 318 TYR A CA 1
ATOM 2554 C C . TYR A 1 318 ? -2.825 21.295 13.700 1.00 91.88 318 TYR A C 1
ATOM 2556 O O . TYR A 1 318 ? -1.947 20.705 14.326 1.00 91.88 318 TYR A O 1
ATOM 2564 N N . LYS A 1 319 ? -2.544 22.325 12.890 1.00 91.56 319 LYS A N 1
ATOM 2565 C CA . LYS A 1 319 ? -1.184 22.822 12.621 1.00 91.56 319 LYS A CA 1
ATOM 2566 C C . LYS A 1 319 ? -0.508 23.399 13.871 1.00 91.56 319 LYS A C 1
ATOM 2568 O O . LYS A 1 319 ? 0.712 23.345 13.992 1.00 91.56 319 LYS A O 1
ATOM 2573 N N . LYS A 1 320 ? -1.297 23.907 14.825 1.00 91.00 320 LYS A N 1
ATOM 2574 C CA . LYS A 1 320 ? -0.818 24.555 16.060 1.00 91.00 320 LYS A CA 1
ATOM 2575 C C . LYS A 1 320 ? -0.603 23.585 17.228 1.00 91.00 320 LYS A C 1
ATOM 2577 O O . LYS A 1 320 ? -0.239 24.032 18.310 1.00 91.00 320 LYS A O 1
ATOM 2582 N N . ILE A 1 321 ? -0.864 22.290 17.041 1.00 90.38 321 ILE A N 1
ATOM 2583 C CA . ILE A 1 321 ? -0.710 21.279 18.094 1.00 90.38 321 ILE A CA 1
ATOM 2584 C C . ILE A 1 321 ? 0.780 21.082 18.409 1.00 90.38 321 ILE A C 1
ATOM 2586 O O . ILE A 1 321 ? 1.604 20.984 17.495 1.00 90.38 321 ILE A O 1
ATOM 2590 N N . ASP A 1 322 ? 1.107 21.025 19.703 1.00 87.50 322 ASP A N 1
ATOM 2591 C CA . ASP A 1 322 ? 2.474 20.844 20.200 1.00 87.50 322 ASP A CA 1
ATOM 2592 C C . ASP A 1 322 ? 3.056 19.478 19.812 1.00 87.50 322 ASP A C 1
ATOM 2594 O O . ASP A 1 322 ? 2.355 18.463 19.807 1.00 87.50 322 ASP A O 1
ATOM 2598 N N . CYS A 1 323 ? 4.364 19.429 19.549 1.00 78.31 323 CYS A N 1
ATOM 2599 C CA . CYS A 1 323 ? 5.072 18.221 19.124 1.00 78.31 323 CYS A CA 1
ATOM 2600 C C . CYS A 1 323 ? 4.853 17.018 20.061 1.00 78.31 323 CYS A C 1
ATOM 2602 O O . CYS A 1 323 ? 4.738 15.883 19.586 1.00 78.31 323 CYS A O 1
ATOM 2604 N N . ASN A 1 324 ? 4.749 17.237 21.377 1.00 79.88 324 ASN A N 1
ATOM 2605 C CA . ASN A 1 324 ? 4.526 16.143 22.324 1.00 79.88 324 ASN A CA 1
ATOM 2606 C C . ASN A 1 324 ? 3.133 15.527 22.152 1.00 79.88 324 ASN A C 1
ATOM 2608 O O . ASN A 1 324 ? 2.990 14.299 22.145 1.00 79.88 324 ASN A O 1
ATOM 2612 N N . GLU A 1 325 ? 2.113 16.364 21.951 1.00 87.19 325 GLU A N 1
ATOM 2613 C CA . GLU A 1 325 ? 0.735 15.928 21.708 1.00 87.19 325 GLU A CA 1
ATOM 2614 C C . GLU A 1 325 ? 0.577 15.266 20.337 1.00 87.19 325 GLU A C 1
ATOM 2616 O O . GLU A 1 325 ? -0.147 14.273 20.210 1.00 87.19 325 GLU A O 1
ATOM 2621 N N . VAL A 1 326 ? 1.307 15.755 19.327 1.00 92.94 326 VAL A N 1
ATOM 2622 C CA . VAL A 1 326 ? 1.318 15.185 17.975 1.00 92.94 326 VAL A CA 1
ATOM 2623 C C . VAL A 1 326 ? 1.649 13.695 18.021 1.00 92.94 326 VAL A C 1
ATOM 2625 O O . VAL A 1 326 ? 0.903 12.892 17.459 1.00 92.94 326 VAL A O 1
ATOM 2628 N N . SER A 1 327 ? 2.685 13.293 18.770 1.00 92.31 327 SER A N 1
ATOM 2629 C CA . SER A 1 327 ? 3.099 11.883 18.884 1.00 92.31 327 SER A CA 1
ATOM 2630 C C . SER A 1 327 ? 1.986 10.941 19.387 1.00 92.31 327 SER A C 1
ATOM 2632 O O . SER A 1 327 ? 1.998 9.735 19.128 1.00 92.31 327 SER A O 1
ATOM 2634 N N . LEU A 1 328 ? 0.980 11.482 20.082 1.00 94.62 328 LEU A N 1
ATOM 2635 C CA . LEU A 1 328 ? -0.147 10.741 20.643 1.00 94.62 328 LEU A CA 1
ATOM 2636 C C . LEU A 1 328 ? -1.396 10.759 19.751 1.00 94.62 328 LEU A C 1
ATOM 2638 O O . LEU A 1 328 ? -2.386 10.122 20.116 1.00 94.62 328 LEU A O 1
ATOM 2642 N N . GLY A 1 329 ? -1.372 11.442 18.604 1.00 96.69 329 GLY A N 1
ATOM 2643 C CA . GLY A 1 329 ? -2.522 11.667 17.722 1.00 96.69 329 GLY A CA 1
ATOM 2644 C C . GLY A 1 329 ? -3.275 10.390 17.333 1.00 96.69 329 GLY A C 1
ATOM 2645 O O . GLY A 1 329 ? -4.403 10.173 17.784 1.00 96.69 329 GLY A O 1
ATOM 2646 N N . LEU A 1 330 ? -2.640 9.492 16.568 1.00 97.94 330 LEU A N 1
ATOM 2647 C CA . LEU A 1 330 ? -3.255 8.221 16.143 1.00 97.94 330 LEU A CA 1
ATOM 2648 C C . LEU A 1 330 ? -3.632 7.322 17.328 1.00 97.94 330 LEU A C 1
ATOM 2650 O O . LEU A 1 330 ? -4.708 6.722 17.356 1.00 97.94 330 LEU A O 1
ATOM 2654 N N . ARG A 1 331 ? -2.794 7.279 18.372 1.00 97.69 331 ARG A N 1
ATOM 2655 C CA . ARG A 1 331 ? -3.117 6.555 19.611 1.00 97.69 331 ARG A CA 1
ATOM 2656 C C . ARG A 1 331 ? -4.407 7.081 20.243 1.00 97.69 331 ARG A C 1
ATOM 2658 O O . ARG A 1 331 ? -5.191 6.295 20.779 1.00 97.69 331 ARG A O 1
ATOM 2665 N N . SER A 1 332 ? -4.615 8.392 20.222 1.00 97.81 332 SER A N 1
ATOM 2666 C CA . SER A 1 332 ? -5.804 9.035 20.776 1.00 97.81 332 SER A CA 1
ATOM 2667 C C . SER A 1 332 ? -7.034 8.737 19.931 1.00 97.81 332 SER A C 1
ATOM 2669 O O . SER A 1 332 ? -8.047 8.331 20.496 1.00 97.81 332 SER A O 1
ATOM 2671 N N . LEU A 1 333 ? -6.924 8.807 18.601 1.00 98.62 333 LEU A N 1
ATOM 2672 C CA . LEU A 1 333 ? -7.996 8.395 17.691 1.00 98.62 333 LEU A CA 1
ATOM 2673 C C . LEU A 1 333 ? -8.428 6.944 17.950 1.00 98.62 333 LEU A C 1
ATOM 2675 O O . LEU A 1 333 ? -9.605 6.679 18.188 1.00 98.62 333 LEU A O 1
ATOM 2679 N N . CYS A 1 334 ? -7.470 6.015 18.021 1.00 98.44 334 CYS A N 1
ATOM 2680 C CA . CYS A 1 334 ? -7.734 4.605 18.317 1.00 98.44 334 CYS A CA 1
ATOM 2681 C C . CYS A 1 334 ? -8.451 4.414 19.667 1.00 98.44 334 CYS A C 1
ATOM 2683 O O . CYS A 1 334 ? -9.403 3.634 19.777 1.00 98.44 334 CYS A O 1
ATOM 2685 N N . LYS A 1 335 ? -8.043 5.154 20.708 1.00 98.38 335 LYS A N 1
ATOM 2686 C CA . LYS A 1 335 ? -8.726 5.150 22.014 1.00 98.38 335 LYS A CA 1
ATOM 2687 C C . LYS A 1 335 ? -10.153 5.688 21.919 1.00 98.38 335 LYS A C 1
ATOM 2689 O O . LYS A 1 335 ? -11.045 5.151 22.573 1.00 98.38 335 LYS A O 1
ATOM 2694 N N . PHE A 1 336 ? -10.370 6.749 21.147 1.00 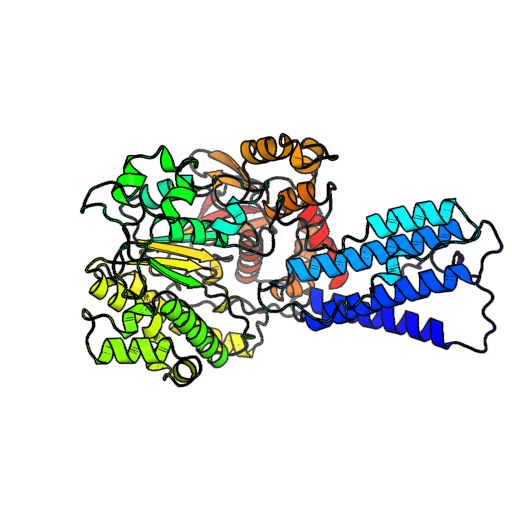98.56 336 PHE A N 1
ATOM 2695 C CA . PHE A 1 336 ? -11.671 7.406 21.026 1.00 98.56 336 PHE A CA 1
ATOM 2696 C C . PHE A 1 336 ? -12.666 6.530 20.286 1.00 98.56 336 PHE A C 1
ATOM 2698 O O . PHE A 1 336 ? -13.772 6.331 20.782 1.00 98.56 336 PHE A O 1
ATOM 2705 N N . LEU A 1 337 ? -12.241 5.927 19.178 1.00 98.44 337 LEU A N 1
ATOM 2706 C CA . LEU A 1 337 ? -13.017 4.918 18.467 1.00 98.44 337 LEU A CA 1
ATOM 2707 C C . LEU A 1 337 ? -13.338 3.736 19.382 1.00 98.44 337 LEU A C 1
ATOM 2709 O O . LEU A 1 337 ? -14.501 3.358 19.511 1.00 98.44 337 LEU A O 1
ATOM 2713 N N . THR A 1 338 ? -12.347 3.225 20.118 1.00 98.19 338 THR A N 1
ATOM 2714 C CA . THR A 1 338 ? -12.581 2.121 21.057 1.00 98.19 338 THR A CA 1
ATOM 2715 C C . THR A 1 338 ? -13.628 2.473 22.109 1.00 98.19 338 THR A C 1
ATOM 2717 O O . THR A 1 338 ? -14.520 1.674 22.380 1.00 98.19 338 THR A O 1
ATOM 2720 N N . LYS A 1 339 ? -13.564 3.681 22.681 1.00 97.94 339 LYS A N 1
ATOM 2721 C CA . LYS A 1 339 ? -14.535 4.156 23.674 1.00 97.94 339 LYS A CA 1
ATOM 2722 C C . LYS A 1 339 ? -15.920 4.385 23.062 1.00 97.94 339 LYS A C 1
ATOM 2724 O O . LYS A 1 339 ? -16.925 4.041 23.675 1.00 97.94 339 LYS A O 1
ATOM 2729 N N . HIS A 1 340 ? -15.983 4.936 21.852 1.00 97.62 340 HIS A N 1
ATOM 2730 C CA . HIS A 1 340 ? -17.236 5.188 21.148 1.00 97.62 340 HIS A CA 1
ATOM 2731 C C . HIS A 1 340 ? -17.955 3.884 20.770 1.00 97.62 340 HIS A C 1
ATOM 2733 O O . HIS A 1 340 ? -19.164 3.765 20.953 1.00 97.62 340 HIS A O 1
ATOM 2739 N N . TYR A 1 341 ? -17.240 2.867 20.297 1.00 95.69 341 TYR A N 1
ATOM 2740 C CA . TYR A 1 341 ? -17.856 1.595 19.898 1.00 95.69 341 TYR A CA 1
ATOM 2741 C C . TYR A 1 341 ? -17.856 0.533 20.999 1.00 95.69 341 TYR A C 1
ATOM 2743 O O . TYR A 1 341 ? -18.475 -0.513 20.826 1.00 95.69 341 TYR A O 1
ATOM 2751 N N . ASN A 1 342 ? -17.190 0.798 22.127 1.00 96.12 342 ASN A N 1
ATOM 2752 C CA . ASN A 1 342 ? -16.903 -0.187 23.171 1.00 96.12 342 ASN A CA 1
ATOM 2753 C C . ASN A 1 342 ? -16.283 -1.479 22.600 1.00 96.12 342 ASN A C 1
ATOM 2755 O O . ASN A 1 342 ? -16.641 -2.592 22.982 1.00 96.12 342 ASN A O 1
ATOM 2759 N N . LYS A 1 343 ? -15.391 -1.322 21.616 1.00 96.25 343 LYS A N 1
ATOM 2760 C CA . LYS A 1 343 ? -14.767 -2.422 20.876 1.00 96.25 343 LYS A CA 1
ATOM 2761 C C . LYS A 1 343 ? -13.383 -1.997 20.377 1.00 96.25 343 LYS A C 1
ATOM 2763 O O . LYS A 1 343 ? -13.274 -0.894 19.848 1.00 96.25 343 LYS A O 1
ATOM 2768 N N . PRO A 1 344 ? -12.334 -2.828 20.514 1.00 97.75 344 PRO A N 1
ATOM 2769 C CA . PRO A 1 344 ? -11.011 -2.500 19.988 1.00 97.75 344 PRO A CA 1
ATOM 2770 C C . PRO A 1 344 ? -11.024 -2.342 18.459 1.00 97.75 344 PRO A C 1
ATOM 2772 O O . PRO A 1 344 ? -11.792 -3.001 17.757 1.00 97.75 344 PRO A O 1
ATOM 2775 N N . CYS A 1 345 ? -10.155 -1.469 17.953 1.00 98.12 345 CYS A N 1
ATOM 2776 C CA . CYS A 1 345 ? -10.088 -1.065 16.553 1.00 98.12 345 CYS A CA 1
ATOM 2777 C C . CYS A 1 345 ? -9.287 -2.038 15.696 1.00 98.12 345 CYS A C 1
ATOM 2779 O O . CYS A 1 345 ? -8.232 -2.523 16.110 1.00 98.12 345 CYS A O 1
ATOM 2781 N N . PHE A 1 346 ? -9.734 -2.253 14.464 1.00 98.56 346 PHE A N 1
ATOM 2782 C CA . PHE A 1 346 ? -8.856 -2.732 13.409 1.00 98.56 346 PHE A CA 1
ATOM 2783 C C . PHE A 1 346 ? -8.061 -1.535 12.872 1.00 98.56 346 PHE A C 1
ATOM 2785 O O . PHE A 1 346 ? -8.646 -0.528 12.479 1.00 98.56 346 PHE A O 1
ATOM 2792 N N . VAL A 1 347 ? -6.734 -1.607 12.906 1.00 98.75 347 VAL A N 1
ATOM 2793 C CA . VAL A 1 347 ? -5.856 -0.501 12.500 1.00 98.75 347 VAL A CA 1
ATOM 2794 C C . VAL A 1 347 ? -5.305 -0.769 11.107 1.00 98.75 347 VAL A C 1
ATOM 2796 O O . VAL A 1 347 ? -4.720 -1.822 10.873 1.00 98.75 347 VAL A O 1
ATOM 2799 N N . LEU A 1 348 ? -5.476 0.181 10.196 1.00 98.81 348 LEU A N 1
ATOM 2800 C CA . LEU A 1 348 ? -4.984 0.128 8.825 1.00 98.81 348 LEU A CA 1
ATOM 2801 C C . LEU A 1 348 ? -4.020 1.292 8.599 1.00 98.81 348 LEU A C 1
ATOM 2803 O O . LEU A 1 348 ? -4.388 2.442 8.835 1.00 98.81 348 LEU A O 1
ATOM 2807 N N . ILE A 1 349 ? -2.793 0.994 8.172 1.00 98.44 349 ILE A N 1
ATOM 2808 C CA . ILE A 1 349 ? -1.772 2.009 7.884 1.00 98.44 349 ILE A CA 1
ATOM 2809 C C . ILE A 1 349 ? -1.252 1.797 6.461 1.00 98.44 349 ILE A C 1
ATOM 2811 O O . ILE A 1 349 ? -0.708 0.734 6.170 1.00 98.44 349 ILE A O 1
ATOM 2815 N N . ASP A 1 350 ? -1.419 2.791 5.591 1.00 97.00 350 ASP A N 1
ATOM 2816 C CA . ASP A 1 350 ? -0.913 2.762 4.213 1.00 97.00 350 ASP A CA 1
ATOM 2817 C C . ASP A 1 350 ? 0.417 3.513 4.089 1.00 97.00 350 ASP A C 1
ATOM 2819 O O . ASP A 1 350 ? 0.599 4.535 4.748 1.00 97.00 350 ASP A O 1
ATOM 2823 N N . GLU A 1 351 ? 1.311 3.021 3.228 1.00 91.94 351 GLU A N 1
ATOM 2824 C CA . GLU A 1 351 ? 2.612 3.629 2.888 1.00 91.94 351 GLU A CA 1
ATOM 2825 C C . GLU A 1 351 ? 3.437 4.073 4.112 1.00 91.94 351 GLU A C 1
ATOM 2827 O O . GLU A 1 351 ? 3.952 5.191 4.153 1.00 91.94 351 GLU A O 1
ATOM 2832 N N . LEU A 1 352 ? 3.577 3.198 5.120 1.00 92.88 352 LEU A N 1
ATOM 2833 C CA . LEU A 1 352 ? 4.240 3.529 6.392 1.00 92.88 352 LEU A CA 1
ATOM 2834 C C . LEU A 1 352 ? 5.652 4.112 6.205 1.00 92.88 352 LEU A C 1
ATOM 2836 O O . LEU A 1 352 ? 6.083 4.993 6.949 1.00 92.88 352 LEU A O 1
ATOM 2840 N N . ASP A 1 353 ? 6.373 3.610 5.212 1.00 87.94 353 ASP A N 1
ATOM 2841 C CA . ASP A 1 353 ? 7.728 4.019 4.879 1.00 87.94 353 ASP A CA 1
ATOM 2842 C C . ASP A 1 353 ? 7.813 5.330 4.090 1.00 87.94 353 ASP A C 1
ATOM 2844 O O . ASP A 1 353 ? 8.910 5.779 3.785 1.00 87.94 353 ASP A O 1
ATOM 2848 N N . SER A 1 354 ? 6.701 6.009 3.794 1.00 86.25 354 SER A N 1
ATOM 2849 C CA . SER A 1 354 ? 6.736 7.296 3.085 1.00 86.25 354 SER A CA 1
ATOM 2850 C C . SER A 1 354 ? 7.427 8.414 3.875 1.00 86.25 354 SER A C 1
ATOM 2852 O O . SER A 1 354 ? 7.916 9.361 3.266 1.00 86.25 354 SER A O 1
ATOM 2854 N N . LEU A 1 355 ? 7.470 8.329 5.211 1.00 83.00 355 LEU A N 1
ATOM 2855 C CA . LEU A 1 355 ? 8.165 9.308 6.062 1.00 83.00 355 LEU A CA 1
ATOM 2856 C C . LEU A 1 355 ? 9.648 8.966 6.288 1.00 83.00 355 LEU A C 1
ATOM 2858 O O . LEU A 1 355 ? 10.386 9.792 6.821 1.00 83.00 355 LEU A O 1
ATOM 2862 N N . THR A 1 356 ? 10.084 7.760 5.907 1.00 75.50 356 THR A N 1
ATOM 2863 C CA . THR A 1 356 ? 11.483 7.305 6.009 1.00 75.50 356 THR A CA 1
ATOM 2864 C C . THR A 1 356 ? 12.175 7.201 4.657 1.00 75.50 356 THR A C 1
ATOM 2866 O O . THR A 1 356 ? 13.377 7.441 4.578 1.00 75.50 356 THR A O 1
ATOM 2869 N N . ILE A 1 357 ? 11.432 6.902 3.586 1.00 64.44 357 ILE A N 1
ATOM 2870 C CA . ILE A 1 357 ? 11.870 7.021 2.192 1.00 64.44 357 ILE A CA 1
ATOM 2871 C C . ILE A 1 357 ? 11.874 8.505 1.852 1.00 64.44 357 ILE A C 1
ATOM 2873 O O . ILE A 1 357 ? 10.986 9.035 1.187 1.00 64.44 357 ILE A O 1
ATOM 2877 N N . THR A 1 358 ? 12.883 9.208 2.338 1.00 52.09 358 THR A N 1
ATOM 2878 C CA . THR A 1 358 ? 13.148 10.549 1.865 1.00 52.09 358 THR A CA 1
ATOM 2879 C C . THR A 1 358 ? 13.918 10.418 0.571 1.00 52.09 358 THR A C 1
ATOM 2881 O O . THR A 1 358 ? 15.055 9.952 0.523 1.00 52.09 358 THR A O 1
ATOM 2884 N N . GLY A 1 359 ? 13.283 10.865 -0.509 1.00 47.59 359 GLY A N 1
ATOM 2885 C CA . GLY A 1 359 ? 13.900 11.051 -1.813 1.00 47.59 359 GLY A CA 1
ATOM 2886 C C . GLY A 1 359 ? 15.055 12.056 -1.796 1.00 47.59 359 GLY A C 1
ATOM 2887 O O . GLY A 1 359 ? 15.429 12.517 -2.855 1.00 47.59 359 GLY A O 1
ATOM 2888 N N . ILE A 1 360 ? 15.646 12.389 -0.652 1.00 44.84 360 ILE A N 1
ATOM 2889 C CA . ILE A 1 360 ? 16.831 13.216 -0.486 1.00 44.84 360 ILE A CA 1
ATOM 2890 C C . ILE A 1 360 ? 17.510 12.682 0.780 1.00 44.84 360 ILE A C 1
ATOM 2892 O O . ILE A 1 360 ? 17.202 13.146 1.867 1.00 44.84 360 ILE A O 1
ATOM 2896 N N . ILE A 1 361 ? 18.433 11.721 0.707 1.00 51.19 361 ILE A N 1
ATOM 2897 C CA . ILE A 1 361 ? 19.376 11.554 1.828 1.00 51.19 361 ILE A CA 1
ATOM 2898 C C . ILE A 1 361 ? 20.404 12.680 1.677 1.00 51.19 361 ILE A C 1
ATOM 2900 O O . ILE A 1 361 ? 21.525 12.475 1.226 1.00 51.19 361 ILE A O 1
ATOM 2904 N N . ALA A 1 362 ? 19.981 13.910 1.968 1.00 50.81 362 ALA A N 1
ATOM 2905 C CA . ALA A 1 362 ? 20.920 14.982 2.252 1.00 50.81 362 ALA A CA 1
ATOM 2906 C C . ALA A 1 362 ? 21.643 14.605 3.550 1.00 50.81 362 ALA A C 1
ATOM 2908 O O . ALA A 1 362 ? 21.060 13.956 4.421 1.00 50.81 362 ALA A O 1
ATOM 2909 N N . GLU A 1 363 ? 22.897 15.026 3.710 1.00 55.97 363 GLU A N 1
ATOM 2910 C CA . GLU A 1 363 ? 23.662 14.811 4.951 1.00 55.97 363 GLU A CA 1
ATOM 2911 C C . GLU A 1 363 ? 22.880 15.272 6.203 1.00 55.97 363 GLU A C 1
ATOM 2913 O O . GLU A 1 363 ? 22.985 14.678 7.281 1.00 55.97 363 GLU A O 1
ATOM 2918 N N . THR A 1 364 ? 22.002 16.269 6.041 1.00 54.53 364 THR A N 1
ATOM 2919 C CA . THR A 1 364 ? 21.070 16.755 7.069 1.00 54.53 364 THR A CA 1
ATOM 2920 C C . THR A 1 364 ? 20.091 15.679 7.552 1.00 54.53 364 THR A C 1
ATOM 2922 O O . THR A 1 364 ? 19.884 15.530 8.755 1.00 54.53 364 THR A O 1
ATOM 2925 N N . LEU A 1 365 ? 19.531 14.869 6.650 1.00 61.53 365 LEU A N 1
ATOM 2926 C CA . LEU A 1 365 ? 18.582 13.805 6.989 1.00 61.53 365 LEU A CA 1
ATOM 2927 C C . LEU A 1 365 ? 19.254 12.595 7.634 1.00 61.53 365 LEU A C 1
ATOM 2929 O O . LEU A 1 365 ? 18.626 11.935 8.455 1.00 61.53 365 LEU A O 1
ATOM 2933 N N . VAL A 1 366 ? 20.529 12.327 7.335 1.00 67.62 366 VAL A N 1
ATOM 2934 C CA . VAL A 1 366 ? 21.310 11.306 8.062 1.00 67.62 366 VAL A CA 1
ATOM 2935 C C . VAL A 1 366 ? 21.461 11.701 9.529 1.00 67.62 366 VAL A C 1
ATOM 2937 O O . VAL A 1 366 ? 21.308 10.861 10.416 1.00 67.62 366 VAL A O 1
ATOM 2940 N N . THR A 1 367 ? 21.702 12.990 9.780 1.00 71.19 367 THR A N 1
ATOM 2941 C CA . THR A 1 367 ? 21.818 13.545 11.135 1.00 71.19 367 THR A CA 1
ATOM 2942 C C . THR A 1 367 ? 20.489 13.434 11.893 1.00 71.19 367 THR A C 1
ATOM 2944 O O . THR A 1 367 ? 20.461 12.979 13.038 1.00 71.19 367 THR A O 1
ATOM 2947 N N . ASP A 1 368 ? 19.371 13.751 11.230 1.00 80.06 368 ASP A N 1
ATOM 2948 C CA . ASP A 1 368 ? 18.026 13.671 11.815 1.00 80.06 368 ASP A CA 1
ATOM 2949 C C . ASP A 1 368 ? 17.435 12.252 11.858 1.00 80.06 368 ASP A C 1
ATOM 2951 O O . ASP A 1 368 ? 16.469 12.012 12.589 1.00 80.06 368 ASP A O 1
ATOM 2955 N N . TYR A 1 369 ? 18.002 11.289 11.122 1.00 81.69 369 TYR A N 1
ATOM 2956 C CA . TYR A 1 369 ? 17.437 9.947 10.936 1.00 81.69 369 TYR A CA 1
ATOM 2957 C C . TYR A 1 369 ? 17.117 9.257 12.262 1.00 81.69 369 TYR A C 1
ATOM 2959 O O . TYR A 1 369 ? 16.062 8.644 12.420 1.00 81.69 369 TYR A O 1
ATOM 2967 N N . LYS A 1 370 ? 18.006 9.394 13.254 1.00 83.75 370 LYS A N 1
ATOM 2968 C CA . LYS A 1 370 ? 17.796 8.825 14.589 1.00 83.75 370 LYS A CA 1
ATOM 2969 C C . LYS A 1 370 ? 16.551 9.410 15.261 1.00 83.75 370 LYS A C 1
ATOM 2971 O O . LYS A 1 370 ? 15.766 8.651 15.827 1.00 83.75 370 LYS A O 1
ATOM 2976 N N . ASN A 1 371 ? 16.355 10.725 15.184 1.00 87.62 371 ASN A N 1
ATOM 2977 C CA . ASN A 1 371 ? 15.200 11.406 15.772 1.00 87.62 371 ASN A CA 1
ATOM 2978 C C . ASN A 1 371 ? 13.909 11.016 15.045 1.00 87.62 371 ASN A C 1
ATOM 2980 O O . ASN A 1 371 ? 12.924 10.671 15.696 1.00 87.62 371 ASN A O 1
ATOM 2984 N N . ILE A 1 372 ? 13.943 10.977 13.708 1.00 88.31 372 ILE A N 1
ATOM 2985 C CA . ILE A 1 372 ? 12.824 10.525 12.869 1.00 88.31 372 ILE A CA 1
ATOM 2986 C C . ILE A 1 372 ? 12.433 9.091 13.237 1.00 88.31 372 ILE A C 1
ATOM 2988 O O . ILE A 1 372 ? 11.272 8.821 13.529 1.00 88.31 372 ILE A O 1
ATOM 2992 N N . PHE A 1 373 ? 13.396 8.171 13.293 1.00 87.62 373 PHE A N 1
ATOM 2993 C CA . PHE A 1 373 ? 13.133 6.775 13.623 1.00 87.62 373 PHE A CA 1
ATOM 2994 C C . PHE A 1 373 ? 12.562 6.609 15.035 1.00 87.62 373 PHE A C 1
ATOM 2996 O O . PHE A 1 373 ? 11.597 5.870 15.226 1.00 87.62 373 PHE A O 1
ATOM 3003 N N . VAL A 1 374 ? 13.130 7.296 16.035 1.00 89.31 374 VAL A N 1
ATOM 3004 C CA . VAL A 1 374 ? 12.629 7.253 17.420 1.00 89.31 374 VAL A CA 1
ATOM 3005 C C . VAL A 1 374 ? 11.193 7.768 17.488 1.00 89.31 374 VAL A C 1
ATOM 3007 O O . VAL A 1 374 ? 10.345 7.118 18.102 1.00 89.31 374 VAL A O 1
ATOM 3010 N N . PHE A 1 375 ? 10.903 8.878 16.811 1.00 92.00 375 PHE A N 1
ATOM 3011 C CA . PHE A 1 375 ? 9.558 9.428 16.715 1.00 92.00 375 PHE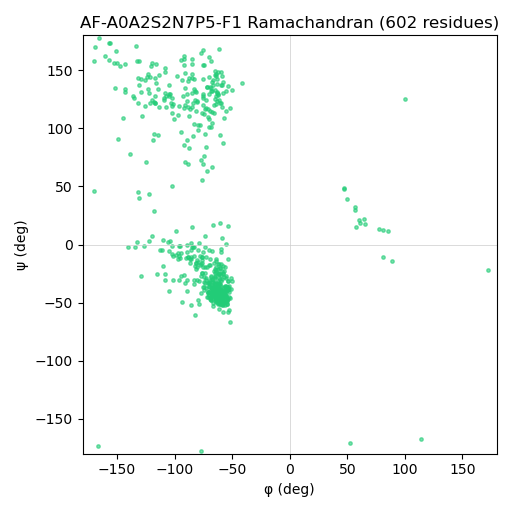 A CA 1
ATOM 3012 C C . PHE A 1 375 ? 8.586 8.443 16.053 1.00 92.00 375 PHE A C 1
ATOM 3014 O O . PHE A 1 375 ? 7.553 8.114 16.637 1.00 92.00 375 PHE A O 1
ATOM 3021 N N . LEU A 1 376 ? 8.934 7.892 14.886 1.00 92.00 376 LEU A N 1
ATOM 3022 C CA . LEU A 1 376 ? 8.100 6.925 14.167 1.00 92.00 376 LEU A CA 1
ATOM 3023 C C . LEU A 1 376 ? 7.847 5.650 14.993 1.00 92.00 376 LEU A C 1
ATOM 3025 O O . LEU A 1 376 ? 6.724 5.154 15.082 1.00 92.00 376 LEU A O 1
ATOM 3029 N N . LYS A 1 377 ? 8.867 5.149 15.692 1.00 91.75 377 LYS A N 1
ATOM 3030 C CA . LYS A 1 377 ? 8.726 4.016 16.615 1.00 91.75 377 LYS A CA 1
ATOM 3031 C C . LYS A 1 377 ? 7.802 4.351 17.790 1.00 91.75 377 LYS A C 1
ATOM 3033 O O . LYS A 1 377 ? 6.982 3.522 18.191 1.00 91.75 377 LYS A O 1
ATOM 3038 N N . GLN A 1 378 ? 7.892 5.566 18.334 1.00 92.81 378 GLN A N 1
ATOM 3039 C CA . GLN A 1 378 ? 7.024 6.038 19.414 1.00 92.81 378 GLN A CA 1
ATOM 3040 C C . GLN A 1 378 ? 5.558 6.121 18.972 1.00 92.81 378 GLN A C 1
ATOM 3042 O O . GLN A 1 378 ? 4.683 5.629 19.693 1.00 92.81 378 GLN A O 1
ATOM 3047 N N . ILE A 1 379 ? 5.274 6.682 17.793 1.00 95.19 379 ILE A N 1
ATOM 3048 C CA . ILE A 1 379 ? 3.896 6.811 17.300 1.00 95.19 379 ILE A CA 1
ATOM 3049 C C . ILE A 1 379 ? 3.265 5.460 16.957 1.00 95.19 379 ILE A C 1
ATOM 3051 O O . ILE A 1 379 ? 2.052 5.336 17.062 1.00 95.19 379 ILE A O 1
ATOM 3055 N N . LEU A 1 380 ? 4.045 4.432 16.599 1.00 95.50 380 LEU A N 1
ATOM 3056 C CA . LEU A 1 380 ? 3.537 3.082 16.308 1.00 95.50 380 LEU A CA 1
ATOM 3057 C C . LEU A 1 380 ? 3.444 2.193 17.555 1.00 95.50 380 LEU A C 1
ATOM 3059 O O . LEU A 1 380 ? 2.811 1.134 17.531 1.00 95.50 380 LEU A O 1
ATOM 3063 N N . ALA A 1 381 ? 4.016 2.616 18.685 1.00 94.56 381 ALA A N 1
ATOM 3064 C CA . ALA A 1 381 ? 4.062 1.812 19.902 1.00 94.56 381 ALA A CA 1
ATOM 3065 C C . ALA A 1 381 ? 2.673 1.451 20.459 1.00 94.56 381 ALA A C 1
ATOM 3067 O O . ALA A 1 381 ? 2.562 0.497 21.232 1.00 94.56 381 ALA A O 1
ATOM 3068 N N . PHE A 1 382 ? 1.600 2.170 20.096 1.00 96.19 382 PHE A N 1
ATOM 3069 C CA . PHE A 1 382 ? 0.241 1.825 20.533 1.00 96.19 382 PHE A CA 1
ATOM 3070 C C . PHE A 1 382 ? -0.304 0.548 19.883 1.00 96.19 382 PHE A C 1
ATOM 3072 O O . PHE A 1 382 ? -1.234 -0.034 20.441 1.00 96.19 382 PHE A O 1
ATOM 3079 N N . LEU A 1 383 ? 0.277 0.077 18.773 1.00 96.50 383 LEU A N 1
ATOM 3080 C CA . LEU A 1 383 ? -0.184 -1.125 18.070 1.00 96.50 383 LEU A CA 1
ATOM 3081 C C . LEU A 1 383 ? -0.102 -2.393 18.942 1.00 96.50 383 LEU A C 1
ATOM 3083 O O . LEU A 1 383 ? -0.902 -3.312 18.774 1.00 96.50 383 LEU A O 1
ATOM 3087 N N . LYS A 1 384 ? 0.783 -2.409 19.952 1.00 94.62 384 LYS A N 1
ATOM 3088 C CA . LYS A 1 384 ? 0.883 -3.497 20.945 1.00 94.62 384 LYS A CA 1
ATOM 3089 C C . LYS A 1 384 ? -0.266 -3.525 21.963 1.00 94.62 384 LYS A C 1
ATOM 3091 O O . LYS A 1 384 ? -0.371 -4.451 22.762 1.00 94.62 384 LYS A O 1
ATOM 3096 N N . ASN A 1 385 ? -1.107 -2.489 22.009 1.00 94.81 385 ASN A N 1
ATOM 3097 C CA . ASN A 1 385 ? -2.103 -2.333 23.064 1.00 94.81 385 ASN A CA 1
ATOM 3098 C C . ASN A 1 385 ? -3.384 -3.130 22.777 1.00 94.81 385 ASN A C 1
ATOM 3100 O O . ASN A 1 385 ? -4.255 -2.684 22.032 1.00 94.81 385 ASN A O 1
ATOM 3104 N N . ASN A 1 386 ? -3.546 -4.262 23.462 1.00 93.31 386 ASN A N 1
ATOM 3105 C CA . ASN A 1 386 ? -4.708 -5.146 23.321 1.00 93.31 386 ASN A CA 1
ATOM 3106 C C . ASN A 1 386 ? -6.051 -4.528 23.739 1.00 93.31 386 ASN A C 1
ATOM 3108 O O . ASN A 1 386 ? -7.090 -5.026 23.317 1.00 93.31 386 ASN A O 1
ATOM 3112 N N . LYS A 1 387 ? -6.055 -3.455 24.542 1.00 95.38 387 LYS A N 1
ATOM 3113 C CA . LYS A 1 387 ? -7.302 -2.798 24.963 1.00 95.38 387 LYS A CA 1
ATOM 3114 C C . LYS A 1 387 ? -7.927 -1.972 23.842 1.00 95.38 387 LYS A C 1
ATOM 3116 O O . LYS A 1 387 ? -9.143 -1.844 23.809 1.00 95.38 387 LYS A O 1
ATOM 3121 N N . TYR A 1 388 ? -7.109 -1.398 22.957 1.00 95.38 388 TYR A N 1
ATOM 3122 C CA . TYR A 1 388 ? -7.575 -0.468 21.919 1.00 95.38 388 TYR A CA 1
ATOM 3123 C C . TYR A 1 388 ? -7.385 -0.996 20.501 1.00 95.38 388 TYR A C 1
ATOM 3125 O O . TYR A 1 388 ? -8.119 -0.596 19.608 1.00 95.38 388 TYR A O 1
ATOM 3133 N N . VAL A 1 389 ? -6.432 -1.899 20.283 1.00 97.62 389 VAL A N 1
ATOM 3134 C CA . VAL A 1 389 ? -6.144 -2.480 18.970 1.00 97.62 389 VAL A CA 1
ATOM 3135 C C . VAL A 1 389 ? -6.587 -3.931 18.991 1.00 97.62 389 VAL A C 1
ATOM 3137 O O . VAL A 1 389 ? -6.173 -4.688 19.864 1.00 97.62 389 VAL A O 1
ATOM 3140 N N . TYR A 1 390 ? -7.419 -4.328 18.038 1.00 97.00 390 TYR A N 1
ATOM 3141 C CA . TYR A 1 390 ? -7.794 -5.717 17.804 1.00 97.00 390 TYR A CA 1
ATOM 3142 C C . TYR A 1 390 ? -6.705 -6.388 16.968 1.00 97.00 390 TYR A C 1
ATOM 3144 O O . TYR A 1 390 ? -6.018 -7.286 17.460 1.00 97.00 390 TYR A O 1
ATOM 3152 N N . ARG A 1 391 ? -6.488 -5.861 15.758 1.00 97.44 391 ARG A N 1
ATOM 3153 C CA . ARG A 1 391 ? -5.469 -6.286 14.794 1.00 97.44 391 ARG A CA 1
ATOM 3154 C C . ARG A 1 391 ? -4.985 -5.086 13.974 1.00 97.44 391 ARG A C 1
ATOM 3156 O O . ARG A 1 391 ? -5.735 -4.121 13.831 1.00 97.44 391 ARG A O 1
ATOM 3163 N N . ALA A 1 392 ? -3.758 -5.144 13.462 1.00 97.94 392 ALA A N 1
ATOM 3164 C CA . ALA A 1 392 ? -3.213 -4.146 12.542 1.00 97.94 392 ALA A CA 1
ATOM 3165 C C . ALA A 1 392 ? -2.882 -4.753 11.169 1.00 97.94 392 ALA A C 1
ATOM 3167 O O . ALA A 1 392 ? -2.410 -5.887 11.096 1.00 97.94 392 ALA A O 1
ATOM 3168 N N . PHE A 1 393 ? -3.097 -4.002 10.093 1.00 98.25 393 PHE A N 1
ATOM 3169 C CA . PHE A 1 393 ? -2.613 -4.337 8.757 1.00 98.25 393 PHE A CA 1
ATOM 3170 C C . PHE A 1 393 ? -1.934 -3.107 8.157 1.00 98.25 393 PHE A C 1
ATOM 3172 O O . PHE A 1 393 ? -2.532 -2.035 8.078 1.00 98.25 393 PHE A O 1
ATOM 3179 N N . VAL A 1 394 ? -0.666 -3.254 7.801 1.00 97.81 394 VAL A N 1
ATOM 3180 C CA . VAL A 1 394 ? 0.215 -2.156 7.403 1.00 97.81 394 VAL A CA 1
ATOM 3181 C C . VAL A 1 394 ? 0.779 -2.452 6.022 1.00 97.81 394 VAL A C 1
ATOM 3183 O O . VAL A 1 394 ? 1.061 -3.606 5.704 1.00 97.81 394 VAL A O 1
ATOM 3186 N N . THR A 1 395 ? 0.965 -1.430 5.199 1.00 96.62 395 THR A N 1
ATOM 3187 C CA . THR A 1 395 ? 1.624 -1.565 3.899 1.00 96.62 395 THR A CA 1
ATOM 3188 C C . THR A 1 395 ? 2.878 -0.692 3.830 1.00 96.62 395 THR A C 1
ATOM 3190 O O . THR A 1 395 ? 3.005 0.315 4.531 1.00 96.62 395 THR A O 1
ATOM 3193 N N . GLY A 1 396 ? 3.807 -1.075 2.958 1.00 92.94 396 GLY A N 1
ATOM 3194 C CA . GLY A 1 396 ? 4.954 -0.255 2.576 1.00 92.94 396 GLY A CA 1
ATOM 3195 C C . GLY A 1 396 ? 5.654 -0.797 1.334 1.00 92.94 396 GLY A C 1
ATOM 3196 O O . GLY A 1 396 ? 5.164 -1.724 0.681 1.00 92.94 396 GLY A O 1
ATOM 3197 N N . LYS A 1 397 ? 6.786 -0.204 0.972 1.00 88.69 397 LYS A N 1
ATOM 3198 C CA . LYS A 1 397 ? 7.641 -0.615 -0.151 1.00 88.69 397 LYS A CA 1
ATOM 3199 C C . LYS A 1 397 ? 8.896 -1.337 0.329 1.00 88.69 397 LYS A C 1
ATOM 3201 O O . LYS A 1 397 ? 9.257 -2.334 -0.276 1.00 88.69 397 LYS A O 1
ATOM 3206 N N . SER A 1 398 ? 9.513 -0.880 1.415 1.00 86.56 398 SER A N 1
ATOM 3207 C CA . SER A 1 398 ? 10.811 -1.358 1.890 1.00 86.56 398 SER A CA 1
ATOM 3208 C C . SER A 1 398 ? 10.734 -2.007 3.266 1.00 86.56 398 SER A C 1
ATOM 3210 O O . SER A 1 398 ? 10.262 -1.411 4.237 1.00 86.56 398 SER A O 1
ATOM 3212 N N . VAL A 1 399 ? 11.270 -3.224 3.366 1.00 87.75 399 VAL A N 1
ATOM 3213 C CA . VAL A 1 399 ? 11.460 -3.911 4.643 1.00 87.75 399 VAL A CA 1
ATOM 3214 C C . VAL A 1 399 ? 12.454 -3.134 5.485 1.00 87.75 399 VAL A C 1
ATOM 3216 O O . VAL A 1 399 ? 12.174 -2.890 6.652 1.00 87.75 399 VAL A O 1
ATOM 3219 N N . TYR A 1 400 ? 13.571 -2.682 4.907 1.00 82.94 400 TYR A N 1
ATOM 3220 C CA . TYR A 1 400 ? 14.599 -1.934 5.638 1.00 82.94 400 TYR A CA 1
ATOM 3221 C C . TYR A 1 400 ? 14.028 -0.728 6.391 1.00 82.94 400 TYR A C 1
ATOM 3223 O O . TYR A 1 400 ? 14.339 -0.527 7.563 1.00 82.94 400 TYR A O 1
ATOM 3231 N N . ASN A 1 401 ? 13.165 0.036 5.722 1.00 82.06 401 ASN A N 1
ATOM 3232 C CA . ASN A 1 401 ? 12.602 1.278 6.243 1.00 82.06 401 ASN A CA 1
ATOM 3233 C C . ASN A 1 401 ? 11.478 1.078 7.263 1.00 82.06 401 ASN A C 1
ATOM 3235 O O . ASN A 1 401 ? 11.150 2.013 7.991 1.00 82.06 401 ASN A O 1
ATOM 3239 N N . ILE A 1 402 ? 10.880 -0.114 7.316 1.00 87.44 402 ILE A N 1
ATOM 3240 C CA . ILE A 1 402 ? 9.812 -0.461 8.266 1.00 87.44 402 ILE A CA 1
ATOM 3241 C C . ILE A 1 402 ? 10.355 -1.293 9.430 1.00 87.44 402 ILE A C 1
ATOM 3243 O O . ILE A 1 402 ? 9.848 -1.232 10.556 1.00 87.44 402 ILE A O 1
ATOM 3247 N N . HIS A 1 403 ? 11.393 -2.079 9.172 1.00 83.75 403 HIS A N 1
ATOM 3248 C CA . HIS A 1 403 ? 11.973 -2.991 10.133 1.00 83.75 403 HIS A CA 1
ATOM 3249 C C . HIS A 1 403 ? 12.556 -2.225 11.327 1.00 83.75 403 HIS A C 1
ATOM 3251 O O . HIS A 1 403 ? 13.395 -1.338 11.186 1.00 83.75 403 HIS A O 1
ATOM 3257 N N . GLY A 1 404 ? 12.083 -2.561 12.528 1.00 83.62 404 GLY A N 1
ATOM 3258 C CA . GLY A 1 404 ? 12.432 -1.874 13.774 1.00 83.62 404 GLY A CA 1
ATOM 3259 C C . GLY A 1 404 ? 11.537 -0.678 14.139 1.00 83.62 404 GLY A C 1
ATOM 3260 O O . GLY A 1 404 ? 11.571 -0.256 15.301 1.00 83.62 404 GLY A O 1
ATOM 3261 N N . LEU A 1 405 ? 10.713 -0.166 13.210 1.00 88.94 405 LEU A N 1
ATOM 3262 C CA . LEU A 1 405 ? 9.665 0.823 13.509 1.00 88.94 405 LEU A CA 1
ATOM 3263 C C . LEU A 1 405 ? 8.429 0.157 14.112 1.00 88.94 405 LEU A C 1
ATOM 3265 O O . LEU A 1 405 ? 7.887 0.616 15.120 1.00 88.94 405 LEU A O 1
ATOM 3269 N N . VAL A 1 406 ? 7.976 -0.928 13.483 1.00 90.69 406 VAL A N 1
ATOM 3270 C CA . VAL A 1 406 ? 6.805 -1.679 13.939 1.00 90.69 406 VAL A CA 1
ATOM 3271 C C . VAL A 1 406 ? 7.142 -2.524 15.175 1.00 90.69 406 VAL A C 1
ATOM 3273 O O . VAL A 1 406 ? 8.245 -3.067 15.269 1.00 90.69 406 VAL A O 1
ATOM 3276 N N . PRO A 1 407 ? 6.221 -2.658 16.149 1.00 90.69 407 PRO A N 1
ATOM 3277 C CA . PRO A 1 407 ? 6.422 -3.551 17.289 1.00 90.69 407 PRO A CA 1
ATOM 3278 C C . PRO A 1 407 ? 6.615 -5.012 16.863 1.00 90.69 407 PRO A C 1
ATOM 3280 O O . PRO A 1 407 ? 5.963 -5.463 15.928 1.00 90.69 407 PRO A O 1
ATOM 3283 N N . SER A 1 408 ? 7.401 -5.782 17.622 1.00 87.94 408 SER A N 1
ATOM 3284 C CA . SER A 1 408 ? 7.709 -7.198 17.337 1.00 87.94 408 SER A CA 1
ATOM 3285 C C . SER A 1 408 ? 6.495 -8.135 17.280 1.00 87.94 408 SER A C 1
ATOM 3287 O O . SER A 1 408 ? 6.591 -9.236 16.754 1.00 87.94 408 SER A O 1
ATOM 3289 N N . CYS A 1 409 ? 5.338 -7.719 17.802 1.00 89.19 409 CYS A N 1
ATOM 3290 C CA . CYS A 1 409 ? 4.087 -8.467 17.661 1.00 89.19 409 CYS A CA 1
ATOM 3291 C C . CYS A 1 409 ? 3.449 -8.345 16.262 1.00 89.19 409 CYS A C 1
ATOM 3293 O O . CYS A 1 409 ? 2.424 -8.976 16.002 1.00 89.19 409 CYS A O 1
ATOM 3295 N N . ILE A 1 410 ? 3.996 -7.493 15.392 1.00 92.50 410 ILE A N 1
ATOM 3296 C CA . ILE A 1 410 ? 3.561 -7.308 14.010 1.00 92.50 410 ILE A CA 1
ATOM 3297 C C . ILE A 1 410 ? 4.534 -8.050 13.102 1.00 92.50 410 ILE A C 1
ATOM 3299 O O . ILE A 1 410 ? 5.719 -7.735 13.066 1.00 92.50 410 ILE A O 1
ATOM 3303 N N . GLU A 1 411 ? 4.020 -9.023 12.362 1.00 92.75 411 GLU A N 1
ATOM 3304 C CA . GLU A 1 411 ? 4.816 -9.826 11.442 1.00 92.75 411 GLU A CA 1
ATOM 3305 C C . GLU A 1 411 ? 5.020 -9.077 10.124 1.00 92.75 411 GLU A C 1
ATOM 3307 O O . GLU A 1 411 ? 4.059 -8.581 9.534 1.00 92.75 411 GLU A O 1
ATOM 3312 N N . ILE A 1 412 ? 6.261 -9.004 9.648 1.00 91.88 412 ILE A N 1
ATOM 3313 C CA . ILE A 1 412 ? 6.577 -8.436 8.337 1.00 91.88 412 ILE A CA 1
ATOM 3314 C C . ILE A 1 412 ? 6.594 -9.569 7.315 1.00 91.88 412 ILE A C 1
ATOM 3316 O O . ILE A 1 412 ? 7.279 -10.568 7.504 1.00 91.88 412 ILE A O 1
ATOM 3320 N N . GLN A 1 413 ? 5.852 -9.388 6.229 1.00 92.69 413 GLN A N 1
ATOM 3321 C CA . GLN A 1 413 ? 5.769 -10.295 5.091 1.00 92.69 413 GLN A CA 1
ATOM 3322 C C . GLN A 1 413 ? 6.353 -9.577 3.864 1.00 92.69 413 GLN A C 1
ATOM 3324 O O . GLN A 1 413 ? 5.656 -8.775 3.227 1.00 92.69 413 GLN A O 1
ATOM 3329 N N . PRO A 1 414 ? 7.650 -9.786 3.569 1.00 90.56 414 PRO A N 1
ATOM 3330 C CA . PRO A 1 414 ? 8.315 -9.152 2.441 1.00 90.56 414 PRO A CA 1
ATOM 3331 C C . PRO A 1 414 ? 7.786 -9.651 1.102 1.00 90.56 414 PRO A C 1
ATOM 3333 O O . PRO A 1 414 ? 7.656 -10.861 0.917 1.00 90.56 414 PRO A O 1
ATOM 3336 N N . PHE A 1 415 ? 7.622 -8.761 0.119 1.00 89.81 415 PHE A N 1
ATOM 3337 C CA . PHE A 1 415 ? 7.245 -9.179 -1.237 1.00 89.81 415 PHE A CA 1
ATOM 3338 C C . PHE A 1 415 ? 8.193 -10.215 -1.828 1.00 89.81 415 PHE A C 1
ATOM 3340 O O . PHE A 1 415 ? 7.740 -11.083 -2.567 1.00 89.81 415 PHE A O 1
ATOM 3347 N N . SER A 1 416 ? 9.497 -10.139 -1.554 1.00 85.19 416 SER A N 1
ATOM 3348 C CA . SER A 1 416 ? 10.487 -11.110 -2.040 1.00 85.19 416 SER A CA 1
ATOM 3349 C C . SER A 1 416 ? 10.190 -12.548 -1.601 1.00 85.19 416 SER A C 1
ATOM 3351 O O . SER A 1 416 ? 10.586 -13.483 -2.298 1.00 85.19 416 SER A O 1
ATOM 3353 N N . ASN A 1 417 ? 9.473 -12.730 -0.491 1.00 86.38 417 ASN A N 1
ATOM 3354 C CA . ASN A 1 417 ? 9.275 -14.022 0.148 1.00 86.38 417 ASN A CA 1
ATOM 3355 C C . ASN A 1 417 ? 8.002 -14.723 -0.347 1.00 86.38 417 ASN A C 1
ATOM 3357 O O . ASN A 1 417 ? 7.087 -14.130 -0.923 1.00 86.38 417 ASN A O 1
ATOM 3361 N N . PHE A 1 418 ? 7.948 -16.032 -0.110 1.00 88.81 418 PHE A N 1
ATOM 3362 C CA . PHE A 1 418 ? 6.735 -16.822 -0.272 1.00 88.81 418 PHE A CA 1
ATOM 3363 C C . PHE A 1 418 ? 5.946 -16.815 1.040 1.00 88.81 418 PHE A C 1
ATOM 3365 O O . PHE A 1 418 ? 6.472 -17.205 2.078 1.00 88.81 418 PHE A O 1
ATOM 3372 N N . HIS A 1 419 ? 4.687 -16.384 0.999 1.00 91.75 419 HIS A N 1
ATOM 3373 C CA . HIS A 1 419 ? 3.822 -16.312 2.176 1.00 91.75 419 HIS A CA 1
ATOM 3374 C C . HIS A 1 419 ? 2.335 -16.366 1.797 1.00 91.75 419 HIS A C 1
ATOM 3376 O O . HIS A 1 419 ? 1.960 -16.286 0.624 1.00 91.75 419 HIS A O 1
ATOM 3382 N N . GLY A 1 420 ? 1.448 -16.441 2.795 1.00 93.25 420 GLY A N 1
ATOM 3383 C CA . GLY A 1 420 ? -0.005 -16.528 2.583 1.00 93.25 420 GLY A CA 1
ATOM 3384 C C . GLY A 1 420 ? -0.577 -15.411 1.702 1.00 93.25 420 GLY A C 1
ATOM 3385 O O . GLY A 1 420 ? -1.497 -15.641 0.921 1.00 93.25 420 GLY A O 1
ATOM 3386 N N . PHE A 1 421 ? 0.026 -14.218 1.749 1.00 95.69 421 PHE A N 1
ATOM 3387 C CA . PHE A 1 421 ? -0.430 -13.062 0.977 1.00 95.69 421 PHE A CA 1
ATOM 3388 C C . PHE A 1 421 ? 0.092 -12.969 -0.468 1.00 95.69 421 PHE A C 1
ATOM 3390 O O . PHE A 1 421 ? -0.278 -12.040 -1.182 1.00 95.69 421 PHE A O 1
ATOM 3397 N N . THR A 1 422 ? 0.952 -13.895 -0.911 1.00 94.44 422 THR A N 1
ATOM 3398 C CA . THR A 1 422 ? 1.713 -13.767 -2.168 1.00 94.44 422 THR A CA 1
ATOM 3399 C C . THR A 1 422 ? 0.826 -13.528 -3.395 1.00 94.44 422 THR A C 1
ATOM 3401 O O . THR A 1 422 ? 1.174 -12.715 -4.247 1.00 94.44 422 THR A O 1
ATOM 3404 N N . ASP A 1 423 ? -0.341 -14.169 -3.472 1.00 95.94 423 ASP A N 1
ATOM 3405 C CA . ASP A 1 423 ? -1.217 -14.077 -4.650 1.00 95.94 423 ASP A CA 1
ATOM 3406 C C . ASP A 1 423 ? -1.985 -12.752 -4.735 1.00 95.94 423 ASP A C 1
ATOM 3408 O O . ASP A 1 423 ? -2.617 -12.479 -5.752 1.00 95.94 423 ASP A O 1
ATOM 3412 N N . PHE A 1 424 ? -1.976 -11.922 -3.688 1.00 96.69 424 PHE A N 1
ATOM 3413 C CA . PHE A 1 424 ? -2.822 -10.725 -3.623 1.00 96.69 424 PHE A CA 1
ATOM 3414 C C . PHE A 1 424 ? -2.113 -9.439 -4.053 1.00 96.69 424 PHE A C 1
ATOM 3416 O O . PHE A 1 424 ? -2.783 -8.430 -4.262 1.00 96.69 424 PHE A O 1
ATOM 3423 N N . PHE A 1 425 ? -0.792 -9.472 -4.234 1.00 95.00 425 PHE A N 1
ATOM 3424 C CA . PHE A 1 425 ? 0.015 -8.313 -4.617 1.00 95.00 425 PHE A CA 1
ATOM 3425 C C . PHE A 1 425 ? 0.690 -8.583 -5.960 1.00 95.00 425 PHE A C 1
ATOM 3427 O O . PHE A 1 425 ? 1.791 -9.123 -6.013 1.00 95.00 425 PHE A O 1
ATOM 3434 N N . GLY A 1 426 ? 0.002 -8.223 -7.046 1.00 94.62 426 GLY A N 1
ATOM 3435 C CA . GLY A 1 426 ? 0.345 -8.592 -8.424 1.00 94.62 426 GLY A CA 1
ATOM 3436 C C . GLY A 1 426 ? -0.706 -9.509 -9.059 1.00 94.62 426 GLY A C 1
ATOM 3437 O O . GLY A 1 426 ? -1.813 -9.665 -8.536 1.00 94.62 426 GLY A O 1
ATOM 3438 N N . LEU A 1 427 ? -0.375 -10.107 -10.203 1.00 96.81 427 LEU A N 1
ATOM 3439 C CA . LEU A 1 427 ? -1.253 -11.030 -10.928 1.00 96.81 427 LEU A CA 1
ATOM 3440 C C . LEU A 1 427 ? -0.669 -12.440 -10.936 1.00 96.81 427 LEU A C 1
ATOM 3442 O O . LEU A 1 427 ? 0.507 -12.633 -11.227 1.00 96.81 427 LEU A O 1
ATOM 3446 N N . THR A 1 428 ? -1.496 -13.434 -10.643 1.00 96.75 428 THR A N 1
ATOM 3447 C CA . THR A 1 428 ? -1.162 -14.844 -10.878 1.00 96.75 428 THR A CA 1
ATOM 3448 C C . THR A 1 428 ? -1.301 -15.187 -12.364 1.00 96.75 428 THR A C 1
ATOM 3450 O O . THR A 1 428 ? -1.964 -14.466 -13.111 1.00 96.75 428 THR A O 1
ATOM 3453 N N . ASN A 1 429 ? -0.740 -16.323 -12.795 1.00 95.44 429 ASN A N 1
ATOM 3454 C CA . ASN A 1 429 ? -0.923 -16.836 -14.162 1.00 95.44 429 ASN A CA 1
ATOM 3455 C C . ASN A 1 429 ? -2.404 -16.917 -14.572 1.00 95.44 429 ASN A C 1
ATOM 3457 O O . ASN A 1 429 ? -2.776 -16.438 -15.639 1.00 95.44 429 ASN A O 1
ATOM 3461 N N . ASN A 1 430 ? -3.259 -17.454 -13.697 1.00 96.19 430 ASN A N 1
ATOM 3462 C CA . ASN A 1 430 ? -4.685 -17.612 -13.986 1.00 96.19 430 ASN A CA 1
ATOM 3463 C C . ASN A 1 430 ? -5.398 -16.264 -14.147 1.00 96.19 430 ASN A C 1
ATOM 3465 O O . ASN A 1 430 ? -6.306 -16.133 -14.961 1.00 96.19 430 ASN A O 1
ATOM 3469 N N . GLU A 1 431 ? -5.011 -15.257 -13.363 1.00 97.31 431 GLU A N 1
ATOM 3470 C CA . GLU A 1 431 ? -5.602 -13.919 -13.454 1.00 97.31 431 GLU A CA 1
ATOM 3471 C C . GLU A 1 431 ? -5.107 -13.160 -14.683 1.00 97.31 431 GLU A C 1
ATOM 3473 O O . GLU A 1 431 ? -5.894 -12.459 -15.312 1.00 97.31 431 GLU A O 1
ATOM 3478 N N . LEU A 1 432 ? -3.835 -13.336 -15.051 1.00 95.94 432 LEU A N 1
ATOM 3479 C CA . LEU A 1 432 ? -3.293 -12.844 -16.313 1.00 95.94 432 LEU A CA 1
ATOM 3480 C C . LEU A 1 432 ? -4.077 -13.438 -17.493 1.00 95.94 432 LEU A C 1
ATOM 3482 O O . LEU A 1 432 ? -4.610 -12.699 -18.312 1.00 95.94 432 LEU A O 1
ATOM 3486 N N . GLU A 1 433 ? -4.228 -14.762 -17.541 1.00 94.81 433 GLU A N 1
ATOM 3487 C CA . GLU A 1 433 ? -5.002 -15.448 -18.584 1.00 94.81 433 GLU A CA 1
ATOM 3488 C C . GLU A 1 433 ? -6.471 -15.025 -18.609 1.00 94.81 433 GLU A C 1
ATOM 3490 O O . GLU A 1 433 ? -7.045 -14.839 -19.681 1.00 94.81 433 GLU A O 1
ATOM 3495 N N . TYR A 1 434 ? -7.085 -14.841 -17.440 1.00 94.50 434 TYR A N 1
ATOM 3496 C CA . TYR A 1 434 ? -8.448 -14.332 -17.331 1.00 94.50 434 TYR A CA 1
ATOM 3497 C C . TYR A 1 434 ? -8.590 -12.934 -17.939 1.00 94.50 434 TYR A C 1
ATOM 3499 O O . TYR A 1 434 ? -9.531 -12.699 -18.694 1.00 94.50 434 TYR A O 1
ATOM 3507 N N . LEU A 1 435 ? -7.658 -12.019 -17.654 1.00 94.50 435 LEU A N 1
ATOM 3508 C CA . LEU A 1 435 ? -7.684 -10.674 -18.223 1.00 94.50 435 LEU A CA 1
ATOM 3509 C C . LEU A 1 435 ? -7.527 -10.700 -19.750 1.00 94.50 435 LEU A C 1
ATOM 3511 O O . LEU A 1 435 ? -8.272 -10.010 -20.433 1.00 94.50 435 LEU A O 1
ATOM 3515 N N . PHE A 1 436 ? -6.634 -11.524 -20.301 1.00 93.38 436 PHE A N 1
ATOM 3516 C CA . PHE A 1 436 ? -6.425 -11.608 -21.756 1.00 93.38 436 PHE A CA 1
ATOM 3517 C C . PHE A 1 436 ? -7.602 -12.241 -22.516 1.00 93.38 436 PHE A C 1
ATOM 3519 O O . PHE A 1 436 ? -7.728 -12.042 -23.720 1.00 93.38 436 PHE A O 1
ATOM 3526 N N . LYS A 1 437 ? -8.492 -12.966 -21.827 1.00 93.19 437 LYS A N 1
ATOM 3527 C CA . LYS A 1 437 ? -9.723 -13.525 -22.411 1.00 93.19 437 LYS A CA 1
ATOM 3528 C C . LYS A 1 437 ? -10.884 -12.530 -22.469 1.00 93.19 437 LYS A C 1
ATOM 3530 O O . LYS A 1 437 ? -11.906 -12.847 -23.074 1.00 93.19 437 LYS A O 1
ATOM 3535 N N . LYS A 1 438 ? -10.763 -11.358 -21.837 1.00 90.75 438 LYS A N 1
ATOM 3536 C CA . LYS A 1 438 ? -11.828 -10.350 -21.813 1.00 90.75 438 LYS A CA 1
ATOM 3537 C C . LYS A 1 438 ? -11.956 -9.649 -23.175 1.00 90.75 438 LYS A C 1
ATOM 3539 O O . LYS A 1 438 ? -11.010 -8.970 -23.589 1.00 90.75 438 LYS A O 1
ATOM 3544 N N . PRO A 1 439 ? -13.096 -9.779 -23.883 1.00 86.62 439 PRO A N 1
ATOM 3545 C CA . PRO A 1 439 ? -13.276 -9.177 -25.206 1.00 86.62 439 PRO A CA 1
ATOM 3546 C C . PRO A 1 439 ? -13.233 -7.641 -25.185 1.00 86.62 439 PRO A C 1
ATOM 3548 O O . PRO A 1 439 ? -12.885 -7.019 -26.189 1.00 86.62 439 PRO A O 1
ATOM 3551 N N . GLU A 1 440 ? -13.533 -7.019 -24.043 1.00 86.69 440 GLU A N 1
ATOM 3552 C CA . GLU A 1 440 ? -13.566 -5.569 -23.850 1.00 86.69 440 GLU A CA 1
ATOM 3553 C C . GLU A 1 440 ? -12.210 -4.901 -24.120 1.00 86.69 440 GLU A C 1
ATOM 3555 O O . GLU A 1 440 ? -12.159 -3.753 -24.564 1.00 86.69 440 GLU A O 1
ATOM 3560 N N . PHE A 1 441 ? -11.099 -5.614 -23.900 1.00 84.25 441 PHE A N 1
ATOM 3561 C CA . PHE A 1 441 ? -9.761 -5.046 -24.070 1.00 84.25 441 PHE A CA 1
ATOM 3562 C C . PHE A 1 441 ? -9.288 -5.008 -25.527 1.00 84.25 441 PHE A C 1
ATOM 3564 O O . PHE A 1 441 ? -8.400 -4.214 -25.848 1.00 84.25 441 PHE A O 1
ATOM 3571 N N . LYS A 1 442 ? -9.898 -5.802 -26.426 1.00 81.50 442 LYS A N 1
ATOM 3572 C CA . LYS A 1 442 ? -9.510 -5.900 -27.850 1.00 81.50 442 LYS A CA 1
ATOM 3573 C C . LYS A 1 442 ? -7.991 -6.072 -28.012 1.00 81.50 442 LYS A C 1
ATOM 3575 O O . LYS A 1 442 ? -7.339 -5.308 -28.725 1.00 81.50 442 LYS A O 1
ATOM 3580 N N . VAL A 1 443 ? -7.424 -7.013 -27.258 1.00 76.38 443 VAL A N 1
ATOM 3581 C CA . VAL A 1 443 ? -5.973 -7.202 -27.149 1.00 76.38 443 VAL A CA 1
ATOM 3582 C C . VAL A 1 443 ? -5.388 -7.600 -28.508 1.00 76.38 443 VAL A C 1
ATOM 3584 O O . VAL A 1 443 ? -5.894 -8.513 -29.152 1.00 76.38 443 VAL A O 1
ATOM 3587 N N . VAL A 1 444 ? -4.325 -6.910 -28.931 1.00 78.50 444 VAL A N 1
ATOM 3588 C CA . VAL A 1 444 ? -3.588 -7.207 -30.176 1.00 78.50 444 VAL A CA 1
ATOM 3589 C C . VAL A 1 444 ? -2.352 -8.072 -29.903 1.00 78.50 444 VAL A C 1
ATOM 3591 O O . VAL A 1 444 ? -1.957 -8.870 -30.744 1.00 78.50 444 VAL A O 1
ATOM 3594 N N . THR A 1 445 ? -1.753 -7.935 -28.720 1.00 82.94 445 THR A N 1
ATOM 3595 C CA . THR A 1 445 ? -0.562 -8.683 -28.296 1.00 82.94 445 THR A CA 1
ATOM 3596 C C . THR A 1 445 ? -0.933 -10.038 -27.703 1.00 82.94 445 THR A C 1
ATOM 3598 O O . THR A 1 445 ? -1.904 -10.152 -26.951 1.00 82.94 445 THR A O 1
ATOM 3601 N N . THR A 1 446 ? -0.126 -11.060 -27.962 1.00 88.94 446 THR A N 1
ATOM 3602 C CA . THR A 1 446 ? -0.332 -12.392 -27.381 1.00 88.94 446 THR A CA 1
ATOM 3603 C C . THR A 1 446 ? 0.069 -12.424 -25.905 1.00 88.94 446 THR A C 1
ATOM 3605 O O . THR A 1 446 ? 0.900 -11.640 -25.435 1.00 88.94 446 THR A O 1
ATOM 3608 N N . ILE A 1 447 ? -0.517 -13.349 -25.143 1.00 92.62 447 ILE A N 1
ATOM 3609 C CA . ILE A 1 447 ? -0.127 -13.546 -23.743 1.00 92.62 447 ILE A CA 1
ATOM 3610 C C . ILE A 1 447 ? 1.301 -14.102 -23.638 1.00 92.62 447 ILE A C 1
ATOM 3612 O O . ILE A 1 447 ? 2.001 -13.808 -22.671 1.00 92.62 447 ILE A O 1
ATOM 3616 N N . GLU A 1 448 ? 1.755 -14.864 -24.632 1.00 93.88 448 GLU A N 1
ATOM 3617 C CA . GLU A 1 448 ? 3.111 -15.400 -24.727 1.00 93.88 448 GLU A CA 1
ATOM 3618 C C . GLU A 1 448 ? 4.149 -14.281 -24.861 1.00 93.88 448 GLU A C 1
ATOM 3620 O O . GLU A 1 448 ? 5.121 -14.271 -24.106 1.00 93.88 448 GLU A O 1
ATOM 3625 N N . GLU A 1 449 ? 3.919 -13.299 -25.740 1.00 93.50 449 GLU A N 1
ATOM 3626 C CA . GLU A 1 449 ? 4.794 -12.124 -25.879 1.00 93.50 449 GLU A CA 1
ATOM 3627 C C . GLU A 1 449 ? 4.861 -11.318 -24.575 1.00 93.50 449 GLU A C 1
ATOM 3629 O O . GLU A 1 449 ? 5.932 -10.888 -24.144 1.00 93.50 449 GLU A O 1
ATOM 3634 N N . VAL A 1 450 ? 3.724 -11.164 -23.892 1.00 93.38 450 VAL A N 1
ATOM 3635 C CA . VAL A 1 450 ? 3.642 -10.457 -22.606 1.00 93.38 450 VAL A CA 1
ATOM 3636 C C . VAL A 1 450 ? 4.394 -11.217 -21.516 1.00 93.38 450 VAL A C 1
ATOM 3638 O O . VAL A 1 450 ? 5.153 -10.615 -20.756 1.00 93.38 450 VAL A O 1
ATOM 3641 N N . LYS A 1 451 ? 4.251 -12.545 -21.451 1.00 94.75 451 LYS A N 1
ATOM 3642 C CA . LYS A 1 451 ? 5.012 -13.391 -20.520 1.00 94.75 451 LYS A CA 1
ATOM 3643 C C . LYS A 1 451 ? 6.515 -13.343 -20.818 1.00 94.75 451 LYS A C 1
ATOM 3645 O O . LYS A 1 451 ? 7.297 -13.339 -19.868 1.00 94.75 451 LYS A O 1
ATOM 3650 N N . ALA A 1 452 ? 6.913 -13.280 -22.090 1.00 93.88 452 ALA A N 1
ATOM 3651 C CA . ALA A 1 452 ? 8.312 -13.184 -22.498 1.00 93.88 452 ALA A CA 1
ATOM 3652 C C . ALA A 1 452 ? 8.942 -11.835 -22.108 1.00 93.88 452 ALA A C 1
ATOM 3654 O O . ALA A 1 452 ? 10.037 -11.819 -21.552 1.00 93.88 452 ALA A O 1
ATOM 3655 N N . TYR A 1 453 ? 8.242 -10.719 -22.337 1.00 94.50 453 TYR A N 1
ATOM 3656 C CA . TYR A 1 453 ? 8.773 -9.380 -22.064 1.00 94.50 453 TYR A CA 1
ATOM 3657 C C . TYR A 1 453 ? 8.713 -8.995 -20.579 1.00 94.50 453 TYR A C 1
ATOM 3659 O O . TYR A 1 453 ? 9.712 -8.585 -19.988 1.00 94.50 453 TYR A O 1
ATOM 3667 N N . TYR A 1 454 ? 7.544 -9.142 -19.946 1.00 93.12 454 TYR A N 1
ATOM 3668 C CA . TYR A 1 454 ? 7.323 -8.691 -18.567 1.00 93.12 454 TYR A CA 1
ATOM 3669 C C . TYR A 1 454 ? 7.727 -9.726 -17.520 1.00 93.12 454 TYR A C 1
ATOM 3671 O O . TYR A 1 454 ? 7.883 -9.370 -16.352 1.00 93.12 454 TYR A O 1
ATOM 3679 N N . GLY A 1 455 ? 7.920 -10.992 -17.904 1.00 91.75 455 GLY A N 1
ATOM 3680 C CA . GLY A 1 455 ? 8.346 -12.061 -17.002 1.00 91.75 455 GLY A CA 1
ATOM 3681 C C . GLY A 1 455 ? 7.491 -12.194 -15.734 1.00 91.75 455 GLY A C 1
ATOM 3682 O O . GLY A 1 455 ? 6.441 -11.573 -15.576 1.00 91.75 455 GLY A O 1
ATOM 3683 N N . ALA A 1 456 ? 7.944 -13.020 -14.793 1.00 91.12 456 ALA A N 1
ATOM 3684 C CA . ALA A 1 456 ? 7.295 -13.165 -13.494 1.00 91.12 456 ALA A CA 1
ATOM 3685 C C . ALA A 1 456 ? 8.308 -13.086 -12.356 1.00 91.12 456 ALA A C 1
ATOM 3687 O O . ALA A 1 456 ? 9.407 -13.641 -12.429 1.00 91.12 456 ALA A O 1
ATOM 3688 N N . TYR A 1 457 ? 7.883 -12.476 -11.256 1.00 90.75 457 TYR A N 1
ATOM 3689 C CA . TYR A 1 457 ? 8.591 -12.502 -9.989 1.00 90.75 457 TYR A CA 1
ATOM 3690 C C . TYR A 1 457 ? 8.368 -13.864 -9.348 1.00 90.75 457 TYR A C 1
ATOM 3692 O O . TYR A 1 457 ? 7.249 -14.218 -8.962 1.00 90.75 457 TYR A O 1
ATOM 3700 N N . ASN A 1 458 ? 9.445 -14.637 -9.248 1.00 87.12 458 ASN A N 1
ATOM 3701 C CA . ASN A 1 458 ? 9.391 -15.972 -8.676 1.00 87.12 458 ASN A CA 1
ATOM 3702 C C . ASN A 1 458 ? 9.407 -15.866 -7.152 1.00 87.12 458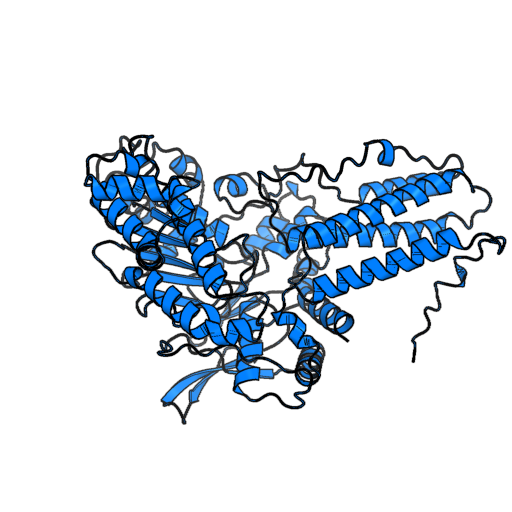 ASN A C 1
ATOM 3704 O O . ASN A 1 458 ? 10.322 -15.288 -6.571 1.00 87.12 458 ASN A O 1
ATOM 3708 N N . LYS A 1 459 ? 8.391 -16.440 -6.514 1.00 87.38 459 LYS A N 1
ATOM 3709 C CA . LYS A 1 459 ? 8.300 -16.593 -5.062 1.00 87.38 459 LYS A CA 1
ATOM 3710 C C . LYS A 1 459 ? 8.526 -18.057 -4.760 1.00 87.38 459 LYS A C 1
ATOM 3712 O O . LYS A 1 459 ? 7.782 -18.896 -5.268 1.00 87.38 459 LYS A O 1
ATOM 3717 N N . ILE A 1 460 ? 9.574 -18.359 -4.008 1.00 83.44 460 ILE A N 1
ATOM 3718 C CA . ILE A 1 460 ? 9.991 -19.734 -3.745 1.00 83.44 460 ILE A CA 1
ATOM 3719 C C . ILE A 1 460 ? 9.975 -19.950 -2.240 1.00 83.44 460 ILE A C 1
ATOM 3721 O O . ILE A 1 460 ? 10.644 -19.234 -1.499 1.00 83.44 460 ILE A O 1
ATOM 3725 N N . ASP A 1 461 ? 9.200 -20.932 -1.805 1.00 82.94 461 ASP A N 1
ATOM 3726 C CA . ASP A 1 461 ? 9.210 -21.398 -0.430 1.00 82.94 461 ASP A CA 1
ATOM 3727 C C . ASP A 1 461 ? 10.469 -22.235 -0.184 1.00 82.94 461 ASP A C 1
ATOM 3729 O O . ASP A 1 461 ? 10.772 -23.179 -0.920 1.00 82.94 461 ASP A O 1
ATOM 3733 N N . VAL A 1 462 ? 11.231 -21.875 0.847 1.00 74.94 462 VAL A N 1
ATOM 3734 C CA . VAL A 1 462 ? 12.540 -22.486 1.117 1.00 74.94 462 VAL A CA 1
ATOM 3735 C C . VAL A 1 462 ? 12.409 -23.962 1.488 1.00 74.94 462 VAL A C 1
ATOM 3737 O O . VAL A 1 462 ? 13.230 -24.773 1.042 1.00 74.94 462 VAL A O 1
ATOM 3740 N N . LEU A 1 463 ? 11.381 -24.298 2.272 1.00 76.50 463 LEU A N 1
ATOM 3741 C CA . LEU A 1 463 ? 11.198 -25.602 2.908 1.00 76.50 463 LEU A CA 1
ATOM 3742 C C . LEU A 1 463 ? 10.499 -26.588 1.974 1.00 76.50 463 LEU A C 1
ATOM 3744 O O . LEU A 1 463 ? 10.988 -27.687 1.736 1.00 76.50 463 LEU A O 1
ATOM 3748 N N . THR A 1 464 ? 9.365 -26.179 1.416 1.00 82.94 464 THR A N 1
ATOM 3749 C CA . THR A 1 464 ? 8.511 -27.017 0.564 1.00 82.94 464 THR A CA 1
ATOM 3750 C C . THR A 1 464 ? 8.933 -27.001 -0.901 1.00 82.94 464 THR A C 1
ATOM 3752 O O . THR A 1 464 ? 8.427 -27.799 -1.687 1.00 82.94 464 THR A O 1
ATOM 3755 N N . LYS A 1 465 ? 9.820 -26.072 -1.292 1.00 80.81 465 LYS A N 1
ATOM 3756 C CA . LYS A 1 465 ? 10.170 -25.771 -2.692 1.00 80.81 465 LYS A CA 1
ATOM 3757 C C . LYS A 1 465 ? 8.970 -25.367 -3.555 1.00 80.81 465 LYS A C 1
ATOM 3759 O O . LYS A 1 465 ? 9.084 -25.328 -4.781 1.00 80.81 465 LYS A O 1
ATOM 3764 N N . ALA A 1 466 ? 7.834 -25.022 -2.941 1.00 86.75 466 ALA A N 1
ATOM 3765 C CA . ALA A 1 466 ? 6.686 -24.490 -3.654 1.00 86.75 466 ALA A CA 1
ATOM 3766 C C . ALA A 1 466 ? 7.072 -23.193 -4.371 1.00 86.75 466 ALA A C 1
ATOM 3768 O O . ALA A 1 466 ? 7.757 -22.332 -3.816 1.00 86.75 466 ALA A O 1
ATOM 3769 N N . LYS A 1 467 ? 6.617 -23.047 -5.615 1.00 88.12 467 LYS A N 1
ATOM 3770 C CA . LYS A 1 467 ? 6.920 -21.887 -6.450 1.00 88.12 467 LYS A CA 1
ATOM 3771 C C . LYS A 1 467 ? 5.637 -21.215 -6.906 1.00 88.12 467 LYS A C 1
ATOM 3773 O O . LYS A 1 467 ? 4.727 -21.871 -7.407 1.00 88.12 467 LYS A O 1
ATOM 3778 N N . LYS A 1 468 ? 5.598 -19.892 -6.786 1.00 91.25 468 LYS A N 1
ATOM 3779 C CA . LYS A 1 468 ? 4.562 -19.032 -7.358 1.00 91.25 468 LYS A CA 1
ATOM 3780 C C . LYS A 1 468 ? 5.184 -18.010 -8.294 1.00 91.25 468 LYS A C 1
ATOM 3782 O O . LYS A 1 468 ? 6.291 -17.529 -8.062 1.00 91.25 468 LYS A O 1
ATOM 3787 N N . GLN A 1 469 ? 4.460 -17.702 -9.360 1.00 91.62 469 GLN A N 1
ATOM 3788 C CA . GLN A 1 469 ? 4.834 -16.703 -10.351 1.00 91.62 469 GLN A CA 1
ATOM 3789 C C . GLN A 1 469 ? 3.848 -15.550 -10.267 1.00 91.62 469 GLN A C 1
ATOM 3791 O O . GLN A 1 469 ? 2.648 -15.746 -10.463 1.00 91.62 469 GLN A O 1
ATOM 3796 N N . ILE A 1 470 ? 4.374 -14.371 -9.947 1.00 94.31 470 ILE A N 1
ATOM 3797 C CA . ILE A 1 470 ? 3.590 -13.153 -9.790 1.00 94.31 470 ILE A CA 1
ATOM 3798 C C . ILE A 1 470 ? 4.032 -12.148 -10.847 1.00 94.31 470 ILE A C 1
ATOM 3800 O O . ILE A 1 470 ? 5.202 -11.782 -10.912 1.00 94.31 470 ILE A O 1
ATOM 3804 N N . TYR A 1 471 ? 3.097 -11.704 -11.673 1.00 94.06 471 TYR A N 1
ATOM 3805 C CA . TYR A 1 471 ? 3.301 -10.702 -12.711 1.00 94.06 471 TYR A CA 1
ATOM 3806 C C . TYR A 1 471 ? 3.021 -9.307 -12.155 1.00 94.06 471 TYR A C 1
ATOM 3808 O O . TYR A 1 471 ? 2.153 -9.125 -11.291 1.00 94.06 471 TYR A O 1
ATOM 3816 N N . CYS A 1 472 ? 3.741 -8.311 -12.669 1.00 92.25 472 CYS A N 1
ATOM 3817 C CA . CYS A 1 472 ? 3.504 -6.919 -12.317 1.00 92.25 472 CYS A CA 1
ATOM 3818 C C . CYS A 1 472 ? 2.126 -6.483 -12.833 1.00 92.25 472 CYS A C 1
ATOM 3820 O O . CYS A 1 472 ? 1.895 -6.406 -14.040 1.00 92.25 472 CYS A O 1
ATOM 3822 N N . MET A 1 473 ? 1.203 -6.191 -11.912 1.00 91.00 473 MET A N 1
ATOM 3823 C CA . MET A 1 473 ? -0.163 -5.787 -12.259 1.00 91.00 473 MET A CA 1
ATOM 3824 C C . MET A 1 473 ? -0.174 -4.505 -13.097 1.00 91.00 473 MET A C 1
ATOM 3826 O O . MET A 1 473 ? -0.910 -4.408 -14.070 1.00 91.00 473 MET A O 1
ATOM 3830 N N . TRP A 1 474 ? 0.674 -3.540 -12.749 1.00 89.38 474 TRP A N 1
ATOM 3831 C CA . TRP A 1 474 ? 0.760 -2.257 -13.433 1.00 89.38 474 TRP A CA 1
ATOM 3832 C C . TRP A 1 474 ? 1.125 -2.384 -14.915 1.00 89.38 474 TRP A C 1
ATOM 3834 O O . TRP A 1 474 ? 0.425 -1.839 -15.771 1.00 89.38 474 TRP A O 1
ATOM 3844 N N . SER A 1 475 ? 2.189 -3.129 -1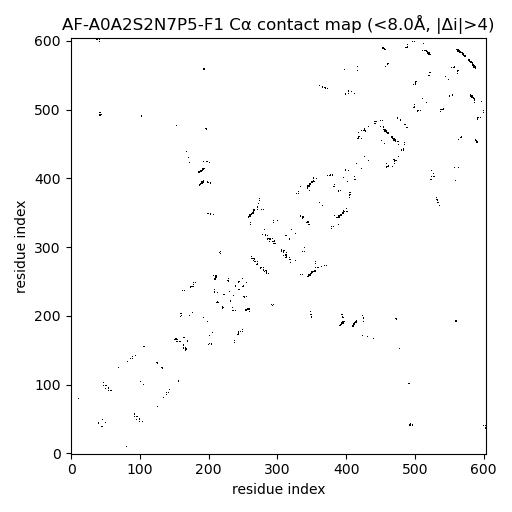5.215 1.00 89.81 475 SER A N 1
ATOM 3845 C CA . SER A 1 475 ? 2.671 -3.302 -16.583 1.00 89.81 475 SER A CA 1
ATOM 3846 C C . SER A 1 475 ? 1.634 -4.042 -17.429 1.00 89.81 475 SER A C 1
ATOM 3848 O O . SER A 1 475 ? 1.257 -3.573 -18.499 1.00 89.81 475 SER A O 1
ATOM 3850 N N . VAL A 1 476 ? 1.067 -5.131 -16.895 1.00 92.44 476 VAL A N 1
ATOM 3851 C CA . VAL A 1 476 ? 0.029 -5.920 -17.577 1.00 92.44 476 VAL A CA 1
ATOM 3852 C C . VAL A 1 476 ? -1.223 -5.092 -17.872 1.00 92.44 476 VAL A C 1
ATOM 3854 O O . VAL A 1 476 ? -1.730 -5.130 -18.991 1.00 92.44 476 VAL A O 1
ATOM 3857 N N . LEU A 1 477 ? -1.733 -4.322 -16.905 1.00 89.44 477 LEU A N 1
ATOM 3858 C CA . LEU A 1 477 ? -2.920 -3.499 -17.147 1.00 89.44 477 LEU A CA 1
ATOM 3859 C C . LEU A 1 477 ? -2.638 -2.394 -18.182 1.00 89.44 477 LEU A C 1
ATOM 3861 O O . LEU A 1 477 ? -3.523 -2.070 -18.971 1.00 89.44 477 LEU A O 1
ATOM 3865 N N . ASN A 1 478 ? -1.419 -1.842 -18.236 1.00 85.62 478 ASN A N 1
ATOM 3866 C CA . ASN A 1 478 ? -1.047 -0.881 -19.280 1.00 85.62 478 ASN A CA 1
ATOM 3867 C C . ASN A 1 478 ? -0.975 -1.519 -20.670 1.00 85.62 478 ASN A C 1
ATOM 3869 O O . ASN A 1 478 ? -1.433 -0.890 -21.621 1.00 85.62 478 ASN A O 1
ATOM 3873 N N . VAL A 1 479 ? -0.494 -2.761 -20.789 1.00 87.62 479 VAL A N 1
ATOM 3874 C CA . VAL A 1 479 ? -0.563 -3.512 -22.055 1.00 87.62 479 VAL A CA 1
ATOM 3875 C C . VAL A 1 479 ? -2.007 -3.649 -22.513 1.00 87.62 479 VAL A C 1
ATOM 3877 O O . VAL A 1 479 ? -2.310 -3.382 -23.669 1.00 87.62 479 VAL A O 1
ATOM 3880 N N . LEU A 1 480 ? -2.920 -4.020 -21.614 1.00 88.25 480 LEU A N 1
ATOM 3881 C CA . LEU A 1 480 ? -4.334 -4.181 -21.960 1.00 88.25 480 LEU A CA 1
ATOM 3882 C C . LEU A 1 480 ? -4.990 -2.846 -22.341 1.00 88.25 480 LEU A C 1
ATOM 3884 O O . LEU A 1 480 ? -5.791 -2.800 -23.271 1.00 88.25 480 LEU A O 1
ATOM 3888 N N . LYS A 1 481 ? -4.625 -1.753 -21.660 1.00 82.75 481 LYS A N 1
ATOM 3889 C CA . LYS A 1 481 ? -5.126 -0.405 -21.962 1.00 82.75 481 LYS A CA 1
ATOM 3890 C C . LYS A 1 481 ? -4.619 0.117 -23.307 1.00 82.75 481 LYS A C 1
ATOM 3892 O O . LYS A 1 481 ? -5.405 0.631 -24.094 1.00 82.75 481 LYS A O 1
ATOM 3897 N N . ARG A 1 482 ? -3.315 -0.002 -23.556 1.00 77.62 482 ARG A N 1
ATOM 3898 C CA . ARG A 1 482 ? -2.621 0.613 -24.703 1.00 77.62 482 ARG A CA 1
ATOM 3899 C C . ARG A 1 482 ? -2.428 -0.332 -25.882 1.00 77.62 482 ARG A C 1
ATOM 3901 O O . ARG A 1 482 ? -1.965 0.083 -26.939 1.00 77.62 482 ARG A O 1
ATOM 3908 N N . ARG A 1 483 ? -2.763 -1.609 -25.693 1.00 81.00 483 ARG A N 1
ATOM 3909 C CA . ARG A 1 483 ? -2.723 -2.685 -26.694 1.00 81.00 483 ARG A CA 1
ATOM 3910 C C . ARG A 1 483 ? -1.346 -2.873 -27.334 1.00 81.00 483 ARG A C 1
ATOM 3912 O O . ARG A 1 483 ? -1.252 -3.234 -28.504 1.00 81.00 483 ARG A O 1
ATOM 3919 N N . ARG A 1 484 ? -0.279 -2.620 -26.575 1.00 81.62 484 ARG A N 1
ATOM 3920 C CA . ARG A 1 484 ? 1.108 -2.749 -27.033 1.00 81.62 484 ARG A CA 1
ATOM 3921 C C . ARG A 1 484 ? 2.031 -3.114 -25.880 1.00 81.62 484 ARG A C 1
ATOM 3923 O O . ARG A 1 484 ? 1.729 -2.824 -24.726 1.00 81.62 484 ARG A O 1
ATOM 3930 N N . ILE A 1 485 ? 3.158 -3.728 -26.217 1.00 84.62 485 ILE A N 1
ATOM 3931 C CA . ILE A 1 485 ? 4.265 -3.941 -25.287 1.00 84.62 485 ILE A CA 1
ATOM 3932 C C . ILE A 1 485 ? 5.130 -2.680 -25.286 1.00 84.62 485 ILE A C 1
ATOM 3934 O O . ILE A 1 485 ? 5.483 -2.153 -26.341 1.00 84.62 485 ILE A O 1
ATOM 3938 N N . ASP A 1 486 ? 5.433 -2.182 -24.095 1.00 82.00 486 ASP A N 1
ATOM 3939 C CA . ASP A 1 486 ? 6.348 -1.066 -23.855 1.00 82.00 486 ASP A CA 1
ATOM 3940 C C . ASP A 1 486 ? 6.897 -1.134 -22.426 1.00 82.00 486 ASP A C 1
ATOM 3942 O O . ASP A 1 486 ? 6.433 -1.926 -21.599 1.00 82.00 486 ASP A O 1
ATOM 3946 N N . ASN A 1 487 ? 7.846 -0.261 -22.117 1.00 82.31 487 ASN A N 1
ATOM 3947 C CA . ASN A 1 487 ? 8.285 -0.048 -20.755 1.00 82.31 487 ASN A CA 1
ATOM 3948 C C . ASN A 1 487 ? 7.276 0.832 -19.991 1.00 82.31 487 ASN A C 1
ATOM 3950 O O . ASN A 1 487 ? 7.224 2.052 -20.168 1.00 82.31 487 ASN A O 1
ATOM 3954 N N . TYR A 1 488 ? 6.466 0.198 -19.139 1.00 80.44 488 TYR A N 1
ATOM 3955 C CA . TYR A 1 488 ? 5.501 0.853 -18.252 1.00 80.44 488 TYR A CA 1
ATOM 3956 C C . TYR A 1 488 ? 6.004 0.965 -16.814 1.00 80.44 488 TYR A C 1
ATOM 3958 O O . TYR A 1 488 ? 5.382 1.651 -15.996 1.00 80.44 488 TYR A O 1
ATOM 3966 N N . TRP A 1 489 ? 7.116 0.308 -16.503 1.00 79.12 489 TRP A N 1
ATOM 3967 C CA . TRP A 1 489 ? 7.792 0.375 -15.226 1.00 79.12 489 TRP A CA 1
ATOM 3968 C C . TRP A 1 489 ? 8.894 1.426 -15.255 1.00 79.12 489 TRP A C 1
ATOM 3970 O O . TRP A 1 489 ? 10.024 1.172 -15.657 1.00 79.12 489 TRP A O 1
ATOM 3980 N N . GLN A 1 490 ? 8.571 2.614 -14.760 1.00 67.06 490 GLN A N 1
ATOM 3981 C CA . GLN A 1 490 ? 9.581 3.624 -14.486 1.00 67.06 490 GLN A CA 1
ATOM 3982 C C . GLN A 1 490 ? 9.391 4.106 -13.060 1.00 67.06 490 GLN A C 1
ATOM 3984 O O . GLN A 1 490 ? 8.400 4.764 -12.740 1.00 67.06 490 GLN A O 1
ATOM 3989 N N . ASP A 1 491 ? 10.338 3.756 -12.197 1.00 66.81 491 ASP A N 1
ATOM 3990 C CA . ASP A 1 491 ? 10.468 4.408 -10.900 1.00 66.81 491 ASP A CA 1
ATOM 3991 C C . ASP A 1 491 ? 11.721 5.269 -10.932 1.00 66.81 491 ASP A C 1
ATOM 3993 O O . ASP A 1 491 ? 12.808 4.785 -11.239 1.00 66.81 491 ASP A O 1
ATOM 3997 N N . PHE A 1 492 ? 11.565 6.553 -10.648 1.00 57.56 492 PHE A N 1
ATOM 3998 C CA . PHE A 1 492 ? 12.679 7.475 -10.532 1.00 57.56 492 PHE A CA 1
ATOM 3999 C C . PHE A 1 492 ? 12.639 8.089 -9.139 1.00 57.56 492 PHE A C 1
ATOM 4001 O O . PHE A 1 492 ? 11.601 8.536 -8.658 1.00 57.56 492 PHE A O 1
ATOM 4008 N N . GLY A 1 493 ? 13.783 8.067 -8.471 1.00 61.91 493 GLY A N 1
ATOM 4009 C CA . GLY A 1 493 ? 13.947 8.492 -7.091 1.00 61.91 493 GLY A CA 1
ATOM 4010 C C . GLY A 1 493 ? 15.431 8.542 -6.769 1.00 61.91 493 GLY A C 1
ATOM 4011 O O . GLY A 1 493 ? 16.226 7.872 -7.428 1.00 61.91 493 GLY A O 1
ATOM 4012 N N . THR A 1 494 ? 15.826 9.309 -5.756 1.00 63.59 494 THR A N 1
ATOM 4013 C CA . THR A 1 494 ? 17.256 9.505 -5.451 1.00 63.59 494 THR A CA 1
ATOM 4014 C C . THR A 1 494 ? 18.016 8.238 -5.114 1.00 63.59 494 THR A C 1
ATOM 4016 O O . THR A 1 494 ? 19.232 8.209 -5.268 1.00 63.59 494 THR A O 1
ATOM 4019 N N . PHE A 1 495 ? 17.331 7.167 -4.715 1.00 76.62 495 PHE A N 1
ATOM 4020 C CA . PHE A 1 495 ? 17.973 5.868 -4.575 1.00 76.62 495 PHE A CA 1
ATOM 4021 C C . PHE A 1 495 ? 18.680 5.429 -5.872 1.00 76.62 495 PHE A C 1
ATOM 4023 O O . PHE A 1 495 ? 19.783 4.890 -5.807 1.00 76.62 495 PHE A O 1
ATOM 4030 N N . PHE A 1 496 ? 18.101 5.715 -7.042 1.00 80.31 496 PHE A N 1
ATOM 4031 C CA . PHE A 1 496 ? 18.691 5.365 -8.335 1.00 80.31 496 PHE A CA 1
ATOM 4032 C C . PHE A 1 496 ? 19.838 6.295 -8.751 1.00 80.31 496 PHE A C 1
ATOM 4034 O O . PHE A 1 496 ? 20.664 5.876 -9.555 1.00 80.31 496 PHE A O 1
ATOM 4041 N N . CYS A 1 497 ? 19.992 7.487 -8.147 1.00 77.19 497 CYS A N 1
ATOM 4042 C CA . CYS A 1 497 ? 21.182 8.334 -8.344 1.00 77.19 497 CYS A CA 1
ATOM 4043 C C . CYS A 1 497 ? 22.473 7.583 -8.026 1.00 77.19 497 CYS A C 1
ATOM 4045 O O . CYS A 1 497 ? 23.518 7.871 -8.606 1.00 77.19 497 CYS A O 1
ATOM 4047 N N . ASN A 1 498 ? 22.403 6.604 -7.124 1.00 80.44 498 ASN A N 1
ATOM 4048 C CA . ASN A 1 498 ? 23.541 5.778 -6.750 1.00 80.44 498 ASN A CA 1
ATOM 4049 C C . ASN A 1 498 ? 24.105 4.975 -7.938 1.00 80.44 498 ASN A C 1
ATOM 4051 O O . ASN A 1 498 ? 25.259 4.572 -7.887 1.00 80.44 498 ASN A O 1
ATOM 4055 N N . PHE A 1 499 ? 23.369 4.810 -9.045 1.00 86.00 499 PHE A N 1
ATOM 4056 C CA . PHE A 1 499 ? 23.890 4.190 -10.274 1.00 86.00 499 PHE A CA 1
ATOM 4057 C C . PHE A 1 499 ? 24.936 5.065 -10.989 1.00 86.00 499 PHE A C 1
ATOM 4059 O O . PHE A 1 499 ? 25.652 4.580 -11.863 1.00 86.00 499 PHE A O 1
ATOM 4066 N N . SER A 1 500 ? 25.068 6.341 -10.608 1.00 81.44 500 SER A N 1
ATOM 4067 C CA . SER A 1 500 ? 26.177 7.196 -11.050 1.00 81.44 500 SER A CA 1
ATOM 4068 C C . SER A 1 500 ? 27.512 6.852 -10.371 1.00 81.44 500 SER A C 1
ATOM 4070 O O . SER A 1 500 ? 28.569 7.201 -10.894 1.00 81.44 500 SER A O 1
ATOM 4072 N N . VAL A 1 501 ? 27.488 6.150 -9.229 1.00 84.56 501 VAL A N 1
ATOM 4073 C CA . VAL A 1 501 ? 28.700 5.737 -8.508 1.00 84.56 501 VAL A CA 1
ATOM 4074 C C . VAL A 1 501 ? 29.382 4.606 -9.291 1.00 84.56 501 VAL A C 1
ATOM 4076 O O . VAL A 1 501 ? 28.738 3.578 -9.518 1.00 84.56 501 VAL A O 1
ATOM 4079 N N . PRO A 1 502 ? 30.672 4.725 -9.676 1.00 87.50 502 PRO A N 1
ATOM 4080 C CA . PRO A 1 502 ? 31.327 3.758 -10.565 1.00 87.50 502 PRO A CA 1
ATOM 4081 C C . PRO A 1 502 ? 31.260 2.301 -10.087 1.00 87.50 502 PRO A C 1
ATOM 4083 O O . PRO A 1 502 ? 31.025 1.391 -10.882 1.00 87.50 502 PRO A O 1
ATOM 4086 N N . SER A 1 503 ? 31.414 2.075 -8.779 1.00 86.94 503 SER A N 1
ATOM 4087 C CA . SER A 1 503 ? 31.350 0.739 -8.176 1.00 86.94 503 SER A CA 1
ATOM 4088 C C . SER A 1 503 ? 29.948 0.121 -8.248 1.00 86.94 503 SER A C 1
ATOM 4090 O O . SER A 1 503 ? 29.821 -1.070 -8.522 1.00 86.94 503 SER A O 1
ATOM 4092 N N . ILE A 1 504 ? 28.890 0.922 -8.074 1.00 89.56 504 ILE A N 1
ATOM 4093 C CA . ILE A 1 504 ? 27.496 0.480 -8.237 1.00 89.56 504 ILE A CA 1
ATOM 4094 C C . ILE A 1 504 ? 27.184 0.244 -9.709 1.00 89.56 504 ILE A C 1
ATOM 4096 O O . ILE A 1 504 ? 26.610 -0.788 -10.046 1.00 89.56 504 ILE A O 1
ATOM 4100 N N . ARG A 1 505 ? 27.591 1.165 -10.588 1.00 90.06 505 ARG A N 1
ATOM 4101 C CA . ARG A 1 505 ? 27.388 1.046 -12.034 1.00 90.06 505 ARG A CA 1
ATOM 4102 C C . ARG A 1 505 ? 27.950 -0.266 -12.568 1.00 90.06 505 ARG A C 1
ATOM 4104 O O . ARG A 1 505 ? 27.208 -1.030 -13.172 1.00 90.06 505 ARG A O 1
ATOM 4111 N N . SER A 1 506 ? 29.208 -0.574 -12.244 1.00 90.44 506 SER A N 1
ATOM 4112 C CA . SER A 1 506 ? 29.857 -1.822 -12.661 1.00 90.44 506 SER A CA 1
ATOM 4113 C C . SER A 1 506 ? 29.097 -3.066 -12.184 1.00 90.44 506 SER A C 1
ATOM 4115 O O . SER A 1 506 ? 28.980 -4.050 -12.910 1.00 90.44 506 SER A O 1
ATOM 4117 N N . ILE A 1 507 ? 28.532 -3.034 -10.974 1.00 91.25 507 ILE A N 1
ATOM 4118 C CA . ILE A 1 507 ? 27.705 -4.130 -10.450 1.00 91.25 507 ILE A CA 1
ATOM 4119 C C . ILE A 1 507 ? 26.393 -4.264 -11.230 1.00 91.25 507 ILE A C 1
ATOM 4121 O O . ILE A 1 507 ? 25.975 -5.380 -11.541 1.00 91.25 507 ILE A O 1
ATOM 4125 N N . MET A 1 508 ? 25.742 -3.147 -11.554 1.00 93.00 508 MET A N 1
ATOM 4126 C CA . MET A 1 508 ? 24.507 -3.160 -12.338 1.00 93.00 508 MET A CA 1
ATOM 4127 C C . MET A 1 508 ? 24.755 -3.624 -13.781 1.00 93.00 508 MET A C 1
ATOM 4129 O O . MET A 1 508 ? 23.961 -4.402 -14.302 1.00 93.00 508 MET A O 1
ATOM 4133 N N . GLU A 1 509 ? 25.876 -3.243 -14.397 1.00 93.00 509 GLU A N 1
ATOM 4134 C CA . GLU A 1 509 ? 26.308 -3.729 -15.718 1.00 93.00 509 GLU A CA 1
ATOM 4135 C C . GLU A 1 509 ? 26.539 -5.249 -15.722 1.00 93.00 509 GLU A C 1
ATOM 4137 O O . GLU A 1 509 ? 26.089 -5.938 -16.636 1.00 93.00 509 GLU A O 1
ATOM 4142 N N . LYS A 1 510 ? 27.139 -5.809 -14.663 1.00 92.50 510 LYS A N 1
ATOM 4143 C CA . LYS A 1 510 ? 27.262 -7.271 -14.492 1.00 92.50 510 LYS A CA 1
ATOM 4144 C C . LYS A 1 510 ? 25.903 -7.966 -14.403 1.00 92.50 510 LYS A C 1
ATOM 4146 O O . LYS A 1 510 ? 25.690 -9.004 -15.027 1.00 92.50 510 LYS A O 1
ATOM 4151 N N . LEU A 1 511 ? 24.954 -7.383 -13.666 1.00 92.94 511 LEU A N 1
ATOM 4152 C CA . LEU A 1 511 ? 23.582 -7.897 -13.597 1.00 92.94 511 LEU A CA 1
ATOM 4153 C C . LEU A 1 511 ? 22.874 -7.826 -14.961 1.00 92.94 511 LEU A C 1
ATOM 4155 O O . LEU A 1 511 ? 22.148 -8.756 -15.316 1.00 92.94 511 LEU A O 1
ATOM 4159 N N . LEU A 1 512 ? 23.111 -6.768 -15.748 1.00 93.38 512 LEU A N 1
ATOM 4160 C CA . LEU A 1 512 ? 22.648 -6.667 -17.137 1.00 93.38 512 LEU A CA 1
ATOM 4161 C C . LEU A 1 512 ? 23.311 -7.732 -18.029 1.00 93.38 512 LEU A C 1
ATOM 4163 O O . LEU A 1 512 ? 22.643 -8.315 -18.878 1.00 93.38 512 LEU A O 1
ATOM 4167 N N . ALA A 1 513 ? 24.566 -8.098 -17.783 1.00 93.00 513 ALA A N 1
ATOM 4168 C CA . ALA A 1 513 ? 25.230 -9.216 -18.457 1.00 93.00 513 ALA A CA 1
ATOM 4169 C C . ALA A 1 513 ? 24.758 -10.614 -17.985 1.00 93.00 513 ALA A C 1
ATOM 4171 O O . ALA A 1 513 ? 25.305 -11.627 -18.415 1.00 93.00 513 ALA A O 1
ATOM 4172 N N . ASN A 1 514 ? 23.717 -10.692 -17.142 1.00 88.12 514 ASN A N 1
ATOM 4173 C CA . ASN A 1 514 ? 23.179 -11.919 -16.536 1.00 88.12 514 ASN A CA 1
ATOM 4174 C C . ASN A 1 514 ? 24.143 -12.642 -15.578 1.00 88.12 514 ASN A C 1
ATOM 4176 O O . ASN A 1 514 ? 23.955 -13.829 -15.292 1.00 88.12 514 ASN A O 1
ATOM 4180 N N . GLU A 1 515 ? 25.137 -11.942 -15.029 1.00 88.56 515 GLU A N 1
ATOM 4181 C CA . GLU A 1 515 ? 25.959 -12.499 -13.958 1.00 88.56 515 GLU A CA 1
ATOM 4182 C C . GLU A 1 515 ? 25.121 -12.680 -12.685 1.00 88.56 515 GLU A C 1
ATOM 4184 O O . GLU A 1 515 ? 24.390 -11.786 -12.252 1.00 88.56 515 GLU A O 1
ATOM 4189 N N . SER A 1 516 ? 25.217 -13.859 -12.069 1.00 79.25 516 SER A N 1
ATOM 4190 C CA . SER A 1 516 ? 24.504 -14.150 -10.824 1.00 79.25 516 SER A CA 1
ATOM 4191 C C . SER A 1 516 ? 25.298 -13.645 -9.625 1.00 79.25 516 SER A C 1
ATOM 4193 O O . SER A 1 516 ? 26.424 -14.081 -9.390 1.00 79.25 516 SER A O 1
ATOM 4195 N N . ILE A 1 517 ? 24.684 -12.771 -8.829 1.00 85.88 517 ILE A N 1
ATOM 4196 C CA . ILE A 1 517 ? 25.288 -12.217 -7.613 1.00 85.88 517 ILE A CA 1
ATOM 4197 C C . ILE A 1 517 ? 24.658 -12.878 -6.387 1.00 85.88 517 ILE A C 1
ATOM 4199 O O . ILE A 1 517 ? 23.443 -13.069 -6.334 1.00 85.88 517 ILE A O 1
ATOM 4203 N N . VAL A 1 518 ? 25.486 -13.229 -5.401 1.00 85.88 518 VAL A N 1
ATOM 4204 C CA . VAL A 1 518 ? 25.029 -13.751 -4.106 1.00 85.88 518 VAL A CA 1
ATOM 4205 C C . VAL A 1 518 ? 24.802 -12.594 -3.146 1.00 85.88 518 VAL A C 1
ATOM 4207 O O . VAL A 1 518 ? 25.686 -11.759 -2.951 1.00 85.88 518 VAL A O 1
ATOM 4210 N N . VAL A 1 519 ? 23.632 -12.573 -2.515 1.00 84.25 519 VAL A N 1
ATOM 4211 C CA . VAL A 1 519 ? 23.238 -11.533 -1.561 1.00 84.25 519 VAL A CA 1
ATOM 4212 C C . VAL A 1 519 ? 22.737 -12.158 -0.277 1.00 84.25 519 VAL A C 1
ATOM 4214 O O . VAL A 1 519 ? 22.064 -13.185 -0.300 1.00 84.25 519 VAL A O 1
ATOM 4217 N N . MET A 1 520 ? 23.066 -11.514 0.840 1.00 84.12 520 MET A N 1
ATOM 4218 C CA . MET A 1 520 ? 22.489 -11.814 2.143 1.00 84.12 520 MET A CA 1
ATOM 4219 C C . MET A 1 520 ? 21.212 -10.991 2.321 1.00 84.12 520 MET A C 1
ATOM 4221 O O . MET A 1 520 ? 21.247 -9.757 2.284 1.00 84.12 520 MET A O 1
ATOM 4225 N N . PHE A 1 521 ? 20.084 -11.673 2.479 1.00 78.94 521 PHE A N 1
ATOM 4226 C CA . PHE A 1 521 ? 18.792 -11.038 2.697 1.00 78.94 521 PHE A CA 1
ATOM 4227 C C . PHE A 1 521 ? 18.671 -10.504 4.120 1.00 78.94 521 PHE A C 1
ATOM 4229 O O . PHE A 1 521 ? 19.315 -11.014 5.039 1.00 78.94 521 PHE A O 1
ATOM 4236 N N . TYR A 1 522 ? 17.835 -9.482 4.309 1.00 72.50 522 TYR A N 1
ATOM 4237 C CA . TYR A 1 522 ? 17.498 -9.032 5.655 1.00 72.50 522 TYR A CA 1
ATOM 4238 C C . TYR A 1 522 ? 16.883 -10.170 6.464 1.00 72.50 522 TYR A C 1
ATOM 4240 O O . TYR A 1 522 ? 15.923 -10.807 6.026 1.00 72.50 522 TYR A O 1
ATOM 4248 N N . ASP A 1 523 ? 17.398 -10.368 7.673 1.00 68.88 523 ASP A N 1
ATOM 4249 C CA . ASP A 1 523 ? 16.692 -11.158 8.665 1.00 68.88 523 ASP A CA 1
ATOM 4250 C C . ASP A 1 523 ? 15.465 -10.361 9.131 1.00 68.88 523 ASP A C 1
ATOM 4252 O O . ASP A 1 523 ? 15.583 -9.331 9.797 1.00 68.88 523 ASP A O 1
ATOM 4256 N N . SER A 1 524 ? 14.280 -10.806 8.712 1.00 62.44 524 SER A N 1
ATOM 4257 C CA . SER A 1 524 ? 12.999 -10.225 9.120 1.00 62.44 524 SER A CA 1
ATOM 4258 C C . SER A 1 524 ? 12.500 -10.765 10.466 1.00 62.44 524 SER A C 1
ATOM 4260 O O . SER A 1 524 ? 11.419 -10.372 10.905 1.00 62.44 524 SER A O 1
ATOM 4262 N N . THR A 1 525 ? 13.229 -11.698 11.088 1.00 58.94 525 THR A N 1
ATOM 4263 C CA . THR A 1 525 ? 12.851 -12.358 12.346 1.00 58.94 525 THR A CA 1
ATOM 4264 C C . THR A 1 525 ? 13.463 -11.687 13.575 1.00 58.94 525 THR A C 1
ATOM 4266 O O . THR A 1 525 ? 12.846 -11.694 14.643 1.00 58.94 525 THR A O 1
ATOM 4269 N N . GLU A 1 526 ? 14.609 -11.018 13.431 1.00 56.91 526 GLU A N 1
ATOM 4270 C CA . GLU A 1 526 ? 15.255 -10.295 14.525 1.00 56.91 526 GLU A CA 1
ATOM 4271 C C . GLU A 1 526 ? 14.928 -8.803 14.531 1.00 56.91 526 GLU A C 1
ATOM 4273 O O . GLU A 1 526 ? 15.406 -8.028 13.711 1.00 56.91 526 GLU A O 1
ATOM 4278 N N . SER A 1 527 ? 14.171 -8.357 15.534 1.00 55.25 527 SER A N 1
ATOM 4279 C CA . SER A 1 527 ? 13.903 -6.933 15.759 1.00 55.25 527 SER A CA 1
ATOM 4280 C C . SER A 1 527 ? 15.209 -6.139 15.918 1.00 55.25 527 SER A C 1
ATOM 4282 O O . SER A 1 527 ? 15.826 -6.176 16.986 1.00 55.25 527 SER A O 1
ATOM 4284 N N . LYS A 1 528 ? 15.565 -5.307 14.926 1.00 58.69 528 LYS A N 1
ATOM 4285 C CA . LYS A 1 528 ? 16.632 -4.302 15.079 1.00 58.69 528 LYS A CA 1
ATOM 4286 C C . LYS A 1 528 ? 16.332 -3.409 16.288 1.00 58.69 528 LYS A C 1
ATOM 4288 O O . LYS A 1 528 ? 15.352 -2.659 16.315 1.00 58.69 528 LYS A O 1
ATOM 4293 N N . THR A 1 529 ? 17.183 -3.487 17.306 1.00 54.59 529 THR A N 1
ATOM 4294 C CA . THR A 1 529 ? 17.069 -2.690 18.535 1.00 54.59 529 THR A CA 1
ATOM 4295 C C . THR A 1 529 ? 17.431 -1.222 18.299 1.00 54.59 529 THR A C 1
ATOM 4297 O O . THR A 1 529 ? 16.827 -0.348 18.927 1.00 54.59 529 THR A O 1
ATOM 4300 N N . TYR A 1 530 ? 18.316 -0.944 17.332 1.00 57.69 530 TYR A N 1
ATOM 4301 C CA . TYR A 1 530 ? 18.820 0.393 17.010 1.00 57.69 530 TYR A CA 1
ATOM 4302 C C . TYR A 1 530 ? 18.622 0.766 15.529 1.00 57.69 530 TYR A C 1
ATOM 4304 O O . TYR A 1 530 ? 18.808 -0.089 14.658 1.00 57.69 530 TYR A O 1
ATOM 4312 N N . PRO A 1 531 ? 18.277 2.033 15.221 1.00 63.78 531 PRO A N 1
ATOM 4313 C CA . PRO A 1 531 ? 18.220 2.512 13.845 1.00 63.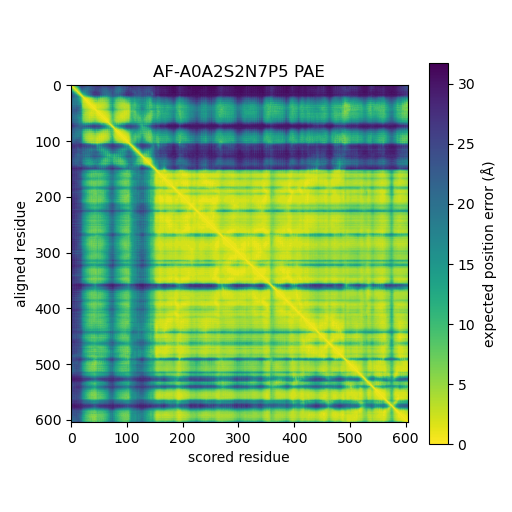78 531 PRO A CA 1
ATOM 4314 C C . PRO A 1 531 ? 19.604 2.482 13.205 1.00 63.78 531 PRO A C 1
ATOM 4316 O O . PRO A 1 531 ? 20.518 3.157 13.675 1.00 63.78 531 PRO A O 1
ATOM 4319 N N . THR A 1 532 ? 19.748 1.747 12.106 1.00 67.56 532 THR A N 1
ATOM 4320 C CA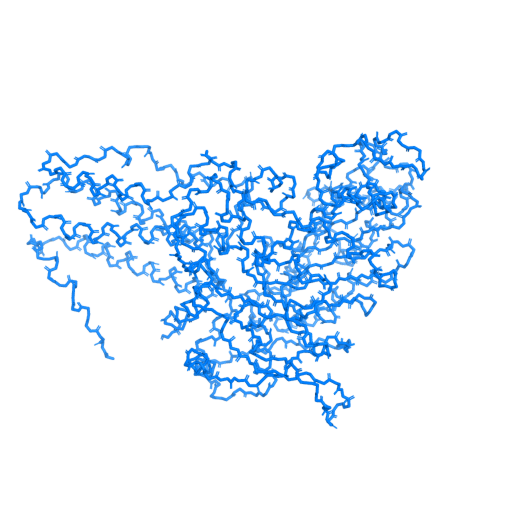 . THR A 1 532 ? 20.883 1.932 11.197 1.00 67.56 532 THR A CA 1
ATOM 4321 C C . THR A 1 532 ? 20.456 2.955 10.148 1.00 67.56 532 THR A C 1
ATOM 4323 O O . THR A 1 532 ? 19.449 2.704 9.481 1.00 67.56 532 THR A O 1
ATOM 4326 N N . PRO A 1 533 ? 21.137 4.108 10.021 1.00 72.81 533 PRO A N 1
ATOM 4327 C CA . PRO A 1 533 ? 20.878 5.010 8.911 1.00 72.81 533 PRO A CA 1
ATOM 4328 C C . PRO A 1 533 ? 21.245 4.322 7.590 1.00 72.81 533 PRO A C 1
ATOM 4330 O O . PRO A 1 533 ? 22.185 3.515 7.564 1.00 72.81 533 PRO A O 1
ATOM 4333 N N . PRO A 1 534 ? 20.523 4.623 6.499 1.00 75.50 534 PRO A N 1
ATOM 4334 C CA . PRO A 1 534 ? 20.890 4.127 5.183 1.00 75.50 534 PRO A CA 1
ATOM 4335 C C . PRO A 1 534 ? 22.316 4.586 4.827 1.00 75.50 534 PRO A C 1
ATOM 4337 O O . PRO A 1 534 ? 22.688 5.721 5.143 1.00 75.50 534 PRO A O 1
ATOM 4340 N N . PRO A 1 535 ? 23.136 3.727 4.196 1.00 75.25 535 PRO A N 1
ATOM 4341 C CA . PRO A 1 535 ? 24.474 4.110 3.768 1.00 75.25 535 PRO A CA 1
ATOM 4342 C C . PRO A 1 535 ? 24.397 5.231 2.725 1.00 75.25 535 PRO A C 1
ATOM 4344 O O . PRO A 1 535 ? 23.569 5.195 1.814 1.00 75.25 535 PRO A O 1
ATOM 4347 N N . VAL A 1 536 ? 25.289 6.213 2.855 1.00 74.44 536 VAL A N 1
ATOM 4348 C CA . VAL A 1 536 ? 25.490 7.263 1.851 1.00 74.44 536 VAL A CA 1
ATOM 4349 C C . VAL A 1 536 ? 26.578 6.793 0.900 1.00 74.44 536 VAL A C 1
ATOM 4351 O O . VAL A 1 536 ? 27.712 6.589 1.325 1.00 74.44 536 VAL A O 1
ATOM 4354 N N . PHE A 1 537 ? 26.236 6.627 -0.374 1.00 75.88 537 PHE A N 1
ATOM 4355 C CA . PHE A 1 537 ? 27.191 6.234 -1.404 1.00 75.88 537 PHE A CA 1
ATOM 4356 C C . PHE A 1 537 ? 27.879 7.476 -1.964 1.00 75.88 537 PHE A C 1
ATOM 4358 O O . PHE A 1 537 ? 27.225 8.350 -2.537 1.00 75.88 537 PHE A O 1
ATOM 4365 N N . LYS A 1 538 ? 29.198 7.580 -1.787 1.00 71.44 538 LYS A N 1
ATOM 4366 C CA . LYS A 1 538 ? 29.954 8.732 -2.294 1.00 71.44 538 LYS A CA 1
ATOM 4367 C C . LYS A 1 538 ? 30.413 8.487 -3.736 1.00 71.44 538 LYS A C 1
ATOM 4369 O O . LYS A 1 538 ? 30.893 7.395 -4.031 1.00 71.44 538 LYS A O 1
ATOM 4374 N N . PRO A 1 539 ? 30.380 9.498 -4.625 1.00 68.31 539 PRO A N 1
ATOM 4375 C CA . PRO A 1 539 ? 30.842 9.347 -6.010 1.00 68.31 539 PRO A CA 1
ATOM 4376 C C . PRO A 1 539 ? 32.297 8.869 -6.147 1.00 68.31 539 PRO A C 1
ATOM 4378 O O . PRO A 1 539 ? 32.637 8.220 -7.129 1.00 68.31 539 PRO A O 1
ATOM 4381 N N . SER A 1 540 ? 33.149 9.169 -5.161 1.00 65.25 540 SER A N 1
ATOM 4382 C CA . SER A 1 540 ? 34.565 8.782 -5.127 1.00 65.25 540 SER A CA 1
ATOM 4383 C C . SER A 1 540 ? 34.830 7.382 -4.546 1.00 65.25 540 SER A C 1
ATOM 4385 O O . SER A 1 540 ? 35.989 7.004 -4.387 1.00 65.25 540 SER A O 1
ATOM 4387 N N . GLU A 1 541 ? 33.800 6.623 -4.154 1.00 67.38 541 GLU A N 1
ATOM 4388 C CA . GLU A 1 541 ? 33.974 5.289 -3.566 1.00 67.38 541 GLU A CA 1
ATOM 4389 C C . GLU A 1 541 ? 34.228 4.217 -4.633 1.00 67.38 541 GLU A C 1
ATOM 4391 O O . GLU A 1 541 ? 33.313 3.705 -5.287 1.00 67.38 541 GLU A O 1
ATOM 4396 N N . ASN A 1 542 ? 35.497 3.818 -4.748 1.00 64.50 542 ASN A N 1
ATOM 4397 C CA . ASN A 1 542 ? 35.926 2.745 -5.650 1.00 64.50 542 ASN A CA 1
ATOM 4398 C C . ASN A 1 542 ? 35.526 1.344 -5.152 1.00 64.50 542 ASN A C 1
ATOM 4400 O O . ASN A 1 542 ? 35.379 0.427 -5.958 1.00 64.50 542 ASN A O 1
ATOM 4404 N N . HIS A 1 543 ? 35.319 1.168 -3.842 1.00 72.31 543 HIS A N 1
ATOM 4405 C CA . HIS A 1 543 ? 34.946 -0.115 -3.244 1.00 72.31 543 HIS A CA 1
ATOM 4406 C C . HIS A 1 543 ? 33.833 0.051 -2.211 1.00 72.31 543 HIS A C 1
ATOM 4408 O O . HIS A 1 543 ? 33.956 0.828 -1.266 1.00 72.31 543 HIS A O 1
ATOM 4414 N N . LEU A 1 544 ? 32.766 -0.732 -2.370 1.00 78.62 544 LEU A N 1
ATOM 4415 C CA . LEU A 1 544 ? 31.660 -0.799 -1.420 1.00 78.62 544 LEU A CA 1
ATOM 4416 C C . LEU A 1 544 ? 31.924 -1.895 -0.395 1.00 78.62 544 LEU A C 1
ATOM 4418 O O . LEU A 1 544 ? 32.279 -3.020 -0.747 1.00 78.62 544 LEU A O 1
ATOM 4422 N N . ASN A 1 545 ? 31.703 -1.586 0.880 1.00 82.00 545 ASN A N 1
ATOM 4423 C CA . ASN A 1 545 ? 31.727 -2.613 1.913 1.00 82.00 545 ASN A CA 1
ATOM 4424 C C . ASN A 1 545 ? 30.510 -3.557 1.781 1.00 82.00 545 ASN A C 1
ATOM 4426 O O . ASN A 1 545 ? 29.489 -3.227 1.166 1.00 82.00 545 ASN A O 1
ATOM 4430 N N . LYS A 1 546 ? 30.606 -4.737 2.404 1.00 79.31 546 LYS A N 1
ATOM 4431 C CA . LYS A 1 546 ? 29.569 -5.782 2.351 1.00 79.31 546 LYS A CA 1
ATOM 4432 C C . LYS A 1 546 ? 28.191 -5.295 2.824 1.00 79.31 546 LYS A C 1
ATOM 4434 O O . LYS A 1 546 ? 27.179 -5.684 2.249 1.00 79.31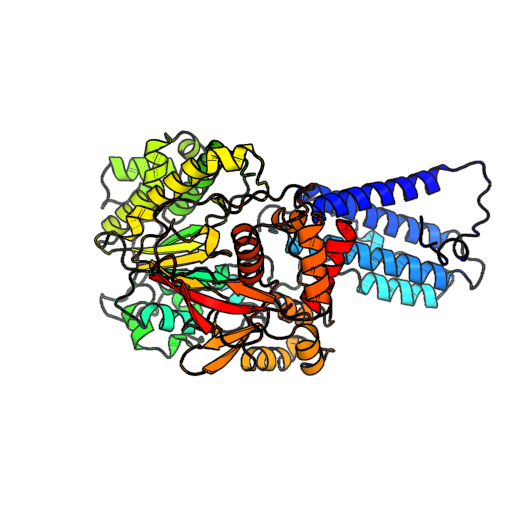 546 LYS A O 1
ATOM 4439 N N . ASN A 1 547 ? 28.137 -4.422 3.830 1.00 78.25 547 ASN A N 1
ATOM 4440 C CA . ASN A 1 547 ? 26.877 -3.918 4.382 1.00 78.25 547 ASN A CA 1
ATOM 4441 C C . ASN A 1 547 ? 26.173 -2.957 3.417 1.00 78.25 547 ASN A C 1
ATOM 4443 O O . ASN A 1 547 ? 24.959 -3.056 3.240 1.00 78.25 547 ASN A O 1
ATOM 4447 N N . SER A 1 548 ? 26.926 -2.077 2.755 1.00 81.94 548 SER A N 1
ATOM 4448 C CA . SER A 1 548 ? 26.405 -1.163 1.736 1.00 81.94 548 SER A CA 1
ATOM 4449 C C . SER A 1 548 ? 25.886 -1.921 0.511 1.00 81.94 548 SER A C 1
ATOM 4451 O O . SER A 1 548 ? 24.824 -1.586 -0.010 1.00 81.94 548 SER A O 1
ATOM 4453 N N . LEU A 1 549 ? 26.579 -2.990 0.098 1.00 83.56 549 LEU A N 1
ATOM 4454 C CA . LEU A 1 549 ? 26.123 -3.882 -0.974 1.00 83.56 549 LEU A CA 1
ATOM 4455 C C . LEU A 1 549 ? 24.831 -4.613 -0.604 1.00 83.56 549 LEU A C 1
ATOM 4457 O O . LEU A 1 549 ? 23.864 -4.585 -1.362 1.00 83.56 549 LEU A O 1
ATOM 4461 N N . ASN A 1 550 ? 24.787 -5.223 0.582 1.00 83.56 550 ASN A N 1
ATOM 4462 C CA . ASN A 1 550 ? 23.581 -5.889 1.067 1.00 83.56 550 ASN A CA 1
ATOM 4463 C C . ASN A 1 550 ? 22.406 -4.905 1.148 1.00 83.56 550 ASN A C 1
ATOM 4465 O O . ASN A 1 550 ? 21.298 -5.251 0.744 1.00 83.56 550 ASN A O 1
ATOM 4469 N N . TYR A 1 551 ? 22.633 -3.673 1.616 1.00 85.12 551 TYR A N 1
ATOM 4470 C CA . TYR A 1 551 ? 21.606 -2.632 1.608 1.00 85.12 551 TYR A CA 1
ATOM 4471 C C . TYR A 1 551 ? 21.095 -2.337 0.193 1.00 85.12 551 TYR A C 1
ATOM 4473 O O . TYR A 1 551 ? 19.889 -2.405 -0.033 1.00 85.12 551 TYR A O 1
ATOM 4481 N N . LEU A 1 552 ? 21.997 -2.073 -0.759 1.00 87.81 552 LEU A N 1
ATOM 4482 C CA . LEU A 1 552 ? 21.647 -1.780 -2.151 1.00 87.81 552 LEU A CA 1
ATOM 4483 C C . LEU A 1 552 ? 20.776 -2.891 -2.755 1.00 87.81 552 LEU A C 1
ATOM 4485 O O . LEU A 1 552 ? 19.708 -2.619 -3.301 1.00 87.81 552 LEU A O 1
ATOM 4489 N N . PHE A 1 553 ? 21.209 -4.147 -2.633 1.00 89.56 553 PHE A N 1
ATOM 4490 C CA . PHE A 1 553 ? 20.513 -5.268 -3.254 1.00 89.56 553 PHE A CA 1
ATOM 4491 C C . PHE A 1 553 ? 19.168 -5.579 -2.610 1.00 89.56 553 PHE A C 1
ATOM 4493 O O . PHE A 1 553 ? 18.203 -5.840 -3.325 1.00 89.56 553 PHE A O 1
ATOM 4500 N N . ASN A 1 554 ? 19.072 -5.533 -1.280 1.00 87.25 554 ASN A N 1
ATOM 4501 C CA . ASN A 1 554 ? 17.788 -5.743 -0.622 1.00 87.25 554 ASN A CA 1
ATOM 4502 C C . ASN A 1 554 ? 16.798 -4.612 -0.928 1.00 87.25 554 ASN A C 1
ATOM 4504 O O . ASN A 1 554 ? 15.628 -4.887 -1.172 1.00 87.25 554 ASN A O 1
ATOM 4508 N N . MET A 1 555 ? 17.258 -3.360 -1.011 1.00 87.38 555 MET A N 1
ATOM 4509 C CA . MET A 1 555 ? 16.412 -2.256 -1.467 1.00 87.38 555 MET A CA 1
ATOM 4510 C C . MET A 1 555 ? 15.927 -2.467 -2.906 1.00 87.38 555 MET A C 1
ATOM 4512 O O . MET A 1 555 ? 14.749 -2.277 -3.190 1.00 87.38 555 MET A O 1
ATOM 4516 N N . LEU A 1 556 ? 16.794 -2.917 -3.819 1.00 90.06 556 LEU A N 1
ATOM 4517 C CA . LEU A 1 556 ? 16.392 -3.236 -5.193 1.00 90.06 556 LEU A CA 1
ATOM 4518 C C . LEU A 1 556 ? 15.415 -4.428 -5.265 1.00 90.06 556 LEU A C 1
ATOM 4520 O O . LEU A 1 556 ? 14.534 -4.427 -6.123 1.00 90.06 556 LEU A O 1
ATOM 4524 N N . LEU A 1 557 ? 15.517 -5.416 -4.369 1.00 89.25 557 LEU A N 1
ATOM 4525 C CA . LEU A 1 557 ? 14.538 -6.509 -4.244 1.00 89.25 557 LEU A CA 1
ATOM 4526 C C . LEU A 1 557 ? 13.175 -6.002 -3.760 1.00 89.25 557 LEU A C 1
ATOM 4528 O O . LEU A 1 557 ? 12.150 -6.333 -4.359 1.00 89.25 557 LEU A O 1
ATOM 4532 N N . ASP A 1 558 ? 13.169 -5.173 -2.717 1.00 87.62 558 ASP A N 1
ATOM 4533 C CA . ASP A 1 558 ? 11.972 -4.534 -2.160 1.00 87.62 558 ASP A CA 1
ATOM 4534 C C . ASP A 1 558 ? 11.248 -3.670 -3.209 1.00 87.62 558 ASP A C 1
ATOM 4536 O O . ASP A 1 558 ? 10.019 -3.696 -3.323 1.00 87.62 558 ASP A O 1
ATOM 4540 N N . LEU A 1 559 ? 12.020 -2.948 -4.028 1.00 87.25 559 LEU A N 1
ATOM 4541 C CA . LEU A 1 559 ? 11.522 -2.111 -5.121 1.00 87.25 559 LEU A CA 1
ATOM 4542 C C . LEU A 1 559 ? 11.168 -2.900 -6.392 1.00 87.25 559 LEU A C 1
ATOM 4544 O O . LEU A 1 559 ? 10.650 -2.307 -7.332 1.00 87.25 559 LEU A O 1
ATOM 4548 N N . GLY A 1 560 ? 11.412 -4.213 -6.445 1.00 89.62 560 GLY A N 1
ATOM 4549 C CA . GLY A 1 560 ? 11.091 -5.053 -7.604 1.00 89.62 560 GLY A CA 1
ATOM 4550 C C . GLY A 1 560 ? 12.070 -4.937 -8.779 1.00 89.62 560 GLY A C 1
ATOM 4551 O O . GLY A 1 560 ? 11.783 -5.427 -9.859 1.00 89.62 560 GLY A O 1
ATOM 4552 N N . TYR A 1 561 ? 13.244 -4.342 -8.597 1.00 91.12 561 TYR A N 1
ATOM 4553 C CA . TYR A 1 561 ? 14.279 -4.296 -9.638 1.00 91.12 561 TYR A CA 1
ATOM 4554 C C . TYR A 1 561 ? 15.101 -5.584 -9.720 1.00 91.12 561 TYR A C 1
ATOM 4556 O O . TYR A 1 561 ? 15.797 -5.821 -10.705 1.00 91.12 561 TYR A O 1
ATOM 4564 N N . LEU A 1 562 ? 15.020 -6.426 -8.689 1.00 90.81 562 LEU A N 1
ATOM 4565 C CA . LEU A 1 562 ? 15.694 -7.717 -8.619 1.00 90.81 562 LEU A CA 1
ATOM 4566 C C . LEU A 1 562 ? 14.713 -8.810 -8.189 1.00 90.81 562 LEU A C 1
ATOM 4568 O O . LEU A 1 562 ? 13.674 -8.557 -7.576 1.00 90.81 562 LEU A O 1
ATOM 4572 N N . THR A 1 563 ? 15.051 -10.055 -8.508 1.00 88.00 563 THR A N 1
ATOM 4573 C CA . THR A 1 563 ? 14.330 -11.247 -8.052 1.00 88.00 563 THR A CA 1
ATOM 4574 C C . THR A 1 563 ? 15.304 -12.382 -7.757 1.00 88.00 563 THR A C 1
ATOM 4576 O O . THR A 1 563 ? 16.400 -12.432 -8.318 1.00 88.00 563 THR A O 1
ATOM 4579 N N . CYS A 1 564 ? 14.898 -13.313 -6.896 1.00 84.31 564 CYS A N 1
ATOM 4580 C CA . CYS A 1 564 ? 15.676 -14.513 -6.616 1.00 84.31 564 CYS A CA 1
ATOM 4581 C C . CYS A 1 564 ? 15.657 -15.451 -7.834 1.00 84.31 564 CYS A C 1
ATOM 4583 O O . CYS A 1 564 ? 14.593 -15.770 -8.375 1.00 84.31 564 CYS A O 1
ATOM 4585 N N . SER A 1 565 ? 16.831 -15.910 -8.271 1.00 79.88 565 SER A N 1
ATOM 4586 C CA . SER A 1 565 ? 16.950 -16.907 -9.342 1.00 79.88 565 SER A CA 1
ATOM 4587 C C . SER A 1 565 ? 16.716 -18.331 -8.830 1.00 79.88 565 SER A C 1
ATOM 4589 O O . SER A 1 565 ? 16.179 -19.163 -9.563 1.00 79.88 565 SER A O 1
ATOM 4591 N N . THR A 1 566 ? 17.052 -18.595 -7.566 1.00 72.69 566 THR A N 1
ATOM 4592 C CA . THR A 1 566 ? 16.892 -19.886 -6.883 1.00 72.69 566 THR A CA 1
ATOM 4593 C C . THR A 1 566 ? 16.268 -19.711 -5.496 1.00 72.69 566 THR A C 1
ATOM 4595 O O . THR A 1 566 ? 16.080 -18.590 -5.019 1.00 72.69 566 THR A O 1
ATOM 4598 N N . ALA A 1 567 ? 15.895 -20.825 -4.854 1.00 69.00 567 ALA A N 1
ATOM 4599 C CA . ALA A 1 567 ? 15.467 -20.805 -3.456 1.00 69.00 567 ALA A CA 1
ATOM 4600 C C . ALA A 1 567 ? 16.590 -20.233 -2.578 1.00 69.00 567 ALA A C 1
ATOM 4602 O O . ALA A 1 567 ? 17.751 -20.609 -2.756 1.00 69.00 567 ALA A O 1
ATOM 4603 N N . SER A 1 568 ? 16.245 -19.369 -1.623 1.00 72.00 568 SER A N 1
ATOM 4604 C CA . SER A 1 568 ? 17.221 -18.893 -0.648 1.00 72.00 568 SER A CA 1
ATOM 4605 C C . SER A 1 568 ? 17.719 -20.047 0.227 1.00 72.00 568 SER A C 1
ATOM 4607 O O . SER A 1 568 ? 16.987 -20.995 0.524 1.00 72.00 568 SER A O 1
ATOM 4609 N N . LEU A 1 569 ? 18.994 -19.988 0.599 1.00 69.94 569 LEU A N 1
ATOM 4610 C CA . LEU A 1 569 ? 19.665 -20.945 1.467 1.00 69.94 569 LEU A CA 1
ATOM 4611 C C . LEU A 1 569 ? 19.834 -20.315 2.845 1.00 69.94 569 LEU A C 1
ATOM 4613 O O . LEU A 1 569 ? 20.331 -19.196 2.958 1.00 69.94 569 LEU A O 1
ATOM 4617 N N . LEU A 1 570 ? 19.427 -21.038 3.883 1.00 69.81 570 LEU A N 1
ATOM 4618 C CA . LEU A 1 570 ? 19.697 -20.653 5.262 1.00 69.81 570 LEU A CA 1
ATOM 4619 C C . LEU A 1 570 ? 21.167 -20.948 5.581 1.00 69.81 570 LEU A C 1
ATOM 4621 O O . LEU A 1 570 ? 21.638 -22.064 5.366 1.00 69.81 570 LEU A O 1
ATOM 4625 N N . VAL A 1 571 ? 21.879 -19.951 6.091 1.00 67.88 571 VAL A N 1
ATOM 4626 C CA . VAL A 1 571 ? 23.273 -20.039 6.521 1.00 67.88 571 VAL A CA 1
ATOM 4627 C C . VAL A 1 571 ? 23.370 -19.479 7.935 1.00 67.88 571 VAL A C 1
ATOM 4629 O O . VAL A 1 571 ? 22.863 -18.395 8.219 1.00 67.88 571 VAL A O 1
ATOM 4632 N N . LEU A 1 572 ? 24.034 -20.220 8.822 1.00 57.44 572 LEU A N 1
ATOM 4633 C CA . LEU A 1 572 ? 24.375 -19.735 10.156 1.00 57.44 572 LEU A CA 1
ATOM 4634 C C . LEU A 1 572 ? 25.440 -18.648 10.022 1.00 57.44 572 LEU A C 1
ATOM 4636 O O . LEU A 1 572 ? 26.561 -18.922 9.586 1.00 57.44 572 LEU A O 1
ATOM 4640 N N . ASP A 1 573 ? 25.096 -17.418 10.399 1.00 58.91 573 ASP A N 1
ATOM 4641 C CA . ASP A 1 573 ? 26.100 -16.379 10.574 1.00 58.91 573 ASP A CA 1
ATOM 4642 C C . ASP A 1 573 ? 26.874 -16.676 11.863 1.00 58.91 573 ASP A C 1
ATOM 4644 O O . ASP A 1 573 ? 26.445 -16.330 12.965 1.00 58.91 573 ASP A O 1
ATOM 4648 N N . LEU A 1 574 ? 28.017 -17.354 11.720 1.00 46.62 574 LEU A N 1
ATOM 4649 C CA . LEU A 1 574 ? 28.894 -17.749 12.828 1.00 46.62 574 LEU A CA 1
ATOM 4650 C C . LEU A 1 574 ? 29.356 -16.556 13.685 1.00 46.62 574 LEU A C 1
ATOM 4652 O O . LEU A 1 574 ? 29.771 -16.768 14.820 1.00 46.62 574 LEU A O 1
ATOM 4656 N N . GLN A 1 575 ? 29.292 -15.319 13.171 1.00 52.06 575 GLN A N 1
ATOM 4657 C CA . GLN A 1 575 ? 29.676 -14.125 13.930 1.00 52.06 575 GLN A CA 1
ATOM 4658 C C . GLN A 1 575 ? 28.556 -13.607 14.839 1.00 52.06 575 GLN A C 1
ATOM 4660 O O . GLN A 1 575 ? 28.848 -13.119 15.927 1.00 52.06 575 GLN A O 1
ATOM 4665 N N . ASN A 1 576 ? 27.293 -13.733 14.423 1.00 50.88 576 ASN A N 1
ATOM 4666 C CA . ASN A 1 576 ? 26.149 -13.165 15.146 1.00 50.88 576 ASN A CA 1
ATOM 4667 C C . ASN A 1 576 ? 25.219 -14.225 15.760 1.00 50.88 576 ASN A C 1
ATOM 4669 O O . ASN A 1 576 ? 24.298 -13.874 16.488 1.00 50.88 576 ASN A O 1
ATOM 4673 N N . SER A 1 577 ? 25.465 -15.518 15.514 1.00 50.91 577 SER A N 1
ATOM 4674 C CA . SER A 1 577 ? 24.569 -16.625 15.895 1.00 50.91 577 SER A CA 1
ATOM 4675 C C . SER A 1 577 ? 23.146 -16.478 15.332 1.00 50.91 577 SER A C 1
ATOM 4677 O O . SER A 1 577 ? 22.188 -16.957 15.937 1.00 50.91 577 SER A O 1
ATOM 4679 N N . THR A 1 578 ? 23.005 -15.825 14.173 1.00 54.38 578 THR A N 1
ATOM 4680 C CA . THR A 1 578 ? 21.714 -15.545 13.530 1.00 54.38 578 THR A CA 1
ATOM 4681 C C . THR A 1 578 ? 21.505 -16.398 12.282 1.00 54.38 578 THR A C 1
ATOM 4683 O O . THR A 1 578 ? 22.451 -16.816 11.604 1.00 54.38 578 THR A O 1
ATOM 4686 N N . ASN A 1 579 ? 20.237 -16.663 11.966 1.00 61.19 579 ASN A N 1
ATOM 4687 C CA . ASN A 1 579 ? 19.843 -17.383 10.761 1.00 61.19 579 ASN A CA 1
ATOM 4688 C C . ASN A 1 579 ? 19.762 -16.403 9.588 1.00 61.19 579 ASN A C 1
ATOM 4690 O O . ASN A 1 579 ? 18.730 -15.783 9.344 1.00 61.19 579 ASN A O 1
ATOM 4694 N N . SER A 1 580 ? 20.851 -16.281 8.837 1.00 68.56 580 SER A N 1
ATOM 4695 C CA . SER A 1 580 ? 20.882 -15.451 7.635 1.00 68.56 580 SER A CA 1
ATOM 4696 C C . SER A 1 580 ? 20.418 -16.245 6.418 1.00 68.56 580 SER A C 1
ATOM 4698 O O . SER A 1 580 ? 20.736 -17.422 6.266 1.00 68.56 580 SER A O 1
ATOM 4700 N N . TYR A 1 581 ? 19.701 -15.599 5.503 1.00 76.81 581 TYR A N 1
ATOM 4701 C CA . TYR A 1 581 ? 19.351 -16.205 4.220 1.00 76.81 581 TYR A CA 1
ATOM 4702 C C . TYR A 1 581 ? 20.238 -15.622 3.131 1.00 76.81 581 TYR A C 1
ATOM 4704 O O . TYR A 1 581 ? 20.336 -14.404 3.002 1.00 76.81 581 TYR A O 1
ATOM 4712 N N . ILE A 1 582 ? 20.856 -16.478 2.325 1.00 82.88 582 ILE A N 1
ATOM 4713 C CA . ILE A 1 582 ? 21.553 -16.064 1.108 1.00 82.88 582 ILE A CA 1
ATOM 4714 C C . ILE A 1 582 ? 20.771 -16.506 -0.119 1.00 82.88 582 ILE A C 1
ATOM 4716 O O . ILE A 1 582 ? 20.117 -17.548 -0.117 1.00 82.88 582 ILE A O 1
ATOM 4720 N N . GLY A 1 583 ? 20.841 -15.738 -1.193 1.00 83.75 583 GLY A N 1
ATOM 4721 C CA . GLY A 1 583 ? 20.256 -16.144 -2.461 1.00 83.75 583 GLY A CA 1
ATOM 4722 C C . GLY A 1 583 ? 20.973 -15.528 -3.640 1.00 83.75 583 GLY A C 1
ATOM 4723 O O . GLY A 1 583 ? 21.617 -14.485 -3.528 1.00 83.75 583 GLY A O 1
ATOM 4724 N N . TYR A 1 584 ? 20.843 -16.203 -4.775 1.00 86.81 584 TYR A N 1
ATOM 4725 C CA . TYR A 1 584 ? 21.269 -15.664 -6.053 1.00 86.81 584 TYR A CA 1
ATOM 4726 C C . TYR A 1 584 ? 20.184 -14.743 -6.588 1.00 86.81 584 TYR A C 1
ATOM 4728 O O . TYR A 1 584 ? 19.003 -15.103 -6.611 1.00 86.81 584 TYR A O 1
ATOM 4736 N N . ILE A 1 585 ? 20.590 -13.560 -7.023 1.00 89.06 585 ILE A N 1
ATOM 4737 C CA . ILE A 1 585 ? 19.685 -12.548 -7.553 1.00 89.06 585 ILE A CA 1
ATOM 4738 C C . ILE A 1 585 ? 19.973 -12.265 -9.023 1.00 89.06 585 ILE A C 1
ATOM 4740 O O . ILE A 1 585 ? 21.084 -12.474 -9.509 1.00 89.06 585 ILE A O 1
ATOM 4744 N N . LYS A 1 586 ? 18.946 -11.787 -9.722 1.00 90.88 586 LYS A N 1
ATOM 4745 C CA . LYS A 1 586 ? 19.015 -11.350 -11.117 1.00 90.88 586 LYS A CA 1
ATOM 4746 C C . LYS A 1 586 ? 17.988 -10.258 -11.403 1.00 90.88 586 LYS A C 1
ATOM 4748 O O . LYS A 1 586 ? 17.039 -10.081 -10.634 1.00 90.88 586 LYS A O 1
ATOM 4753 N N . ILE A 1 587 ? 18.137 -9.593 -12.546 1.00 92.25 587 ILE A N 1
ATOM 4754 C CA . ILE A 1 587 ? 17.090 -8.736 -13.115 1.00 92.25 587 ILE A CA 1
ATOM 4755 C C . ILE A 1 587 ? 15.881 -9.619 -13.490 1.00 92.25 587 ILE A C 1
ATOM 4757 O O . ILE A 1 587 ? 16.066 -10.703 -14.056 1.00 92.25 587 ILE A O 1
ATOM 4761 N N . PRO A 1 588 ? 14.644 -9.226 -13.131 1.00 90.50 588 PRO A N 1
ATOM 4762 C CA . PRO A 1 588 ? 13.481 -10.103 -13.240 1.00 90.50 588 PRO A CA 1
ATOM 4763 C C . PRO A 1 588 ? 12.990 -10.332 -14.673 1.00 90.50 588 PRO A C 1
ATOM 4765 O O . PRO A 1 588 ? 12.463 -11.412 -14.946 1.00 90.50 588 PRO A O 1
ATOM 4768 N N . ASN A 1 589 ? 13.118 -9.342 -15.561 1.00 92.94 589 ASN A N 1
ATOM 4769 C CA . ASN A 1 589 ? 12.522 -9.348 -16.899 1.00 92.94 589 ASN A CA 1
ATOM 4770 C C . ASN A 1 589 ? 13.129 -8.254 -17.809 1.00 92.94 589 ASN A C 1
ATOM 4772 O O . ASN A 1 589 ? 13.963 -7.463 -17.362 1.00 92.94 589 ASN A O 1
ATOM 4776 N N . GLU A 1 590 ? 12.686 -8.202 -19.069 1.00 93.62 590 GLU A N 1
ATOM 4777 C CA . GLU A 1 590 ? 13.183 -7.251 -20.075 1.00 93.62 590 GLU A CA 1
ATOM 4778 C C . GLU A 1 590 ? 12.699 -5.813 -19.837 1.00 93.62 590 GLU A C 1
ATOM 4780 O O . GLU A 1 590 ? 13.426 -4.863 -20.120 1.00 93.62 590 GLU A O 1
ATOM 4785 N N . GLU A 1 591 ? 11.512 -5.627 -19.250 1.00 92.31 591 GLU A N 1
ATOM 4786 C CA . GLU A 1 591 ? 11.017 -4.297 -18.866 1.00 92.31 591 GLU A CA 1
ATOM 4787 C C . GLU A 1 591 ? 11.970 -3.605 -17.872 1.00 92.31 591 GLU A C 1
ATOM 4789 O O . GLU A 1 591 ? 12.424 -2.485 -18.111 1.00 92.31 591 GLU A O 1
ATOM 4794 N N . ILE A 1 592 ? 12.330 -4.298 -16.786 1.00 92.38 592 ILE A N 1
ATOM 4795 C CA . ILE A 1 592 ? 13.268 -3.792 -15.779 1.00 92.38 592 ILE A CA 1
ATOM 4796 C C . ILE A 1 592 ? 14.674 -3.662 -16.362 1.00 92.38 592 ILE A C 1
ATOM 4798 O O . ILE A 1 592 ? 15.376 -2.708 -16.036 1.00 92.38 592 ILE A O 1
ATOM 4802 N N . ARG A 1 593 ? 15.093 -4.585 -17.238 1.00 93.12 593 ARG A N 1
ATOM 4803 C CA . ARG A 1 593 ? 16.384 -4.489 -17.932 1.00 93.12 593 ARG A CA 1
ATOM 4804 C C . ARG A 1 593 ? 16.502 -3.169 -18.691 1.00 93.12 593 ARG A C 1
ATOM 4806 O O . ARG A 1 593 ? 17.471 -2.449 -18.476 1.00 93.12 593 ARG A O 1
ATOM 4813 N N . HIS A 1 594 ? 15.512 -2.836 -19.521 1.00 89.88 594 HIS A N 1
ATOM 4814 C CA . HIS A 1 594 ? 15.496 -1.581 -20.275 1.00 89.88 594 HIS A CA 1
ATOM 4815 C C . HIS A 1 594 ? 15.486 -0.351 -19.366 1.00 89.88 594 HIS A C 1
ATOM 4817 O O . HIS A 1 594 ? 16.138 0.645 -19.667 1.00 89.88 594 HIS A O 1
ATOM 4823 N N . ASP A 1 595 ? 14.749 -0.400 -18.259 1.00 87.81 595 ASP A N 1
ATOM 4824 C CA . ASP A 1 595 ? 14.687 0.708 -17.309 1.00 87.81 595 ASP A CA 1
ATOM 4825 C C . ASP A 1 595 ? 16.020 0.919 -16.560 1.00 87.81 595 ASP A C 1
ATOM 4827 O O . ASP A 1 595 ? 16.477 2.053 -16.411 1.00 87.81 595 ASP A O 1
ATOM 4831 N N . VAL A 1 596 ? 16.692 -0.159 -16.140 1.00 90.31 596 VAL A N 1
ATOM 4832 C CA . VAL A 1 596 ? 18.030 -0.097 -15.523 1.00 90.31 596 VAL A CA 1
ATOM 4833 C C . VAL A 1 596 ? 19.068 0.425 -16.515 1.00 90.31 596 VAL A C 1
ATOM 4835 O O . VAL A 1 596 ? 19.835 1.320 -16.163 1.00 90.31 596 VAL A O 1
ATOM 4838 N N . ASP A 1 597 ? 19.069 -0.091 -17.743 1.00 89.81 597 ASP A N 1
ATOM 4839 C CA . ASP A 1 597 ? 19.970 0.350 -18.811 1.00 89.81 597 ASP A CA 1
ATOM 4840 C C . ASP A 1 597 ? 19.770 1.843 -19.123 1.00 89.81 597 ASP A C 1
ATOM 4842 O O . ASP A 1 597 ? 20.714 2.635 -19.092 1.00 89.81 597 ASP A O 1
ATOM 4846 N N . SER A 1 598 ? 18.509 2.272 -19.262 1.00 83.62 598 SER A N 1
ATOM 4847 C CA . SER A 1 598 ? 18.166 3.683 -19.449 1.00 83.62 598 SER A CA 1
ATOM 4848 C C . SER A 1 598 ? 18.629 4.558 -18.283 1.00 83.62 598 SER A C 1
ATOM 4850 O O . SER A 1 598 ? 19.085 5.676 -18.517 1.00 83.62 598 SER A O 1
ATOM 4852 N N . LYS A 1 599 ? 18.516 4.096 -17.032 1.00 84.62 599 LYS A N 1
ATOM 4853 C CA . LYS A 1 599 ? 18.999 4.841 -15.858 1.00 84.62 599 LYS A CA 1
ATOM 4854 C C . LYS A 1 599 ? 20.515 4.991 -15.863 1.00 84.62 599 LYS A C 1
ATOM 4856 O O . LYS A 1 599 ? 21.002 6.074 -15.555 1.00 84.62 599 LYS A O 1
ATOM 4861 N N . ILE A 1 600 ? 21.250 3.930 -16.200 1.00 85.88 600 ILE A N 1
ATOM 4862 C CA . ILE A 1 600 ? 22.714 3.975 -16.285 1.00 85.88 600 ILE A CA 1
ATOM 4863 C C . ILE A 1 600 ? 23.137 4.966 -17.368 1.00 85.88 600 ILE A C 1
ATOM 4865 O O . ILE A 1 600 ? 23.923 5.857 -17.064 1.00 85.88 600 ILE A O 1
ATOM 4869 N N . ALA A 1 601 ? 22.553 4.880 -18.566 1.00 82.94 601 ALA A N 1
ATOM 4870 C CA . ALA A 1 601 ? 22.853 5.782 -19.677 1.00 82.94 601 ALA A CA 1
ATOM 4871 C C . ALA A 1 601 ? 22.536 7.259 -19.370 1.00 82.94 601 ALA A C 1
ATOM 4873 O O . ALA A 1 601 ? 23.229 8.155 -19.842 1.00 82.94 601 ALA A O 1
ATOM 4874 N N . LEU A 1 602 ? 21.495 7.534 -18.574 1.00 75.31 602 LEU A N 1
ATOM 4875 C CA . LEU A 1 602 ? 21.144 8.896 -18.145 1.00 75.31 602 LEU A CA 1
ATOM 4876 C C . LEU A 1 602 ? 22.065 9.452 -17.045 1.00 75.31 602 LEU A C 1
ATOM 4878 O O . LEU A 1 602 ? 22.140 10.668 -16.867 1.00 75.31 602 LEU A O 1
ATOM 4882 N N . LEU A 1 603 ? 22.706 8.577 -16.265 1.00 76.88 603 LEU A N 1
ATOM 4883 C CA . LEU A 1 603 ? 23.543 8.927 -15.109 1.00 76.88 603 LEU A CA 1
ATOM 4884 C C . LEU A 1 603 ? 25.052 8.793 -15.380 1.00 76.88 603 LEU A C 1
ATOM 4886 O O . LEU A 1 603 ? 25.858 9.109 -14.498 1.00 76.88 603 LEU A O 1
ATOM 4890 N N . SER A 1 604 ? 25.431 8.276 -16.548 1.00 72.44 604 SER A N 1
ATOM 4891 C CA . SER A 1 604 ? 26.789 8.282 -17.102 1.00 72.44 604 SER A CA 1
ATOM 4892 C C . SER A 1 604 ? 27.061 9.576 -17.847 1.00 72.44 604 SER A C 1
ATOM 4894 O O . SER A 1 604 ? 28.155 10.139 -17.622 1.00 72.44 604 SER A O 1
#

Mean predicted aligned error: 11.16 Å

Secondary structure (DSSP, 8-state):
-PPP-TTTGGGG-----TT--HHHHHHHHHHHHHHHHHHHHHTT---HHHHHHHHHHHHHHHHHHHHHHTT---STTHHHHHHHHHHHHHHHHHHHHHHHHHHS---TT---TT----GGGGG---TT-HHHHHHHHHHHTTS----S--TTT---S---HHHHHTSTT----TTHHHHHTT-TT-SEEEEE--TTSSHHHHHHHHHHHHB--B-TTS-B---PPTTSPP-SSHHHHHHTTSGGGG-HHHHHHHTT-B-EEEEE---SS---SHHHHHHHHHHHHHHHHHTTGGGGT-TTS-HHHHHHHHHHHSTTTGGG--HHHHTTHHHHHHHHHHHHHTSPEEEEEE-GGGGT--S---HHHHHHHHHHHHHHHHHHGGGG-TTTEEEEEEEES-HHHHTTTS-TTEEEE-TTS--TTGGGSSEEHHHHHHHHT-GGG---S-HHHHHHHH--EEEE-TTT--EEEEE-HHHHHHHHHHSS---------HHHHGGGSHHHHHHHHHHHTT--EEEEEP-SSS--SSPPPPPPPPTT-SS--HHHHHHHHHHHHHTTS-EESS--EEEEETTTTEEEEEEEEE--SHHHHHHHHHHHHHH-

pLDDT: mean 79.01, std 19.4, range [22.53, 98.81]

Sequence (604 aa):
MGEKFEGFEGCFNMTFNASNNIPLLYLRDMNINRKEVEIKIAKGTVSKNDIMGQLKFELQLFDSLLKKIDSKTREMKCCTVLNNVISILTKRINNLWNTIYLLFDINDELEPEILNVSEDFLTSRCSTCANCEVSIQRIISSIEIITFKDDAVFNFSSSDFPKILQTTGFVDKTLMIKEVFRNKNIKGTVITAPRKYGKSTNLTMLKYFLEIQVDSLGKPITKAKSGKPIIDTSNYELFKTLKISKEAKIMNEHFGKHPVMYANFKTENVINSYSSVIEGYKEIVHKSFELHKYLQISNKLSNEQRKMSKLWCGSASYKKIDCNEVSLGLRSLCKFLTKHYNKPCFVLIDELDSLTITGIIAETLVTDYKNIFVFLKQILAFLKNNKYVYRAFVTGKSVYNIHGLVPSCIEIQPFSNFHGFTDFFGLTNNELEYLFKKPEFKVVTTIEEVKAYYGAYNKIDVLTKAKKQIYCMWSVLNVLKRRRIDNYWQDFGTFFCNFSVPSIRSIMEKLLANESIVVMFYDSTESKTYPTPPPVFKPSENHLNKNSLNYLFNMLLDLGYLTCSTASLLVLDLQNSTNSYIGYIKIPNEEIRHDVDSKIALLS

Solvent-accessible surface area (backbone atoms only — not comparable to full-atom values): 34206 Å² total; per-residue (Å²): 134,82,85,77,73,87,71,62,71,82,74,60,78,63,92,67,71,94,85,65,67,63,67,60,51,50,55,48,52,49,54,49,53,48,50,51,50,52,45,26,38,53,43,33,69,54,50,73,66,57,52,52,52,52,42,53,50,53,52,51,50,52,50,54,51,58,62,48,55,70,75,63,85,77,67,95,68,57,56,65,56,47,53,50,54,51,50,50,51,45,53,50,47,52,48,48,53,49,48,47,63,59,75,44,83,62,55,98,83,64,79,72,86,78,73,79,67,60,78,72,77,79,68,80,65,54,91,84,38,72,68,50,39,54,49,49,52,55,48,57,72,64,51,77,74,78,61,86,84,59,62,56,47,56,56,86,66,61,50,50,33,74,68,39,65,66,14,70,70,54,72,96,50,52,54,51,61,56,56,73,60,65,58,79,86,58,43,22,41,33,41,25,37,34,88,70,28,46,62,60,29,54,50,39,42,52,44,57,43,26,30,53,58,53,49,84,71,57,47,68,68,57,86,56,55,92,88,48,63,68,77,76,46,77,57,38,70,76,38,68,86,41,74,38,54,76,39,56,68,58,44,48,74,39,42,46,66,28,49,63,45,56,37,53,43,66,60,93,64,80,54,68,44,55,67,41,47,53,55,43,47,44,51,30,38,24,60,36,40,52,79,47,59,28,51,45,73,34,84,72,50,54,73,66,56,17,50,52,42,44,36,35,53,32,94,70,50,38,78,72,57,52,73,78,59,53,55,43,39,62,50,47,52,35,46,49,49,13,54,64,66,74,40,39,14,38,36,38,36,36,37,62,29,48,78,63,61,43,61,49,82,43,76,64,33,62,69,33,39,60,59,45,49,53,50,53,25,58,46,40,55,54,70,77,36,70,80,31,28,62,36,37,44,35,33,28,40,45,59,77,63,40,61,50,36,57,52,87,64,41,47,69,47,52,57,70,47,54,55,94,65,54,72,57,54,30,29,36,65,69,55,49,53,53,57,74,67,42,74,88,50,65,66,73,65,55,71,64,60,48,48,65,39,58,28,48,47,52,22,43,30,68,86,81,63,48,75,46,54,33,27,63,37,51,48,54,51,46,28,45,73,69,44,46,92,72,78,70,67,65,88,66,31,32,77,59,42,50,43,48,19,59,45,49,31,55,54,52,50,39,34,72,72,67,46,75,45,81,42,58,48,82,58,80,84,64,74,50,89,66,89,76,73,80,80,83,84,53,73,85,44,77,72,77,54,73,66,54,48,34,49,52,53,47,52,33,32,27,59,58,57,32,30,53,76,50,63,51,43,83,41,77,36,85,89,75,80,40,78,34,37,35,32,38,36,35,61,52,28,52,40,53,46,54,44,52,52,52,50,40,68,71,49,106

Radius of gyration: 26.77 Å; Cα contacts (8 Å, |Δi|>4): 865; chains: 1; bounding box: 67×63×81 Å

Foldseek 3Di:
DDDDPPPPPVLPPPPDPPPDCPVVVVVVVLVVLVLVQLLCLLQANHDLCSLLVNLLVLVVVLLVVLVCLQVDDDDPSVPPSCLVVLVVSLVVNVVSVLSSLQNDAPPPPDDPPSPPVPPVSVPRDNPHDPVVRVSVVVSVVSNCPPPVPPQQADDSRDLAQVSRLNHVLDDFLLCVLVVQPVDQQFQEAEEFAAPQLSQSNVLNLNCLFAAQDADLLRHRPFPDDPQAFGCPDPSNVSPCPGPCVVVVVSRRPGGNHFHAQEFELAFPFQQDAPVSLLQSLLVRLLVRLCVVLSLLVQPLDDPVLNVVSCQSPDPPNSNVDDSVVSLCRSVSVLVSSCSRSVHAHEYEYEALLNNVQNLDVDVNCLVCVQVSLVSLLSSQVSSPPVSRHSHYYYYHLACLSCFQSHDLSYAYDFQQADDPCVCSRAHFPVRLVVSVPDVVLVAPDDSVVVCAFQPFFWHADQPVRDITTGTHSQQSSVCSNSNDHDQSDADHGNLLLLCLQPCNVVVLVCLLVVNWDKEKEDDSNDRDPGRDRQDDRDSPDPDDDNVNVNSSVSSCVSNLQKHFPGRWDFDQPPVPRDTITMTIMHGRGNSSSVNSVSSNVSSD